Protein AF-A0A956BQH7-F1 (afdb_monomer)

Sequence (378 aa):
ASNEVIARFVVPGQPRWLALHPDGGTLYVANGRGEGVVTVVGTGHTTLPDGEAGEQGVLDVIPLPITNRDADNGFFELTPRVTGDMAVDPTGETLVVPALYVDNHSQEDVQPSQDPTFQYYMNPEPGIGRFNAAVVQIPIVRDGGLTPEAATPIFVASFAQSDFGTSTMRSYPNAVTVSPDGEYYAVSMEASDAVVMVGRLGYNSGVTSSSWIRPSPEVDPVQHGFANHPHAAIQTTAGPRGVLFVDKGDRPEAWVHGFLGLNVQPLDARSGMELVRNRGMQGLDDIESSVARFSESIEVTESVLPPDVRAGRRLFYQANDPALVASGSGVSCSTCHYDGRDDGLTWQLGPAVRQTPSLAGRVSDTHPVTWTNDIVSV

Nearest PDB structures (foldseek):
  7r5j-assembly1_40  TM=3.809E-01  e=2.764E-07  Homo sapiens
  7seu-assembly1_A  TM=4.398E-01  e=2.961E-05  Escherichia coli
  7seu-assembly4_D  TM=4.464E-01  e=9.790E-05  Escherichia coli
  7riz-assembly1_A  TM=5.072E-01  e=1.565E-03  Rhodopseudomonas palustris CGA009
  6nau-assembly3_C  TM=2.882E-01  e=8.317E-05  Klebsiella pneumoniae subsp. pneumoniae

Mean predicted aligned error: 8.63 Å

Structure (mmCIF, N/CA/C/O backbone):
data_AF-A0A956BQH7-F1
#
_entry.id   AF-A0A956BQH7-F1
#
loop_
_atom_site.group_PDB
_atom_site.id
_atom_site.type_symbol
_atom_site.label_atom_id
_atom_site.label_alt_id
_atom_site.label_comp_id
_atom_site.label_asym_id
_atom_site.label_entity_id
_atom_site.label_seq_id
_atom_site.pdbx_PDB_ins_code
_atom_site.Cartn_x
_atom_site.Cartn_y
_atom_site.Cartn_z
_atom_site.occupancy
_atom_site.B_iso_or_equiv
_atom_site.auth_seq_id
_atom_site.auth_comp_id
_atom_site.auth_asym_id
_atom_site.auth_atom_id
_atom_site.pdbx_PDB_model_num
ATOM 1 N N . ALA A 1 1 ? -22.579 -23.127 11.935 1.00 66.38 1 ALA A N 1
ATOM 2 C CA . ALA A 1 1 ? -22.952 -22.090 10.953 1.00 66.38 1 ALA A CA 1
ATOM 3 C C . ALA A 1 1 ? -23.394 -22.780 9.663 1.00 66.38 1 ALA A C 1
ATOM 5 O O . ALA A 1 1 ? -22.783 -23.783 9.318 1.00 66.38 1 ALA A O 1
ATOM 6 N N . SER A 1 2 ? -24.462 -22.316 9.003 1.00 71.31 2 SER A N 1
ATOM 7 C CA . SER A 1 2 ? -25.047 -22.942 7.798 1.00 71.31 2 SER A CA 1
ATOM 8 C C . SER A 1 2 ? -24.315 -22.611 6.487 1.00 71.31 2 SER A C 1
ATOM 10 O O . SER A 1 2 ? -24.704 -23.131 5.448 1.00 71.31 2 SER A O 1
ATOM 12 N N . ASN A 1 3 ? -23.262 -21.778 6.516 1.00 84.25 3 ASN A N 1
ATOM 13 C CA . ASN A 1 3 ? -22.550 -21.261 5.332 1.00 84.25 3 ASN A CA 1
ATOM 14 C C . ASN A 1 3 ? -23.492 -20.705 4.241 1.00 84.25 3 ASN A C 1
ATOM 16 O O . ASN A 1 3 ? -23.176 -20.741 3.053 1.00 84.25 3 ASN A O 1
ATOM 20 N N . GLU A 1 4 ? -24.663 -20.211 4.644 1.00 90.44 4 GLU A N 1
ATOM 21 C CA . GLU A 1 4 ? -25.670 -19.661 3.744 1.00 90.44 4 GLU A CA 1
ATOM 22 C C . GLU A 1 4 ? -25.313 -18.223 3.352 1.00 90.44 4 GLU A C 1
ATOM 24 O O . GLU A 1 4 ? -24.898 -17.420 4.189 1.00 90.44 4 GLU A O 1
ATOM 29 N N . VAL A 1 5 ? -25.470 -17.892 2.068 1.00 88.38 5 VAL A N 1
ATOM 30 C CA . VAL A 1 5 ? -25.265 -16.526 1.572 1.00 88.38 5 VAL A CA 1
ATOM 31 C C . VAL A 1 5 ? -26.486 -15.682 1.923 1.00 88.38 5 VAL A C 1
ATOM 33 O O . VAL A 1 5 ? -27.541 -15.857 1.319 1.00 88.38 5 VAL A O 1
ATOM 36 N N . ILE A 1 6 ? -26.317 -14.743 2.854 1.00 82.44 6 ILE A N 1
ATOM 37 C CA . ILE A 1 6 ? -27.398 -13.878 3.354 1.00 82.44 6 ILE A CA 1
ATOM 38 C C . ILE A 1 6 ? -27.567 -12.570 2.564 1.00 82.44 6 ILE A C 1
ATOM 40 O O . ILE A 1 6 ? -28.633 -11.966 2.612 1.00 82.44 6 ILE A O 1
ATOM 44 N N . ALA A 1 7 ? -26.540 -12.135 1.823 1.00 85.19 7 ALA A N 1
ATOM 45 C CA . ALA A 1 7 ? -26.563 -10.897 1.043 1.00 85.19 7 ALA A CA 1
ATOM 46 C C . ALA A 1 7 ? -25.571 -10.934 -0.132 1.00 85.19 7 ALA A C 1
ATOM 48 O O . ALA A 1 7 ? -24.582 -11.670 -0.103 1.00 85.19 7 ALA A O 1
ATOM 49 N N . ARG A 1 8 ? -25.835 -10.138 -1.178 1.00 89.62 8 ARG A N 1
ATOM 50 C CA . ARG A 1 8 ? -24.928 -9.902 -2.315 1.00 89.62 8 ARG A CA 1
ATOM 51 C C . ARG A 1 8 ? -25.021 -8.443 -2.745 1.00 89.62 8 ARG A C 1
ATOM 53 O O . ARG A 1 8 ? -26.123 -7.942 -2.945 1.00 89.62 8 ARG A O 1
ATOM 60 N N . PHE A 1 9 ? -23.873 -7.812 -2.958 1.00 86.56 9 PHE A N 1
ATOM 61 C CA . PHE A 1 9 ? -23.774 -6.409 -3.352 1.00 86.56 9 PHE A CA 1
ATOM 62 C C . PHE A 1 9 ? -22.923 -6.278 -4.614 1.00 86.56 9 PHE A C 1
ATOM 64 O O . PHE A 1 9 ? -21.957 -7.022 -4.795 1.00 86.56 9 PHE A O 1
ATOM 71 N N . VAL A 1 10 ? -23.287 -5.346 -5.495 1.00 88.12 10 VAL A N 1
ATOM 72 C CA . VAL A 1 10 ? -22.482 -5.004 -6.672 1.00 88.12 10 VAL A CA 1
ATOM 73 C C . VAL A 1 10 ? -21.554 -3.864 -6.282 1.00 88.12 10 VAL A C 1
ATOM 75 O O . VAL A 1 10 ? -22.024 -2.768 -5.998 1.00 88.12 10 VAL A O 1
ATOM 78 N N . VAL A 1 11 ? -20.249 -4.127 -6.278 1.00 88.31 11 VAL A N 1
ATOM 79 C CA . VAL A 1 11 ? -19.214 -3.127 -5.989 1.00 88.31 11 VAL A CA 1
ATOM 80 C C . VAL A 1 11 ? -18.436 -2.832 -7.280 1.00 88.31 11 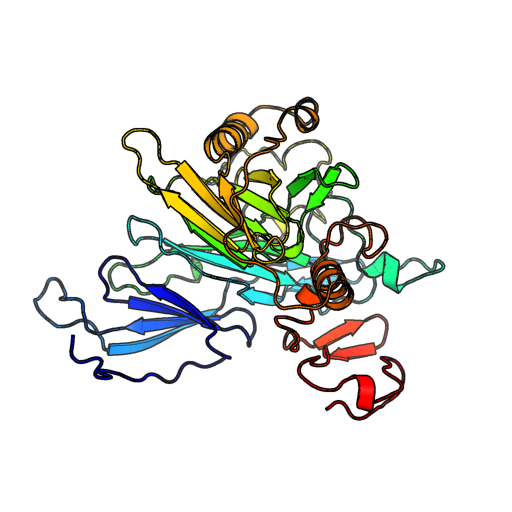VAL A C 1
ATOM 82 O O . VAL A 1 11 ? -18.036 -3.782 -7.965 1.00 88.31 11 VAL A O 1
ATOM 85 N N . PRO A 1 12 ? -18.258 -1.554 -7.667 1.00 82.38 12 PRO A N 1
ATOM 86 C CA . PRO A 1 12 ? -17.544 -1.183 -8.889 1.00 82.38 12 PRO A CA 1
ATOM 87 C C . PRO A 1 12 ? -16.024 -1.398 -8.767 1.00 82.38 12 PRO A C 1
ATOM 89 O O . PRO A 1 12 ? -15.513 -1.789 -7.728 1.00 82.38 12 PRO A O 1
ATOM 92 N N . GLY A 1 13 ? -15.276 -1.136 -9.844 1.00 82.25 13 GLY A N 1
ATOM 93 C CA . GLY A 1 13 ? -13.834 -0.863 -9.736 1.00 82.25 13 GLY A CA 1
ATOM 94 C C . GLY A 1 13 ? -12.918 -2.039 -9.364 1.00 82.25 13 GLY A C 1
ATOM 95 O O . GLY A 1 13 ? -11.798 -1.814 -8.927 1.00 82.25 13 GLY A O 1
ATOM 96 N N . GLN A 1 14 ? -13.339 -3.291 -9.572 1.00 87.12 14 GLN A N 1
ATOM 97 C CA . GLN A 1 14 ? -12.585 -4.486 -9.149 1.00 87.12 14 GLN A CA 1
ATOM 98 C C . GLN A 1 14 ? -12.366 -4.518 -7.619 1.00 87.12 14 GLN A C 1
ATOM 100 O O . GLN A 1 14 ? -11.262 -4.218 -7.156 1.00 87.12 14 GLN A O 1
ATOM 105 N N . PRO A 1 15 ? -13.387 -4.897 -6.830 1.00 91.31 15 PRO A N 1
ATOM 106 C CA . PRO A 1 15 ? -13.262 -4.998 -5.377 1.00 91.31 15 PRO A CA 1
ATOM 107 C C . PRO A 1 15 ? -12.199 -6.032 -4.997 1.00 91.31 15 PRO A C 1
ATOM 109 O O . PRO A 1 15 ? -12.211 -7.155 -5.513 1.00 91.31 15 PRO A O 1
ATOM 112 N N . ARG A 1 16 ? -11.271 -5.656 -4.111 1.00 90.12 16 ARG A N 1
ATOM 113 C CA . ARG A 1 16 ? -10.118 -6.499 -3.748 1.00 90.12 16 ARG A CA 1
ATOM 114 C C . ARG A 1 16 ? -9.863 -6.615 -2.260 1.00 90.12 16 ARG A C 1
ATOM 116 O O . ARG A 1 16 ? -9.605 -7.721 -1.794 1.00 90.12 16 ARG A O 1
ATOM 123 N N . TRP A 1 17 ? -9.936 -5.504 -1.541 1.00 93.75 17 TRP A N 1
ATOM 124 C CA . TRP A 1 17 ? -9.584 -5.459 -0.127 1.00 93.75 17 TRP A CA 1
ATOM 125 C C . TRP A 1 17 ? -10.767 -4.995 0.701 1.00 93.75 17 TRP A C 1
ATOM 127 O O . TRP A 1 17 ? -11.602 -4.219 0.234 1.00 93.75 17 TRP A O 1
ATOM 137 N N . LEU A 1 18 ? -10.847 -5.502 1.924 1.00 95.56 18 LEU A N 1
ATOM 138 C CA . LEU A 1 18 ? -11.997 -5.332 2.796 1.00 95.56 18 LEU A CA 1
ATOM 139 C C . LEU A 1 18 ? -11.527 -4.955 4.197 1.00 95.56 18 LEU A C 1
ATOM 141 O O . LEU A 1 18 ? -10.577 -5.548 4.700 1.00 95.56 18 LEU A O 1
ATOM 145 N N . ALA A 1 19 ? -12.236 -4.037 4.846 1.00 96.69 19 ALA A N 1
ATOM 146 C CA . ALA A 1 19 ? -12.108 -3.788 6.276 1.00 96.69 19 ALA A CA 1
ATOM 147 C C . ALA A 1 19 ? -13.502 -3.722 6.902 1.00 96.69 19 ALA A C 1
ATOM 149 O O . ALA A 1 19 ? -14.382 -3.034 6.391 1.00 96.69 19 ALA A O 1
ATOM 150 N N . LEU A 1 20 ? -13.717 -4.462 7.987 1.00 95.81 20 LEU A N 1
ATOM 151 C CA . LEU A 1 20 ? -14.981 -4.460 8.718 1.00 95.81 20 LEU A CA 1
ATOM 152 C C . LEU A 1 20 ? -14.853 -3.522 9.918 1.00 95.81 20 LEU A C 1
ATOM 154 O O . LEU A 1 20 ? -13.891 -3.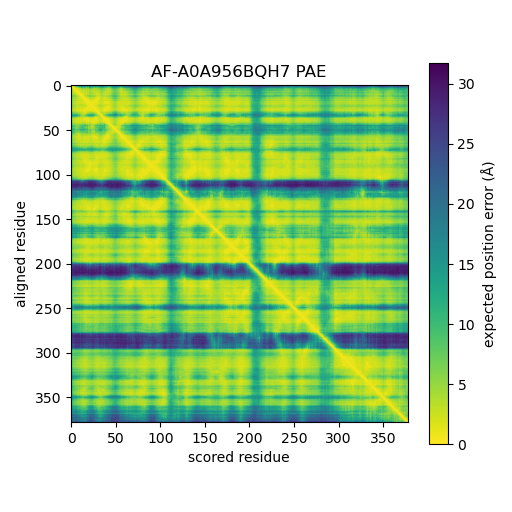629 10.680 1.00 95.81 20 LEU A O 1
ATOM 158 N N . HIS A 1 21 ? -15.816 -2.622 10.088 1.00 95.94 21 HIS A N 1
ATOM 159 C CA . HIS A 1 21 ? -15.902 -1.790 11.281 1.00 95.94 21 HIS A CA 1
ATOM 160 C C . HIS A 1 21 ? -16.110 -2.667 12.541 1.00 95.94 21 HIS A C 1
ATOM 162 O O . HIS A 1 21 ? -16.813 -3.678 12.451 1.00 95.94 21 HIS A O 1
ATOM 168 N N . PRO A 1 22 ? -15.537 -2.326 13.716 1.00 92.81 22 PRO A N 1
ATOM 169 C CA . PRO A 1 22 ? -15.606 -3.166 14.918 1.00 92.81 22 PRO A CA 1
ATOM 170 C C . PRO A 1 22 ? -17.016 -3.537 15.405 1.00 92.81 22 PRO A C 1
ATOM 172 O O . PRO A 1 22 ? -17.186 -4.584 16.027 1.00 92.81 22 PRO A O 1
ATOM 175 N N . ASP A 1 23 ? -18.032 -2.720 15.118 1.00 91.06 23 ASP A N 1
ATOM 176 C CA . ASP A 1 23 ? -19.432 -3.032 15.454 1.00 91.06 23 ASP A CA 1
ATOM 177 C C . ASP A 1 23 ? -20.104 -4.027 14.482 1.00 91.06 23 ASP A C 1
ATOM 179 O O . ASP A 1 23 ? -21.212 -4.496 14.739 1.00 91.06 23 ASP A O 1
ATOM 183 N N . GLY A 1 24 ? -19.439 -4.363 13.371 1.00 91.56 24 GLY A N 1
ATOM 184 C CA . GLY A 1 24 ? -19.926 -5.256 12.323 1.00 91.56 24 GLY A CA 1
ATOM 185 C C . GLY A 1 24 ? -20.963 -4.654 11.368 1.00 91.56 24 GLY A C 1
ATOM 186 O O . GLY A 1 24 ? -21.416 -5.361 10.467 1.00 91.56 24 GLY A O 1
ATOM 187 N N . GLY A 1 25 ? -21.346 -3.388 11.536 1.00 91.88 25 GLY A N 1
ATOM 188 C CA . GLY A 1 25 ? -22.410 -2.713 10.785 1.00 91.88 25 GLY A CA 1
ATOM 189 C C . GLY A 1 25 ? -21.999 -2.239 9.404 1.00 91.88 25 GLY A C 1
ATOM 190 O O . GLY A 1 25 ? -22.831 -2.208 8.497 1.00 91.88 25 GLY A O 1
ATOM 191 N N . THR A 1 26 ? -20.711 -1.946 9.230 1.00 95.12 26 THR A N 1
ATOM 192 C CA . THR A 1 26 ? -20.192 -1.355 7.996 1.00 95.12 26 THR A CA 1
ATOM 193 C C . THR A 1 26 ? -18.952 -2.084 7.505 1.00 95.12 26 THR A C 1
ATOM 195 O O . THR A 1 26 ? -17.997 -2.313 8.248 1.00 95.12 26 THR A O 1
ATOM 198 N N . LEU A 1 27 ? -18.972 -2.443 6.225 1.00 95.50 27 LEU A N 1
ATOM 199 C CA . LEU A 1 27 ? -17.879 -3.042 5.477 1.00 95.50 27 LEU A CA 1
ATOM 200 C C . LEU A 1 27 ? -17.342 -2.017 4.473 1.00 95.50 27 LEU A C 1
ATOM 202 O O . LEU A 1 27 ? -18.071 -1.541 3.606 1.00 95.50 27 LEU A O 1
ATOM 206 N N . TYR A 1 28 ? -16.053 -1.722 4.557 1.00 97.12 28 TYR A N 1
ATOM 207 C CA . TYR A 1 28 ? -15.345 -0.873 3.607 1.00 97.12 28 TYR A CA 1
ATOM 208 C C . TYR A 1 28 ? -14.686 -1.747 2.549 1.00 97.12 28 TYR A C 1
ATOM 210 O O . TYR A 1 28 ? -13.941 -2.670 2.882 1.00 97.12 28 TYR A O 1
ATOM 218 N N . VAL A 1 29 ? -14.944 -1.457 1.277 1.00 96.50 29 VAL A N 1
ATOM 219 C CA . VAL A 1 29 ? -14.421 -2.213 0.137 1.00 96.50 29 VAL A CA 1
ATOM 220 C C . VAL A 1 29 ? -13.530 -1.315 -0.701 1.00 96.50 29 VAL A C 1
ATOM 222 O O . VAL A 1 29 ? -14.004 -0.356 -1.303 1.00 96.50 29 VAL A O 1
ATOM 225 N N . ALA A 1 30 ? -12.241 -1.628 -0.762 1.00 93.62 30 ALA A N 1
ATOM 226 C CA . ALA A 1 30 ? -11.315 -0.937 -1.642 1.00 93.62 30 ALA A CA 1
ATOM 227 C C . ALA A 1 30 ? -11.236 -1.608 -3.010 1.00 93.62 30 ALA A C 1
ATOM 229 O O . ALA A 1 30 ? -11.200 -2.839 -3.148 1.00 93.62 30 ALA A O 1
ATOM 230 N N . ASN A 1 31 ? -11.148 -0.747 -4.015 1.00 86.12 31 ASN A N 1
ATOM 231 C CA . ASN A 1 31 ? -11.204 -1.110 -5.415 1.00 86.12 31 ASN A CA 1
ATOM 232 C C . ASN A 1 31 ? -9.819 -0.949 -6.045 1.00 86.12 31 ASN A C 1
ATOM 234 O O . ASN A 1 31 ? -9.178 0.093 -5.915 1.00 86.12 31 ASN A O 1
ATOM 238 N N . GLY A 1 32 ? -9.350 -1.993 -6.731 1.00 80.81 32 GLY A N 1
ATOM 239 C CA . GLY A 1 32 ? -8.033 -1.992 -7.375 1.00 80.81 32 GLY A CA 1
ATOM 240 C C . GLY A 1 32 ? -7.970 -1.157 -8.657 1.00 80.81 32 GLY A C 1
ATOM 241 O O . GLY A 1 32 ? -6.882 -0.902 -9.163 1.00 80.81 32 GLY A O 1
ATOM 242 N N . ARG A 1 33 ? -9.121 -0.743 -9.201 1.00 80.88 33 ARG A N 1
ATOM 243 C CA . ARG A 1 33 ? -9.241 0.047 -10.431 1.00 80.88 33 ARG A CA 1
ATOM 244 C C . ARG A 1 33 ? -10.205 1.217 -10.228 1.00 80.88 33 ARG A C 1
ATOM 246 O O . ARG A 1 33 ? -11.241 1.060 -9.590 1.00 80.88 33 ARG A O 1
ATOM 253 N N . GLY A 1 34 ? -9.904 2.355 -10.855 1.00 70.94 34 GLY A N 1
ATOM 254 C CA . GLY A 1 34 ? -10.761 3.547 -10.825 1.00 70.94 34 GLY A CA 1
ATOM 255 C C . GLY A 1 34 ? -10.292 4.624 -9.850 1.00 70.94 34 GLY A C 1
ATOM 256 O O . GLY A 1 34 ? -11.108 5.121 -9.089 1.00 70.94 34 GLY A O 1
ATOM 257 N N . GLU A 1 35 ? -8.994 4.951 -9.884 1.00 81.44 35 GLU A N 1
ATOM 258 C CA . GLU A 1 35 ? -8.427 6.161 -9.258 1.00 81.44 35 GLU A CA 1
ATOM 259 C C . GLU A 1 35 ? -8.723 6.290 -7.754 1.00 81.44 35 GLU A C 1
ATOM 261 O O . GLU A 1 35 ? -9.159 7.325 -7.267 1.00 81.44 35 GLU A O 1
ATOM 266 N N . GLY A 1 36 ? -8.484 5.208 -7.006 1.00 82.94 36 GLY A N 1
ATOM 267 C CA . GLY A 1 36 ? -8.458 5.243 -5.546 1.00 82.94 36 GLY A CA 1
ATOM 268 C C . GLY A 1 36 ? -9.821 5.517 -4.916 1.00 82.94 36 GLY A C 1
ATOM 269 O O . GLY A 1 36 ? -10.038 6.587 -4.365 1.00 82.94 36 GLY A O 1
ATOM 270 N N . VAL A 1 37 ? -10.726 4.537 -4.945 1.00 90.88 37 VAL A N 1
ATOM 271 C CA . VAL A 1 37 ? -12.059 4.654 -4.333 1.00 90.88 37 VAL A CA 1
ATOM 272 C C . VAL A 1 37 ? -12.306 3.565 -3.286 1.00 90.88 37 VAL A C 1
ATOM 274 O O . VAL A 1 37 ? -11.878 2.416 -3.443 1.00 90.88 37 VAL A O 1
ATOM 277 N N . VAL A 1 38 ? -13.051 3.924 -2.241 1.00 94.88 38 VAL A N 1
ATOM 278 C CA . VAL A 1 38 ? -13.553 3.035 -1.190 1.00 94.88 38 VAL A CA 1
ATOM 279 C C . VAL A 1 38 ? -15.078 3.028 -1.239 1.00 94.88 38 VAL A C 1
ATOM 281 O O . VAL A 1 38 ? -15.724 4.065 -1.158 1.00 94.88 38 VAL A O 1
ATOM 284 N N . THR A 1 39 ? -15.676 1.852 -1.385 1.00 95.00 39 THR A N 1
ATOM 285 C CA . THR A 1 39 ? -17.126 1.655 -1.310 1.00 95.00 39 THR A CA 1
ATOM 286 C C . THR A 1 39 ? -17.532 1.320 0.120 1.00 95.00 39 THR A C 1
ATOM 288 O O . THR A 1 39 ? -16.995 0.385 0.713 1.00 95.00 39 THR A O 1
ATOM 291 N N . VAL A 1 40 ? -18.490 2.065 0.665 1.00 95.31 40 VAL A N 1
ATOM 292 C CA . VAL A 1 40 ? -19.068 1.846 1.994 1.00 95.31 40 VAL A CA 1
ATOM 293 C C . VAL A 1 40 ? -20.291 0.948 1.842 1.00 95.31 40 VAL A C 1
ATOM 295 O O . VAL A 1 40 ? -21.198 1.252 1.066 1.00 95.31 40 VAL A O 1
ATOM 298 N N . VAL A 1 41 ? -20.315 -0.177 2.554 1.00 94.75 41 VAL A N 1
ATOM 299 C CA . VAL A 1 41 ? -21.395 -1.165 2.484 1.00 94.75 41 VAL A CA 1
ATOM 300 C C . VAL A 1 41 ? -21.974 -1.403 3.871 1.00 94.75 41 VAL A C 1
ATOM 302 O O . VAL A 1 41 ? -21.290 -1.910 4.756 1.00 94.75 41 VAL A O 1
ATOM 305 N N . GLY A 1 42 ? -23.253 -1.093 4.043 1.00 93.56 42 GLY A N 1
ATOM 306 C CA . GLY A 1 42 ? -24.017 -1.447 5.230 1.00 93.56 42 GLY A CA 1
ATOM 307 C C . GLY A 1 42 ? -24.320 -2.942 5.232 1.00 93.56 42 GLY A C 1
ATOM 308 O O . GLY A 1 42 ? -24.816 -3.497 4.244 1.00 93.56 42 GLY A O 1
ATOM 309 N N . THR A 1 43 ? -23.993 -3.623 6.327 1.00 91.06 43 THR A N 1
ATOM 310 C CA . THR A 1 43 ? -24.223 -5.067 6.474 1.00 91.06 43 THR A CA 1
ATOM 311 C C . THR A 1 43 ? -25.634 -5.368 6.975 1.00 91.06 43 THR A C 1
ATOM 313 O O . THR A 1 43 ? -26.144 -6.461 6.728 1.00 91.06 43 THR A O 1
ATOM 316 N N . GLY A 1 44 ? -26.264 -4.412 7.667 1.00 84.75 44 GLY A N 1
ATOM 317 C CA . GLY A 1 44 ? -27.513 -4.592 8.408 1.00 84.75 44 GLY A CA 1
ATOM 318 C C . GLY A 1 44 ? -27.369 -5.367 9.724 1.00 84.75 44 GLY A C 1
ATOM 319 O O . GLY A 1 44 ? -28.374 -5.756 10.315 1.00 84.75 44 GLY A O 1
ATOM 320 N N . HIS A 1 45 ? -26.139 -5.636 10.182 1.00 84.56 45 HIS A N 1
ATOM 321 C CA . HIS A 1 45 ? -25.887 -6.425 11.397 1.00 84.56 45 HIS A CA 1
ATOM 322 C C . HIS A 1 45 ? -25.884 -5.598 12.689 1.00 84.56 45 HIS A C 1
ATOM 324 O O . HIS A 1 45 ? -25.981 -6.173 13.774 1.00 84.56 45 HIS A O 1
ATOM 330 N N . THR A 1 46 ? -25.773 -4.275 12.599 1.00 80.06 46 THR A N 1
ATOM 331 C CA . THR A 1 46 ? -25.842 -3.387 13.763 1.00 80.06 46 THR A CA 1
ATOM 332 C C . THR A 1 46 ? -27.277 -3.051 14.128 1.00 80.06 46 THR A C 1
ATOM 334 O O . THR A 1 46 ? -28.166 -2.998 13.281 1.00 80.06 46 THR A O 1
ATOM 337 N N . THR A 1 47 ? -27.511 -2.822 15.418 1.00 78.44 47 THR A N 1
ATOM 338 C CA . THR A 1 47 ? -28.750 -2.222 15.919 1.00 78.44 47 THR A CA 1
ATOM 339 C C . THR A 1 47 ? -28.453 -0.780 16.293 1.00 78.44 47 THR A C 1
ATOM 341 O O . THR A 1 47 ? -27.536 -0.520 17.075 1.00 78.44 47 THR A O 1
ATOM 344 N N . LEU A 1 48 ? -29.208 0.149 15.720 1.00 77.62 48 LEU A N 1
ATOM 345 C CA . LEU A 1 48 ? -29.089 1.572 15.995 1.00 77.62 48 LEU A CA 1
ATOM 346 C C . LEU A 1 48 ? -29.630 1.898 17.405 1.00 77.62 48 LEU A C 1
ATOM 348 O O . LEU A 1 48 ? -30.374 1.102 17.985 1.00 77.62 48 LEU A O 1
ATOM 352 N N . PRO A 1 49 ? -29.274 3.054 18.002 1.00 79.00 49 PRO A N 1
ATOM 353 C CA . PRO A 1 49 ? -29.701 3.415 19.361 1.00 79.00 49 PRO A CA 1
ATOM 354 C C . PRO A 1 49 ? -31.222 3.473 19.579 1.00 79.00 49 PRO A C 1
ATOM 356 O O . PRO A 1 49 ? -31.681 3.384 20.718 1.00 79.00 49 PRO A O 1
ATOM 359 N N . ASP A 1 50 ? -31.998 3.643 18.510 1.00 81.88 50 ASP A N 1
ATOM 360 C CA . ASP A 1 50 ? -33.465 3.637 18.495 1.00 81.88 50 ASP A CA 1
ATOM 361 C C . ASP A 1 50 ? -34.080 2.229 18.363 1.00 81.88 50 ASP A C 1
ATOM 363 O O . ASP A 1 50 ? -35.295 2.074 18.487 1.00 81.88 50 ASP A O 1
ATOM 367 N N . GLY A 1 51 ? -33.250 1.196 18.193 1.00 79.25 51 GLY A N 1
ATOM 368 C CA . GLY A 1 51 ? -33.661 -0.199 18.068 1.00 79.25 51 GLY A CA 1
ATOM 369 C C . GLY A 1 51 ? -33.905 -0.665 16.631 1.00 79.25 51 GLY A C 1
ATOM 370 O O . GLY A 1 51 ? -34.269 -1.829 16.451 1.00 79.25 51 GLY A O 1
ATOM 371 N N . GLU A 1 52 ? -33.709 0.189 15.621 1.00 82.25 52 GLU A N 1
ATOM 372 C CA . GLU A 1 52 ? -33.806 -0.214 14.214 1.00 82.25 52 GLU A CA 1
ATOM 373 C C . GLU A 1 52 ? -32.550 -0.975 13.750 1.00 82.25 52 GLU A C 1
ATOM 375 O O . GLU A 1 52 ? -31.463 -0.846 14.319 1.00 82.25 52 GLU A O 1
ATOM 380 N N . ALA A 1 53 ? -32.701 -1.817 12.724 1.00 82.50 53 ALA A N 1
ATOM 381 C CA . ALA A 1 53 ? -31.560 -2.467 12.084 1.00 82.50 53 ALA A CA 1
ATOM 382 C C . ALA A 1 53 ? -30.783 -1.447 11.241 1.00 82.50 53 ALA A C 1
ATOM 384 O O . ALA A 1 53 ? -31.388 -0.583 10.607 1.00 82.50 53 ALA A O 1
ATOM 385 N N . GLY A 1 54 ? -29.456 -1.574 11.210 1.00 82.00 54 GLY A N 1
ATOM 386 C CA . GLY A 1 54 ? -28.605 -0.770 10.340 1.00 82.00 54 GLY A CA 1
ATOM 387 C C . GLY A 1 54 ? -28.977 -0.931 8.863 1.00 82.00 54 GLY A C 1
ATOM 388 O O . GLY A 1 54 ? -29.559 -1.940 8.452 1.00 82.00 54 GLY A O 1
ATOM 389 N N . GLU A 1 55 ? -28.631 0.067 8.053 1.00 85.62 55 GLU A N 1
ATOM 390 C CA . GLU A 1 55 ? -28.885 0.017 6.616 1.00 85.62 55 GLU A CA 1
ATOM 391 C C . GLU A 1 55 ? -28.118 -1.145 5.960 1.00 85.62 55 GLU A C 1
ATOM 393 O O . GLU A 1 55 ? -27.016 -1.516 6.378 1.00 85.62 55 GLU A O 1
ATOM 398 N N . GLN A 1 56 ? -28.719 -1.747 4.931 1.00 90.19 56 GLN A N 1
ATOM 399 C CA . GLN A 1 56 ? -28.128 -2.842 4.172 1.00 90.19 56 GLN A CA 1
ATOM 400 C C . GLN A 1 56 ? -27.997 -2.446 2.700 1.00 90.19 56 GLN A C 1
ATOM 402 O O . GLN A 1 56 ? -28.997 -2.166 2.042 1.00 90.19 56 GLN A O 1
ATOM 407 N N . GLY A 1 57 ? -26.782 -2.493 2.153 1.00 91.06 57 GLY A N 1
ATOM 408 C CA . GLY A 1 57 ? -26.533 -2.108 0.763 1.00 91.06 57 GLY A CA 1
ATOM 409 C C . GLY A 1 57 ? -25.258 -1.301 0.578 1.00 91.06 57 GLY A C 1
ATOM 410 O O . GLY A 1 57 ? -24.526 -1.046 1.527 1.00 91.06 57 GLY A O 1
ATOM 411 N N . VAL A 1 58 ? -24.988 -0.905 -0.668 1.00 92.19 58 VAL A N 1
ATOM 412 C CA . VAL A 1 58 ? -23.959 0.102 -0.958 1.00 92.19 58 VAL A CA 1
ATOM 413 C C . VAL A 1 58 ? -24.501 1.451 -0.506 1.00 92.19 58 VAL A C 1
ATOM 415 O O . VAL A 1 58 ? -25.509 1.903 -1.043 1.00 92.19 58 VAL A O 1
ATOM 418 N N . LEU A 1 59 ? -23.838 2.051 0.477 1.00 91.94 59 LEU A N 1
ATOM 419 C CA . LEU A 1 59 ? -24.224 3.330 1.068 1.00 91.94 59 LEU A CA 1
ATOM 420 C C . LEU A 1 59 ? -23.544 4.486 0.338 1.00 91.94 59 LEU A C 1
ATOM 422 O O . LEU A 1 59 ? -24.179 5.498 0.064 1.00 91.94 59 LEU A O 1
ATOM 426 N N . ASP A 1 60 ? -22.264 4.314 -0.010 1.00 92.44 60 ASP A N 1
ATOM 427 C CA . ASP A 1 60 ? -21.484 5.361 -0.668 1.00 92.44 60 ASP A CA 1
ATOM 428 C C . ASP A 1 60 ? -20.279 4.810 -1.450 1.00 92.44 60 ASP A C 1
ATOM 430 O O . ASP A 1 60 ? -19.838 3.675 -1.242 1.00 92.44 60 ASP A O 1
ATOM 434 N N . VAL A 1 61 ? -19.725 5.629 -2.345 1.00 92.19 61 VAL A N 1
ATOM 435 C CA . VAL A 1 61 ? -18.477 5.387 -3.078 1.00 92.19 61 VAL A CA 1
ATOM 436 C C . VAL A 1 61 ? -17.606 6.634 -2.973 1.00 92.19 61 VAL A C 1
ATOM 438 O O . VAL A 1 61 ? -17.834 7.636 -3.644 1.00 92.19 61 VAL A O 1
ATOM 441 N N . ILE A 1 62 ? -16.574 6.539 -2.145 1.00 91.75 62 ILE A N 1
ATOM 442 C CA . ILE A 1 62 ? -15.761 7.665 -1.707 1.00 91.75 62 ILE A CA 1
ATOM 443 C C . ILE A 1 62 ? -14.395 7.642 -2.404 1.00 91.75 62 ILE A C 1
ATOM 445 O O . ILE A 1 62 ? -13.671 6.654 -2.254 1.00 91.75 62 ILE A O 1
ATOM 449 N N . PRO A 1 63 ? -14.003 8.692 -3.147 1.00 93.31 63 PRO A N 1
ATOM 450 C CA . PRO A 1 63 ? -12.643 8.815 -3.658 1.00 93.31 63 PRO A CA 1
ATOM 451 C C . PRO A 1 63 ? -11.655 9.178 -2.544 1.00 93.31 63 PRO A C 1
ATOM 453 O O . PRO A 1 63 ? -12.000 9.836 -1.562 1.00 93.31 63 PRO A O 1
ATOM 456 N N . LEU A 1 64 ? -10.401 8.769 -2.717 1.00 94.88 64 LEU A N 1
ATOM 457 C CA . LEU A 1 64 ? -9.282 9.261 -1.924 1.00 94.88 64 LEU A CA 1
ATOM 458 C C . LEU A 1 64 ? -9.027 10.751 -2.228 1.00 94.88 64 LEU A C 1
ATOM 460 O O . LEU A 1 64 ? -9.295 11.206 -3.342 1.00 94.88 64 LEU A O 1
ATOM 464 N N . PRO A 1 65 ? -8.494 11.523 -1.261 1.00 94.19 65 PRO A N 1
ATOM 465 C CA . PRO A 1 65 ? -8.207 12.939 -1.462 1.00 94.19 65 PRO A CA 1
ATOM 466 C C . PRO A 1 65 ? -7.134 13.121 -2.536 1.00 94.19 65 PRO A C 1
ATOM 468 O O . PRO A 1 65 ? -6.199 12.322 -2.608 1.00 94.19 65 PRO A O 1
ATOM 471 N N . ILE A 1 66 ? -7.251 14.181 -3.335 1.00 91.50 66 ILE A N 1
ATOM 472 C CA . ILE A 1 66 ? -6.273 14.543 -4.369 1.00 91.50 66 ILE A CA 1
ATOM 473 C C . ILE A 1 66 ? -5.065 15.217 -3.710 1.00 91.50 66 ILE A C 1
ATOM 475 O O . ILE A 1 66 ? -5.209 16.043 -2.808 1.00 91.50 66 ILE A O 1
ATOM 479 N N . THR A 1 67 ? -3.873 14.885 -4.192 1.00 92.94 67 THR A N 1
ATOM 480 C CA . THR A 1 67 ? -2.613 15.567 -3.868 1.00 92.94 67 THR A CA 1
ATOM 481 C C . THR A 1 67 ? -1.919 15.961 -5.164 1.00 92.94 67 THR A C 1
ATOM 483 O O . THR A 1 67 ? -2.394 15.628 -6.249 1.00 92.94 67 THR A O 1
ATOM 486 N N . ASN A 1 68 ? -0.821 16.705 -5.077 1.00 92.19 68 ASN A N 1
ATOM 487 C CA . ASN A 1 68 ? -0.187 17.276 -6.259 1.00 92.19 68 ASN A CA 1
ATOM 488 C C . ASN A 1 68 ? 1.331 17.142 -6.222 1.00 92.19 68 ASN A C 1
ATOM 490 O O . ASN A 1 68 ? 1.905 16.632 -5.262 1.00 92.19 68 ASN A O 1
ATOM 494 N N . ARG A 1 69 ? 1.979 17.604 -7.286 1.00 87.25 69 ARG A N 1
ATOM 495 C CA . ARG A 1 69 ? 3.412 17.880 -7.315 1.00 87.25 69 ARG A CA 1
ATOM 496 C C . ARG A 1 69 ? 3.740 18.977 -8.313 1.00 87.25 69 ARG A C 1
ATOM 498 O O . ARG A 1 69 ? 3.013 19.176 -9.289 1.00 87.25 69 ARG A O 1
ATOM 505 N N . ASP A 1 70 ? 4.906 19.576 -8.127 1.00 82.31 70 ASP A N 1
ATOM 506 C CA . ASP A 1 70 ? 5.576 20.327 -9.181 1.00 82.31 70 ASP A CA 1
ATOM 507 C C . ASP A 1 70 ? 6.386 19.384 -10.093 1.00 82.31 70 ASP A C 1
ATOM 509 O O . ASP A 1 70 ? 6.904 18.336 -9.682 1.00 82.31 70 ASP A O 1
ATOM 513 N N . ALA A 1 71 ? 6.480 19.761 -11.362 1.00 75.38 71 ALA A N 1
ATOM 514 C CA . ALA A 1 71 ? 7.393 19.221 -12.361 1.00 75.38 71 ALA A CA 1
ATOM 515 C C . ALA A 1 71 ? 7.900 20.374 -13.243 1.00 75.38 71 ALA A C 1
ATOM 517 O O . ALA A 1 71 ? 7.314 21.461 -13.251 1.00 75.38 71 ALA A O 1
ATOM 518 N N . ASP A 1 72 ? 8.955 20.147 -14.028 1.00 68.75 72 ASP A N 1
ATOM 519 C CA . ASP A 1 72 ? 9.578 21.207 -14.840 1.00 68.75 72 ASP A CA 1
ATOM 520 C C . ASP A 1 72 ? 8.591 21.890 -15.805 1.00 68.75 72 ASP A C 1
ATOM 522 O O . ASP A 1 72 ? 8.738 23.063 -16.162 1.00 68.75 72 ASP A O 1
ATOM 526 N N . ASN A 1 73 ? 7.562 21.156 -16.235 1.00 71.44 73 ASN A N 1
ATOM 527 C CA . ASN A 1 73 ? 6.550 21.607 -17.181 1.00 71.44 73 ASN A CA 1
ATOM 528 C C . ASN A 1 73 ? 5.205 22.002 -16.538 1.00 71.44 73 ASN A C 1
ATOM 530 O O . ASN A 1 73 ? 4.246 22.243 -17.277 1.00 71.44 73 ASN A O 1
ATOM 534 N N . GLY A 1 74 ? 5.118 22.098 -15.206 1.00 81.44 74 GLY A N 1
ATOM 535 C CA . GLY A 1 74 ? 3.936 22.617 -14.514 1.00 81.44 74 GLY A CA 1
ATOM 536 C C . GLY A 1 74 ? 3.588 21.915 -13.203 1.00 81.44 74 GLY A C 1
ATOM 537 O O . GLY A 1 74 ? 4.370 21.157 -12.642 1.00 81.44 74 GLY A O 1
ATOM 538 N N . PHE A 1 75 ? 2.374 22.185 -12.732 1.00 85.81 75 PHE A N 1
ATOM 539 C CA . PHE A 1 75 ? 1.785 21.592 -11.535 1.00 85.81 75 PHE A CA 1
ATOM 540 C C . PHE A 1 75 ? 0.815 20.481 -11.943 1.00 85.81 75 PHE A C 1
ATOM 542 O O . PHE A 1 75 ? -0.046 20.710 -12.798 1.00 85.81 75 PHE A O 1
ATOM 549 N N . PHE A 1 76 ? 0.953 19.296 -11.349 1.00 89.56 76 PHE A N 1
ATOM 550 C CA . PHE A 1 76 ? 0.198 18.104 -11.736 1.00 89.56 76 PHE A CA 1
ATOM 551 C C . PHE A 1 76 ? -0.526 17.483 -10.545 1.00 89.56 76 PHE A C 1
ATOM 553 O O . PHE A 1 76 ? 0.078 17.249 -9.496 1.00 89.56 76 PHE A O 1
ATOM 560 N N . GLU A 1 77 ? -1.806 17.168 -10.751 1.00 93.25 77 GLU A N 1
ATOM 561 C CA . GLU A 1 77 ? -2.583 16.319 -9.850 1.00 93.25 77 GLU A CA 1
ATOM 562 C C . GLU A 1 77 ? -2.031 14.892 -9.886 1.00 93.25 77 GLU A C 1
ATOM 564 O O . GLU A 1 77 ? -1.750 14.331 -10.951 1.00 93.25 77 GLU A O 1
ATOM 569 N N . LEU A 1 78 ? -1.853 14.312 -8.702 1.00 93.69 78 LEU A N 1
ATOM 570 C CA . LEU A 1 78 ? -1.431 12.932 -8.537 1.00 93.69 78 LEU A CA 1
ATOM 571 C C . LEU A 1 78 ? -2.658 12.026 -8.536 1.00 93.69 78 LEU A C 1
ATOM 573 O O . LEU A 1 78 ? -3.594 12.234 -7.765 1.00 93.69 78 LEU A O 1
ATOM 577 N N . THR A 1 79 ? -2.605 10.961 -9.329 1.00 94.12 79 THR A N 1
ATOM 578 C CA . THR A 1 79 ? -3.646 9.937 -9.360 1.00 94.12 79 THR A CA 1
ATOM 579 C C . THR A 1 79 ? -3.504 9.013 -8.144 1.00 94.12 79 THR A C 1
ATOM 581 O O . THR A 1 79 ? -2.488 8.311 -8.037 1.00 94.12 79 THR A O 1
ATOM 584 N N . PRO A 1 80 ? -4.486 8.958 -7.223 1.00 94.25 80 PRO A N 1
ATOM 585 C CA . PRO A 1 80 ? -4.456 8.025 -6.107 1.00 94.25 80 PRO A CA 1
ATOM 586 C C . PRO A 1 80 ? -4.770 6.599 -6.562 1.00 94.25 80 PRO A C 1
ATOM 588 O O . PRO A 1 80 ? -5.603 6.347 -7.433 1.00 94.25 80 PRO A O 1
ATOM 591 N N . ARG A 1 81 ? -4.138 5.626 -5.908 1.00 92.12 81 ARG A N 1
ATOM 592 C CA . ARG A 1 81 ? -4.458 4.202 -6.045 1.00 92.12 81 ARG A CA 1
ATOM 593 C C . ARG A 1 81 ? -4.539 3.587 -4.663 1.00 92.12 81 ARG A C 1
ATOM 595 O O . ARG A 1 81 ? -3.619 3.803 -3.883 1.00 92.12 81 ARG A O 1
ATOM 602 N N . VAL A 1 82 ? -5.586 2.813 -4.373 1.00 93.25 82 VAL A N 1
ATOM 603 C CA . VAL A 1 82 ? -5.579 1.946 -3.185 1.00 93.25 82 VAL A CA 1
ATOM 604 C C . VAL A 1 82 ? -4.715 0.736 -3.494 1.00 93.25 82 VAL A C 1
ATOM 606 O O . VAL A 1 82 ? -4.808 0.169 -4.585 1.00 93.25 82 VAL A O 1
ATOM 609 N N . THR A 1 83 ? -3.853 0.374 -2.551 1.00 91.19 83 THR A N 1
ATOM 610 C CA . THR A 1 83 ? -2.763 -0.560 -2.822 1.00 91.19 83 THR A CA 1
ATOM 611 C C . THR A 1 83 ? -2.777 -1.818 -1.971 1.00 91.19 83 THR A C 1
ATOM 613 O O . THR A 1 83 ? -1.951 -2.707 -2.155 1.00 91.19 83 THR A O 1
ATOM 616 N N . GLY A 1 84 ? -3.724 -1.954 -1.050 1.00 92.62 84 GLY A N 1
ATOM 617 C CA . GLY A 1 84 ? -3.610 -3.022 -0.079 1.00 92.62 84 GLY A CA 1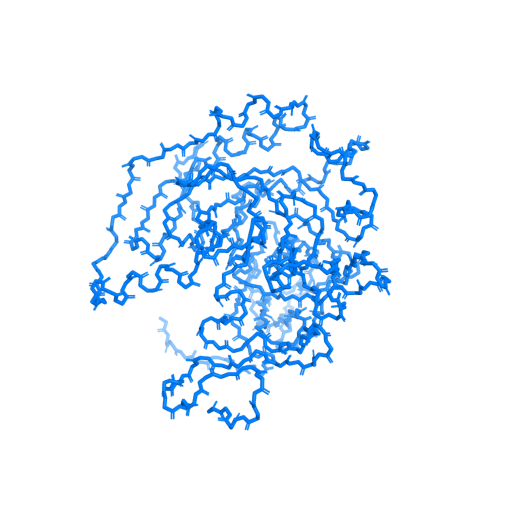
ATOM 618 C C . GLY A 1 84 ? -4.753 -3.172 0.891 1.00 92.62 84 GLY A C 1
ATOM 619 O O . GLY A 1 84 ? -5.755 -2.457 0.836 1.00 92.62 84 GLY A O 1
ATOM 620 N N . ASP A 1 85 ? -4.533 -4.101 1.817 1.00 95.50 85 ASP A N 1
ATOM 621 C CA . ASP A 1 85 ? -5.430 -4.345 2.937 1.00 95.50 85 ASP A CA 1
ATOM 622 C C . ASP A 1 85 ? -5.543 -3.087 3.804 1.00 95.50 85 ASP A C 1
ATOM 624 O O . ASP A 1 85 ? -4.546 -2.574 4.322 1.00 95.50 85 ASP A O 1
ATOM 628 N N . MET A 1 86 ? -6.773 -2.589 3.925 1.00 96.75 86 MET A N 1
ATOM 629 C CA . MET A 1 86 ? -7.137 -1.468 4.788 1.00 96.75 86 MET A CA 1
ATOM 630 C C . MET A 1 86 ? -7.341 -1.947 6.225 1.00 96.75 86 MET A C 1
ATOM 632 O O . MET A 1 86 ? -7.631 -3.120 6.464 1.00 96.75 86 MET A O 1
ATOM 636 N N . ALA A 1 87 ? -7.293 -1.020 7.177 1.00 96.88 87 ALA A N 1
ATOM 637 C CA . ALA A 1 87 ? -7.635 -1.304 8.564 1.00 96.88 87 ALA A CA 1
ATOM 638 C C . ALA A 1 87 ? -8.561 -0.231 9.132 1.00 96.88 87 ALA A C 1
ATOM 640 O O . ALA A 1 87 ? -8.380 0.953 8.867 1.00 96.88 87 ALA A O 1
ATOM 641 N N . VAL A 1 88 ? -9.530 -0.649 9.942 1.00 96.94 88 VAL A N 1
ATOM 642 C CA . VAL A 1 88 ? -10.243 0.255 10.848 1.00 96.94 88 VAL A CA 1
ATOM 643 C C . VAL A 1 88 ? -9.502 0.230 12.176 1.00 96.94 88 VAL A C 1
ATOM 645 O O . VAL A 1 88 ? -9.068 -0.833 12.627 1.00 96.94 88 VAL A O 1
ATOM 648 N N . ASP A 1 89 ? -9.301 1.394 12.777 1.00 92.88 89 ASP A N 1
ATOM 649 C CA . ASP A 1 89 ? -8.636 1.478 14.066 1.00 92.88 89 ASP A CA 1
ATOM 650 C C . ASP A 1 89 ? -9.482 0.849 15.197 1.00 92.88 89 ASP A C 1
ATOM 652 O O . ASP A 1 89 ? -10.695 0.682 15.051 1.00 92.88 89 ASP A O 1
ATOM 656 N N . PRO A 1 90 ? -8.878 0.495 16.346 1.00 91.88 90 PRO A N 1
ATOM 657 C CA . PRO A 1 90 ? -9.601 -0.188 17.419 1.00 91.88 90 PRO A CA 1
ATOM 658 C C . PRO A 1 90 ? -10.805 0.580 17.985 1.00 91.88 90 PRO A C 1
ATOM 660 O O . PRO A 1 90 ? -11.703 -0.054 18.538 1.00 91.88 90 PRO A O 1
ATOM 663 N N . THR A 1 91 ? -10.837 1.916 17.874 1.00 93.00 91 THR A N 1
ATOM 664 C CA . THR A 1 91 ? -11.981 2.719 18.342 1.00 93.00 91 THR A CA 1
ATOM 665 C C . THR A 1 91 ? -13.134 2.748 17.339 1.00 93.00 91 THR A C 1
ATOM 667 O O . THR A 1 91 ? -14.254 3.066 17.732 1.00 93.00 91 THR A O 1
ATOM 670 N N . GLY A 1 92 ? -12.892 2.382 16.074 1.00 94.06 92 GLY A N 1
ATOM 671 C CA . GLY A 1 92 ? -13.877 2.477 14.998 1.00 94.06 92 GLY A CA 1
ATOM 672 C C . GLY A 1 92 ? -13.999 3.877 14.386 1.00 94.06 92 GLY A C 1
ATOM 673 O O . GLY A 1 92 ? -14.853 4.109 13.541 1.00 94.06 92 GLY A O 1
ATOM 674 N N . GLU A 1 93 ? -13.159 4.829 14.785 1.00 94.38 93 GLU A N 1
ATOM 675 C CA . GLU A 1 93 ? -13.290 6.237 14.394 1.00 94.38 93 GLU A CA 1
ATOM 676 C C . GLU A 1 93 ? -12.472 6.595 13.148 1.00 94.38 93 GLU A C 1
ATOM 678 O O . GLU A 1 93 ? -12.586 7.703 12.619 1.00 94.38 93 GLU A O 1
ATOM 683 N N . THR A 1 94 ? -11.589 5.714 12.675 1.00 95.25 94 THR A N 1
ATOM 684 C CA . THR A 1 94 ? -10.725 5.993 11.523 1.00 95.25 94 THR A CA 1
ATOM 685 C C . THR A 1 94 ? -10.533 4.760 10.647 1.00 95.25 94 THR A C 1
ATOM 687 O O . THR A 1 94 ? -10.046 3.725 11.100 1.00 95.25 94 THR A O 1
ATOM 690 N N . LEU A 1 95 ? -10.839 4.903 9.356 1.00 97.38 95 LEU A N 1
ATOM 691 C CA . LEU A 1 95 ? -10.401 3.982 8.315 1.00 97.38 95 LEU A CA 1
ATOM 692 C C . LEU A 1 95 ? -9.012 4.408 7.835 1.00 97.38 95 LEU A C 1
ATOM 694 O O . LEU A 1 95 ? -8.763 5.580 7.561 1.00 97.38 95 LEU A O 1
ATOM 698 N N . VAL A 1 96 ? -8.111 3.448 7.709 1.00 96.94 96 VAL A N 1
ATOM 699 C CA . VAL A 1 96 ? -6.731 3.653 7.288 1.00 96.94 96 VAL A CA 1
ATOM 700 C C . VAL A 1 96 ? -6.508 2.879 5.993 1.00 96.94 96 VAL A C 1
ATOM 702 O O . VAL A 1 96 ? -6.667 1.656 5.952 1.00 96.94 96 VAL A O 1
ATOM 705 N N . VAL A 1 97 ? -6.163 3.597 4.924 1.00 97.19 97 VAL A N 1
ATOM 706 C CA . VAL A 1 97 ? -6.106 3.067 3.557 1.00 97.19 97 VAL A CA 1
ATOM 707 C C . VAL A 1 97 ? -4.680 3.180 3.014 1.00 97.19 97 VAL A C 1
ATOM 709 O O . VAL A 1 97 ? -4.193 4.299 2.848 1.00 97.19 97 VAL A O 1
ATOM 712 N N . PRO A 1 98 ? -3.981 2.071 2.719 1.00 96.12 98 PRO A N 1
ATOM 713 C CA . PRO A 1 98 ? -2.689 2.144 2.050 1.00 96.12 98 PRO A CA 1
ATOM 714 C C . PRO A 1 98 ? -2.890 2.615 0.606 1.00 96.12 98 PRO A C 1
ATOM 716 O O . PRO A 1 98 ? -3.780 2.123 -0.099 1.00 96.12 98 PRO A O 1
ATOM 719 N N . ALA A 1 99 ? -2.079 3.577 0.173 1.00 94.94 99 ALA A N 1
ATOM 720 C CA . ALA A 1 99 ? -2.220 4.186 -1.136 1.00 94.94 99 ALA A CA 1
ATOM 721 C C . ALA A 1 99 ? -0.878 4.489 -1.809 1.00 94.94 99 ALA A C 1
ATOM 723 O O . ALA A 1 99 ? 0.156 4.680 -1.170 1.00 94.94 99 ALA A O 1
ATOM 724 N N . LEU A 1 100 ? -0.914 4.595 -3.134 1.00 93.56 100 LEU A N 1
ATOM 725 C CA . LEU A 1 100 ? 0.197 5.076 -3.941 1.00 93.56 100 LEU A CA 1
ATOM 726 C C . LEU A 1 100 ? -0.313 6.154 -4.886 1.00 93.56 100 LEU A C 1
ATOM 728 O O . LEU A 1 100 ? -1.088 5.874 -5.800 1.00 93.56 100 LEU A O 1
ATOM 732 N N . TYR A 1 101 ? 0.159 7.371 -4.657 1.00 93.88 101 TYR A N 1
ATOM 733 C CA . TYR A 1 101 ? -0.138 8.539 -5.468 1.00 93.88 101 TYR A CA 1
ATOM 734 C C . TYR A 1 101 ? 0.896 8.655 -6.575 1.00 93.88 101 TYR A C 1
ATOM 736 O O . TYR A 1 101 ? 2.100 8.705 -6.296 1.00 93.88 101 TYR A O 1
ATOM 744 N N . VAL A 1 102 ? 0.440 8.670 -7.825 1.00 91.88 102 VAL A N 1
ATOM 745 C CA . VAL A 1 102 ? 1.338 8.662 -8.978 1.00 91.88 102 VAL A CA 1
ATOM 746 C C . VAL A 1 102 ? 1.122 9.828 -9.911 1.00 91.88 102 VAL A C 1
ATOM 748 O O . VAL A 1 102 ? 0.003 10.274 -10.130 1.00 91.88 102 VAL A O 1
ATOM 751 N N . ASP A 1 103 ? 2.218 10.269 -10.505 1.00 89.94 103 ASP A N 1
ATOM 752 C CA . ASP A 1 103 ? 2.180 11.184 -11.627 1.00 89.94 103 ASP A CA 1
ATOM 753 C C . ASP A 1 103 ? 2.331 10.414 -12.933 1.00 89.94 103 ASP A C 1
ATOM 755 O O . ASP A 1 103 ? 3.433 10.061 -13.366 1.00 89.94 103 ASP A O 1
ATOM 759 N N . ASN A 1 104 ? 1.184 10.173 -13.551 1.00 89.31 104 ASN A N 1
ATOM 760 C CA . ASN A 1 104 ? 1.051 9.570 -14.865 1.00 89.31 104 ASN A CA 1
ATOM 761 C C . ASN A 1 104 ? 0.831 10.615 -15.978 1.00 89.31 104 ASN A C 1
ATOM 763 O O . ASN A 1 104 ? 0.569 10.228 -17.118 1.00 89.31 104 ASN A O 1
ATOM 767 N N . HIS A 1 105 ? 0.946 11.915 -15.676 1.00 88.50 105 HIS A N 1
ATOM 768 C CA . HIS A 1 105 ? 0.553 13.010 -16.568 1.00 88.50 105 HIS A CA 1
ATOM 769 C C . HIS A 1 105 ? 1.716 13.899 -17.020 1.00 88.50 105 HIS A C 1
ATOM 771 O O . HIS A 1 105 ? 1.722 14.337 -18.174 1.00 88.50 105 HIS A O 1
ATOM 777 N N . SER A 1 106 ? 2.696 14.174 -16.157 1.00 82.50 106 SER A N 1
ATOM 778 C CA . SER A 1 106 ? 3.828 15.026 -16.528 1.00 82.50 106 SER A CA 1
ATOM 779 C C . SER A 1 106 ? 4.739 14.338 -17.544 1.00 82.50 106 SER A C 1
ATOM 781 O O . SER A 1 106 ? 4.974 13.125 -17.496 1.00 82.50 106 SER A O 1
ATOM 783 N N . GLN A 1 107 ? 5.287 15.133 -18.465 1.00 74.62 107 GLN A N 1
ATOM 784 C CA . GLN A 1 107 ? 6.324 14.684 -19.393 1.00 74.62 107 GLN A CA 1
ATOM 785 C C . GLN A 1 107 ? 7.670 14.581 -18.659 1.00 74.62 107 GLN A C 1
ATOM 787 O O . GLN A 1 107 ? 7.807 15.075 -17.547 1.00 74.62 107 GLN A O 1
ATOM 792 N N . GLU A 1 108 ? 8.634 13.884 -19.259 1.00 62.91 108 GLU A N 1
ATOM 793 C CA . GLU A 1 108 ? 9.992 13.693 -18.728 1.00 62.91 108 GLU A CA 1
ATOM 794 C C . GLU A 1 108 ? 10.643 14.988 -18.195 1.00 62.91 108 GLU A C 1
ATOM 796 O O . GLU A 1 108 ? 10.671 15.992 -18.903 1.00 62.91 108 GLU A O 1
ATOM 801 N N . ASP A 1 109 ? 11.275 14.912 -17.015 1.00 54.56 109 ASP A N 1
ATOM 802 C CA . ASP A 1 109 ? 12.177 15.936 -16.446 1.00 54.56 109 ASP A CA 1
ATOM 803 C C . ASP A 1 109 ? 13.615 15.801 -17.032 1.00 54.56 109 ASP A C 1
ATOM 805 O O . ASP A 1 109 ? 14.623 15.930 -16.337 1.00 54.56 109 ASP A O 1
ATOM 809 N N . VAL A 1 110 ? 13.754 15.418 -18.312 1.00 49.72 110 VAL A N 1
ATOM 810 C CA . VAL A 1 110 ? 15.047 14.977 -18.876 1.00 49.72 110 VAL A CA 1
ATOM 811 C C . VAL A 1 110 ? 15.793 16.126 -19.560 1.00 49.72 110 VAL A C 1
ATOM 813 O O . VAL A 1 110 ? 15.473 16.547 -20.673 1.00 49.72 110 VAL A O 1
ATOM 816 N N . GLN A 1 111 ? 16.890 16.565 -18.933 1.00 44.91 111 GLN A N 1
ATOM 817 C CA . GLN A 1 111 ? 18.029 17.132 -19.662 1.00 44.91 111 GLN A CA 1
ATOM 818 C C . GLN A 1 111 ? 18.697 16.019 -20.493 1.00 44.91 111 GLN A C 1
ATOM 820 O O . GLN A 1 111 ? 18.927 14.921 -19.988 1.00 44.91 111 GLN A O 1
ATOM 825 N N . PRO A 1 112 ? 19.054 16.279 -21.762 1.00 38.34 112 PRO A N 1
ATOM 826 C CA . PRO A 1 112 ? 19.388 15.248 -22.739 1.00 38.34 112 PRO A CA 1
ATOM 827 C C . PRO A 1 112 ? 20.705 14.540 -22.386 1.00 38.34 112 PRO A C 1
ATOM 829 O O . PRO A 1 112 ? 21.791 15.000 -22.739 1.00 38.34 112 PRO A O 1
ATOM 832 N N . SER A 1 113 ? 20.637 13.393 -21.713 1.00 42.94 113 SER A N 1
ATOM 833 C CA . SER A 1 113 ? 21.778 12.485 -21.551 1.00 42.94 113 SER A CA 1
ATOM 834 C C . SER A 1 113 ? 21.342 11.012 -21.585 1.00 42.94 113 SER A C 1
ATOM 836 O O . SER A 1 113 ? 20.156 10.707 -21.608 1.00 42.94 113 SER A O 1
ATOM 838 N N . GLN A 1 114 ? 22.316 10.107 -21.735 1.00 43.41 114 GLN A N 1
ATOM 839 C CA . GLN A 1 114 ? 22.272 8.929 -22.624 1.00 43.41 114 GLN A CA 1
ATOM 840 C C . GLN A 1 114 ? 21.390 7.720 -22.233 1.00 43.41 114 GLN A C 1
ATOM 842 O O . GLN A 1 114 ? 21.549 6.659 -22.831 1.00 43.41 114 GLN A O 1
ATOM 847 N N . ASP A 1 115 ? 20.434 7.872 -21.317 1.00 48.56 115 ASP A N 1
ATOM 848 C CA . ASP A 1 115 ? 19.346 6.905 -21.104 1.00 48.56 115 ASP A CA 1
ATOM 849 C C . ASP A 1 115 ? 18.126 7.605 -20.459 1.00 48.56 115 ASP A C 1
ATOM 851 O O . ASP A 1 115 ? 18.095 7.790 -19.238 1.00 48.56 115 ASP A O 1
ATOM 855 N N . PRO A 1 116 ? 17.128 8.040 -21.253 1.00 48.22 116 PRO A N 1
ATOM 856 C CA . PRO A 1 116 ? 15.993 8.818 -20.748 1.00 48.22 116 PRO A CA 1
ATOM 857 C C . PRO A 1 116 ? 15.085 8.008 -19.808 1.00 48.22 116 PRO A C 1
ATOM 859 O O . PRO A 1 116 ? 14.506 8.565 -18.876 1.00 48.22 116 PRO A O 1
ATOM 862 N N . THR A 1 117 ? 15.017 6.679 -19.976 1.00 48.97 117 THR A N 1
ATOM 863 C CA . THR A 1 117 ? 14.156 5.821 -19.144 1.00 48.97 117 THR A CA 1
ATOM 864 C C . THR A 1 117 ? 14.688 5.655 -17.727 1.00 48.97 117 THR A C 1
ATOM 866 O O . THR A 1 117 ? 13.910 5.625 -16.776 1.00 48.97 117 THR A O 1
ATOM 869 N N . PHE A 1 118 ? 16.012 5.607 -17.562 1.00 48.84 118 PHE A N 1
ATOM 870 C CA . PHE A 1 118 ? 16.638 5.481 -16.249 1.00 48.84 118 PHE A CA 1
ATOM 871 C C . PHE A 1 118 ? 16.480 6.763 -15.416 1.00 48.84 118 PHE A C 1
ATOM 873 O O . PHE A 1 118 ? 16.281 6.683 -14.207 1.00 48.84 118 PHE A O 1
ATOM 880 N N . GLN A 1 119 ? 16.497 7.939 -16.054 1.00 51.03 119 GLN A N 1
ATOM 881 C CA . GLN A 1 119 ? 16.324 9.231 -15.376 1.00 51.03 119 GLN A CA 1
ATOM 882 C C . GLN A 1 119 ? 14.874 9.518 -14.982 1.00 51.03 119 GLN A C 1
ATOM 884 O O . GLN A 1 119 ? 14.652 10.105 -13.929 1.00 51.03 119 GLN A O 1
ATOM 889 N N . TYR A 1 120 ? 13.895 9.043 -15.762 1.00 53.12 120 TYR A N 1
ATOM 890 C CA . TYR A 1 120 ? 12.466 9.250 -15.488 1.00 53.12 120 TYR A CA 1
ATOM 891 C C . TYR A 1 120 ? 12.042 8.811 -14.079 1.00 53.12 120 TYR A C 1
ATOM 893 O O . TYR A 1 120 ? 11.177 9.432 -13.462 1.00 53.12 120 TYR A O 1
ATOM 901 N N . TYR A 1 121 ? 12.649 7.739 -13.568 1.00 57.41 121 TYR A N 1
ATOM 902 C CA . TYR A 1 121 ? 12.297 7.151 -12.279 1.00 57.41 121 TYR A CA 1
ATOM 903 C C . TYR A 1 121 ? 13.226 7.571 -11.133 1.00 57.41 121 TYR A C 1
ATOM 905 O O . TYR A 1 121 ? 12.940 7.228 -9.989 1.00 57.41 121 TYR A O 1
ATOM 913 N N . MET A 1 122 ? 14.330 8.281 -11.388 1.00 56.97 122 MET A N 1
ATOM 914 C CA . MET A 1 122 ? 15.275 8.638 -10.325 1.00 56.97 122 MET A CA 1
ATOM 915 C C . MET A 1 122 ? 14.662 9.609 -9.319 1.00 56.97 122 MET A C 1
ATOM 917 O O . MET A 1 122 ? 14.219 10.694 -9.680 1.00 56.97 122 MET A O 1
ATOM 921 N N . ASN A 1 123 ? 14.714 9.246 -8.037 1.00 64.00 123 ASN A N 1
ATOM 922 C CA . ASN A 1 123 ? 14.417 10.160 -6.938 1.00 64.00 123 ASN A CA 1
ATOM 923 C C . ASN A 1 123 ? 15.187 9.729 -5.679 1.00 64.00 123 ASN A C 1
ATOM 925 O O . ASN A 1 123 ? 14.629 9.040 -4.822 1.00 64.00 123 ASN A O 1
ATOM 929 N N . PRO A 1 124 ? 16.487 10.060 -5.577 1.00 58.44 124 PRO A N 1
ATOM 930 C CA . PRO A 1 124 ? 17.345 9.536 -4.518 1.00 58.44 124 PRO A CA 1
ATOM 931 C C . PRO A 1 124 ? 16.915 9.993 -3.120 1.00 58.44 124 PRO A C 1
ATOM 933 O O . PRO A 1 124 ? 17.243 9.312 -2.154 1.00 58.44 124 PRO A O 1
ATOM 936 N N . GLU A 1 125 ? 16.146 11.076 -3.007 1.00 63.22 125 GLU A N 1
ATOM 937 C CA . GLU A 1 125 ? 15.665 11.627 -1.741 1.00 63.22 125 GLU A CA 1
ATOM 938 C C . GLU A 1 125 ? 14.233 11.173 -1.419 1.00 63.22 125 GLU A C 1
ATOM 940 O O . GLU A 1 125 ? 13.435 10.943 -2.329 1.00 63.22 125 GLU A O 1
ATOM 945 N N . PRO A 1 126 ? 13.836 11.081 -0.137 1.00 59.41 126 PRO A N 1
ATOM 946 C CA . PRO A 1 126 ? 12.480 10.738 0.291 1.00 59.41 126 PRO A CA 1
ATOM 947 C C . PRO A 1 126 ? 11.511 11.937 0.173 1.00 59.41 126 PRO A C 1
ATOM 949 O O . PRO A 1 126 ? 10.699 12.174 1.060 1.00 59.41 126 PRO A O 1
ATOM 952 N N . GLY A 1 127 ? 11.602 12.719 -0.909 1.00 71.12 127 GLY A N 1
ATOM 953 C CA . GLY A 1 127 ? 10.675 13.814 -1.232 1.00 71.12 127 GLY A CA 1
ATOM 954 C C . GLY A 1 127 ? 9.537 13.376 -2.157 1.00 71.12 127 GLY A C 1
ATOM 955 O O . GLY A 1 127 ? 9.469 12.216 -2.576 1.00 71.12 127 GLY A O 1
ATOM 956 N N . ILE A 1 128 ? 8.645 14.292 -2.523 1.00 78.06 128 ILE A N 1
ATOM 957 C CA . ILE A 1 128 ? 7.678 14.012 -3.590 1.00 78.06 128 ILE A CA 1
ATOM 958 C C . ILE A 1 128 ? 8.398 13.701 -4.908 1.00 78.06 128 ILE A C 1
ATOM 960 O O . ILE A 1 128 ? 9.469 14.227 -5.198 1.00 78.06 128 ILE A O 1
ATOM 964 N N . GLY A 1 129 ? 7.814 12.810 -5.704 1.00 81.00 129 GLY A N 1
ATOM 965 C CA . GLY A 1 129 ? 8.235 12.532 -7.074 1.00 81.00 129 GLY A CA 1
ATOM 966 C C . GLY A 1 129 ? 7.103 11.916 -7.888 1.00 81.00 129 GLY A C 1
ATOM 967 O O . GLY A 1 129 ? 5.931 12.174 -7.627 1.00 81.00 129 GLY A O 1
ATOM 968 N N . ARG A 1 130 ? 7.434 11.054 -8.856 1.00 85.12 130 ARG A N 1
ATOM 969 C CA . ARG A 1 130 ? 6.423 10.347 -9.669 1.00 85.12 130 ARG A CA 1
ATOM 970 C C . ARG A 1 130 ? 5.637 9.283 -8.913 1.00 85.12 130 ARG A C 1
ATOM 972 O O . ARG A 1 130 ? 4.537 8.943 -9.328 1.00 85.12 130 ARG A O 1
ATOM 979 N N . PHE A 1 131 ? 6.205 8.749 -7.836 1.00 88.56 131 PHE A N 1
ATOM 980 C CA . PHE A 1 131 ? 5.627 7.679 -7.030 1.00 88.56 131 PHE A CA 1
ATOM 981 C C . PHE A 1 131 ? 5.719 8.072 -5.559 1.00 88.56 131 PHE A C 1
ATOM 983 O O . PHE A 1 131 ? 6.816 8.257 -5.020 1.00 88.56 131 PHE A O 1
ATOM 990 N N . ASN A 1 132 ? 4.560 8.224 -4.926 1.00 89.56 132 ASN A N 1
ATOM 991 C CA . ASN A 1 132 ? 4.425 8.783 -3.587 1.00 89.56 132 ASN A CA 1
ATOM 992 C C . ASN A 1 132 ? 3.609 7.820 -2.730 1.00 89.56 132 ASN A C 1
ATOM 994 O O . ASN A 1 132 ? 2.377 7.795 -2.781 1.00 89.56 132 ASN A O 1
ATOM 998 N N . ALA A 1 133 ? 4.321 6.970 -1.995 1.00 92.00 133 ALA A N 1
ATOM 999 C CA . ALA A 1 133 ? 3.717 6.039 -1.058 1.00 92.00 133 ALA A CA 1
ATOM 1000 C C . ALA A 1 133 ? 3.025 6.810 0.070 1.00 92.00 133 ALA A C 1
ATOM 1002 O O . ALA A 1 133 ? 3.619 7.716 0.666 1.00 92.00 133 ALA A O 1
ATOM 1003 N N . ALA A 1 134 ? 1.786 6.432 0.373 1.00 93.50 134 ALA A N 1
ATOM 1004 C CA . ALA A 1 134 ? 0.985 7.083 1.392 1.00 93.50 134 ALA A CA 1
ATOM 1005 C C . ALA A 1 134 ? 0.122 6.102 2.189 1.00 93.50 134 ALA A C 1
ATOM 1007 O O . ALA A 1 134 ? -0.149 4.971 1.782 1.00 93.50 134 ALA A O 1
ATOM 1008 N N . VAL A 1 135 ? -0.357 6.585 3.326 1.00 94.88 135 VAL A N 1
ATOM 1009 C CA . VAL A 1 135 ? -1.467 5.999 4.069 1.00 94.88 135 VAL A CA 1
ATOM 1010 C C . VAL A 1 135 ? -2.505 7.087 4.287 1.00 94.88 135 VAL A C 1
ATOM 1012 O O . VAL A 1 135 ? -2.194 8.129 4.852 1.00 94.88 135 VAL A O 1
ATOM 1015 N N . VAL A 1 136 ? -3.737 6.865 3.842 1.00 96.19 136 VAL A N 1
ATOM 1016 C CA . VAL A 1 136 ? -4.830 7.828 3.993 1.00 96.19 136 VAL A CA 1
ATOM 1017 C C . VAL A 1 136 ? -5.629 7.496 5.245 1.00 96.19 136 VAL A C 1
ATOM 1019 O O . VAL A 1 136 ? -6.190 6.408 5.352 1.00 96.19 136 VAL A O 1
ATOM 1022 N N . GLN A 1 137 ? -5.690 8.434 6.185 1.00 95.50 137 GLN A N 1
ATOM 1023 C CA . GLN A 1 137 ? -6.637 8.392 7.297 1.00 95.50 137 GLN A CA 1
ATOM 1024 C C . GLN A 1 137 ? -7.950 9.024 6.846 1.00 95.50 137 GLN A C 1
ATOM 1026 O O . GLN A 1 137 ? -7.949 10.164 6.391 1.00 95.50 137 GLN A O 1
ATOM 1031 N N . ILE A 1 138 ? -9.064 8.315 6.992 1.00 95.94 138 ILE A N 1
ATOM 1032 C CA . ILE A 1 138 ? -10.402 8.823 6.691 1.00 95.94 138 ILE A CA 1
ATOM 1033 C C . ILE A 1 138 ? -11.242 8.683 7.961 1.00 95.94 138 ILE A C 1
ATOM 1035 O O . ILE A 1 138 ? -11.427 7.554 8.430 1.00 95.94 138 ILE A O 1
ATOM 1039 N N . PRO A 1 139 ? -11.727 9.785 8.558 1.00 95.75 139 PRO A N 1
ATOM 1040 C CA . PRO A 1 139 ? -12.566 9.682 9.740 1.00 95.75 139 PRO A CA 1
ATOM 1041 C C . PRO A 1 139 ? -13.887 8.978 9.423 1.00 95.75 139 PRO A C 1
ATOM 1043 O O . PRO A 1 139 ? -14.473 9.155 8.351 1.00 95.75 139 PRO A O 1
ATOM 1046 N N . ILE A 1 140 ? -14.340 8.182 10.385 1.00 95.19 140 ILE A N 1
ATOM 1047 C CA . ILE A 1 140 ? -15.601 7.448 10.339 1.00 95.19 140 ILE A CA 1
ATOM 1048 C C . ILE A 1 140 ? -16.607 8.194 11.221 1.00 95.19 140 ILE A C 1
ATOM 1050 O O . ILE A 1 140 ? -16.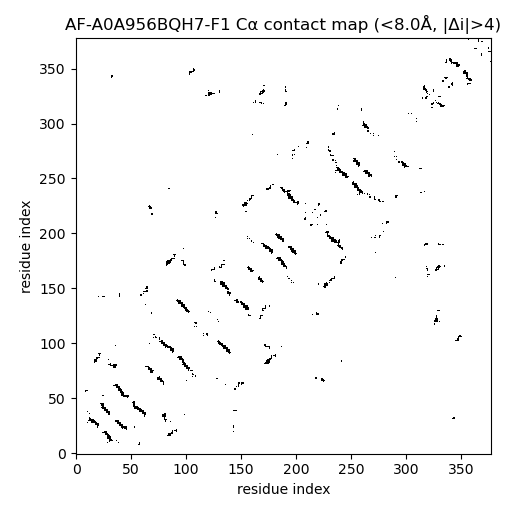330 8.505 12.382 1.00 95.19 140 ILE A O 1
ATOM 1054 N N . VAL A 1 141 ? -17.777 8.513 10.671 1.00 90.00 141 VAL A N 1
ATOM 1055 C CA . VAL A 1 141 ? -18.898 9.077 11.437 1.00 90.00 141 VAL A CA 1
ATOM 1056 C C . VAL A 1 141 ? -19.705 7.968 12.115 1.00 90.00 141 VAL A C 1
ATOM 1058 O O . VAL A 1 141 ? -19.539 6.787 11.836 1.00 90.00 141 VAL A O 1
ATOM 1061 N N . ARG A 1 142 ? -20.580 8.339 13.058 1.00 80.38 142 ARG A N 1
ATOM 1062 C CA . ARG A 1 142 ? -21.249 7.395 13.976 1.00 80.38 142 ARG A CA 1
ATOM 1063 C C . ARG A 1 142 ? -22.045 6.264 13.312 1.00 80.38 142 ARG A C 1
ATOM 1065 O O . ARG A 1 142 ? -22.289 5.267 13.976 1.00 80.38 142 ARG A O 1
ATOM 1072 N N . ASP A 1 143 ? -22.491 6.434 12.074 1.00 80.94 143 ASP A N 1
ATOM 1073 C CA . ASP A 1 143 ? -23.242 5.443 11.292 1.00 80.94 143 ASP A CA 1
ATOM 1074 C C . ASP A 1 143 ? -22.345 4.591 10.370 1.00 80.94 143 ASP A C 1
ATOM 1076 O O . ASP A 1 143 ? -22.841 3.798 9.572 1.00 80.94 143 ASP A O 1
ATOM 1080 N N . GLY A 1 144 ? -21.021 4.735 10.473 1.00 86.69 144 GLY A N 1
ATOM 1081 C CA . GLY A 1 144 ? -20.054 4.068 9.605 1.00 86.69 144 GLY A CA 1
ATOM 1082 C C . GLY A 1 144 ? -19.840 4.768 8.259 1.00 86.69 144 GLY A C 1
ATOM 1083 O O . GLY A 1 144 ? -19.088 4.264 7.427 1.00 86.69 144 GLY A O 1
ATOM 1084 N N . GLY A 1 145 ? -20.469 5.923 8.020 1.00 91.69 145 GLY A N 1
ATOM 1085 C CA . GLY A 1 145 ? -20.121 6.779 6.890 1.00 91.69 145 GLY A CA 1
ATOM 1086 C C . GLY A 1 145 ? -18.680 7.296 6.984 1.00 91.69 145 GLY A C 1
ATOM 1087 O O . GLY A 1 145 ? -18.092 7.370 8.065 1.00 91.69 145 GLY A O 1
ATOM 1088 N N . LEU A 1 146 ? -18.107 7.684 5.847 1.00 94.44 146 LEU A N 1
ATOM 1089 C CA . LEU A 1 146 ? -16.774 8.287 5.768 1.00 94.44 146 LEU A CA 1
ATOM 1090 C C . LEU A 1 146 ? -16.881 9.795 5.520 1.00 94.44 146 LEU A C 1
ATOM 1092 O O . LEU A 1 146 ? -17.800 10.241 4.840 1.00 94.44 146 LEU A O 1
ATOM 1096 N N . THR A 1 147 ? -15.918 10.576 6.015 1.00 92.62 147 THR A N 1
ATOM 1097 C CA . THR A 1 147 ? -15.806 12.020 5.726 1.00 92.62 147 THR A CA 1
ATOM 1098 C C . THR A 1 147 ? -14.610 12.310 4.809 1.00 92.62 147 THR A C 1
ATOM 1100 O O . THR A 1 147 ? -13.521 12.637 5.293 1.00 92.62 147 THR A O 1
ATOM 1103 N N . PRO A 1 148 ? -14.760 12.189 3.474 1.00 88.88 148 PRO A N 1
ATOM 1104 C CA . PRO A 1 148 ? -13.652 12.400 2.537 1.00 88.88 148 PRO A CA 1
ATOM 1105 C C . PRO A 1 148 ? -13.021 13.788 2.621 1.00 88.88 148 PRO A C 1
ATOM 1107 O O . PRO A 1 148 ? -11.825 13.931 2.391 1.00 88.88 148 PRO A O 1
ATOM 1110 N N . GLU A 1 149 ? -13.783 14.814 2.994 1.00 90.44 149 GLU A N 1
ATOM 1111 C CA . GLU A 1 149 ? -13.279 16.184 3.135 1.00 90.44 149 GLU A CA 1
ATOM 1112 C C . GLU A 1 149 ? -12.304 16.332 4.311 1.00 90.44 149 GLU A C 1
ATOM 1114 O O . GLU A 1 149 ? -11.533 17.289 4.359 1.00 90.44 149 GLU A O 1
ATOM 1119 N N . ALA A 1 150 ? -12.339 15.395 5.261 1.00 91.00 150 ALA A N 1
ATOM 1120 C CA . ALA A 1 150 ? -11.410 15.310 6.382 1.00 91.00 150 ALA A CA 1
ATOM 1121 C C . ALA A 1 150 ? -10.338 14.222 6.174 1.00 91.00 150 ALA A C 1
ATOM 1123 O O . ALA A 1 150 ? -9.538 13.966 7.080 1.00 91.00 150 ALA A O 1
ATOM 1124 N N . ALA A 1 151 ? -10.310 13.576 5.002 1.00 94.19 151 ALA A N 1
ATOM 1125 C CA . ALA A 1 151 ? -9.314 12.568 4.685 1.00 94.19 151 ALA A CA 1
ATOM 1126 C C . ALA A 1 151 ? -7.913 13.188 4.613 1.00 94.19 151 ALA A C 1
ATOM 1128 O O . ALA A 1 151 ? -7.693 14.217 3.978 1.00 94.19 151 ALA A O 1
ATOM 1129 N N . THR A 1 152 ? -6.950 12.536 5.257 1.00 93.75 152 THR A N 1
ATOM 1130 C CA . THR A 1 152 ? -5.576 13.021 5.386 1.00 93.75 152 THR A CA 1
ATOM 1131 C C . THR A 1 152 ? -4.608 12.006 4.772 1.00 93.75 152 THR A C 1
ATOM 1133 O O . THR A 1 152 ? -4.400 10.940 5.360 1.00 93.75 152 THR A O 1
ATOM 1136 N N . PRO A 1 153 ? -4.007 12.291 3.601 1.00 93.94 153 PRO A N 1
ATOM 1137 C CA . PRO A 1 153 ? -2.999 11.426 3.001 1.00 93.94 153 PRO A CA 1
ATOM 1138 C C . PRO A 1 153 ? -1.642 11.658 3.675 1.00 93.94 153 PRO A C 1
ATOM 1140 O O . PRO A 1 153 ? -1.015 12.698 3.506 1.00 93.94 153 PRO A O 1
ATOM 1143 N N . ILE A 1 154 ? -1.172 10.687 4.451 1.00 90.56 154 ILE A N 1
ATOM 1144 C CA . ILE A 1 154 ? 0.120 10.733 5.142 1.00 90.56 154 ILE A CA 1
ATOM 1145 C C . ILE A 1 154 ? 1.192 10.172 4.216 1.00 90.56 154 ILE A C 1
ATOM 1147 O O . ILE A 1 154 ? 1.083 9.030 3.780 1.00 90.56 154 ILE A O 1
ATOM 1151 N N . PHE A 1 155 ? 2.240 10.942 3.940 1.00 87.94 155 PHE A N 1
ATOM 1152 C CA . PHE A 1 155 ? 3.378 10.488 3.141 1.00 87.94 155 PHE A CA 1
ATOM 1153 C C . PHE A 1 155 ? 4.259 9.509 3.941 1.00 87.94 155 PHE A C 1
ATOM 1155 O O . PHE A 1 155 ? 4.607 9.797 5.087 1.00 87.94 155 PHE A O 1
ATOM 1162 N N . VAL A 1 156 ? 4.621 8.357 3.357 1.00 85.19 156 VAL A N 1
ATOM 1163 C CA . VAL A 1 156 ? 5.317 7.261 4.076 1.00 85.19 156 VAL A CA 1
ATOM 1164 C C . VAL A 1 156 ? 6.602 6.762 3.404 1.00 85.19 156 VAL A C 1
ATOM 1166 O O . VAL A 1 156 ? 7.088 5.679 3.737 1.00 85.19 156 VAL A O 1
ATOM 1169 N N . ALA A 1 157 ? 7.181 7.520 2.467 1.00 80.62 157 ALA A N 1
ATOM 1170 C CA . ALA A 1 157 ? 8.512 7.185 1.961 1.00 80.62 157 ALA A CA 1
ATOM 1171 C C . ALA A 1 157 ? 9.591 7.497 3.008 1.00 80.62 157 ALA A C 1
ATOM 1173 O O . ALA A 1 157 ? 9.581 8.554 3.629 1.00 80.62 157 ALA A O 1
ATOM 1174 N N . SER A 1 158 ? 10.553 6.590 3.165 1.00 72.88 158 SER A N 1
ATOM 1175 C CA . SER A 1 158 ? 11.611 6.661 4.179 1.00 72.88 158 SER A CA 1
ATOM 1176 C C . SER A 1 158 ? 12.933 6.170 3.600 1.00 72.88 158 SER A C 1
ATOM 1178 O O . SER A 1 158 ? 12.988 5.623 2.505 1.00 72.88 158 SER A O 1
ATOM 1180 N N . PHE A 1 159 ? 14.014 6.286 4.362 1.00 71.50 159 PHE A N 1
ATOM 1181 C CA . PHE A 1 159 ? 15.197 5.460 4.143 1.00 71.50 159 PHE A CA 1
ATOM 1182 C C . PHE A 1 159 ? 15.018 4.088 4.794 1.00 71.50 159 PHE A C 1
ATOM 1184 O O . PHE A 1 159 ? 14.442 3.990 5.883 1.00 71.50 159 PHE A O 1
ATOM 1191 N N . ALA A 1 160 ? 15.534 3.050 4.142 1.00 67.06 160 ALA A N 1
ATOM 1192 C CA . ALA A 1 160 ? 15.657 1.709 4.697 1.00 67.06 160 ALA A CA 1
ATOM 1193 C C . ALA A 1 160 ? 17.030 1.116 4.360 1.00 67.06 160 ALA A C 1
ATOM 1195 O O . ALA A 1 160 ? 17.573 1.335 3.273 1.00 67.06 160 ALA A O 1
ATOM 1196 N N . GLN A 1 161 ? 17.577 0.335 5.291 1.00 68.44 161 GLN A N 1
ATOM 1197 C CA . GLN A 1 161 ? 18.716 -0.523 5.000 1.00 68.44 161 GLN A CA 1
ATOM 1198 C C . GLN A 1 161 ? 18.248 -1.675 4.110 1.00 68.44 161 GLN A C 1
ATOM 1200 O O . GLN A 1 161 ? 17.237 -2.320 4.385 1.00 68.44 161 GLN A O 1
ATOM 1205 N N . SER A 1 162 ? 19.008 -1.937 3.057 1.00 68.00 162 SER A N 1
ATOM 1206 C CA . SER A 1 162 ? 18.867 -3.118 2.214 1.00 68.00 162 SER A CA 1
ATOM 1207 C C . SER A 1 162 ? 20.188 -3.884 2.170 1.00 68.00 162 SER A C 1
ATOM 1209 O O . SER A 1 162 ? 21.220 -3.408 2.668 1.00 68.00 162 SER A O 1
ATOM 1211 N N . ASP A 1 163 ? 20.171 -5.040 1.512 1.00 69.88 163 ASP A N 1
ATOM 1212 C CA . ASP A 1 163 ? 21.379 -5.810 1.199 1.00 69.88 163 ASP A CA 1
ATOM 1213 C C . ASP A 1 163 ? 22.373 -5.015 0.325 1.00 69.88 163 ASP A C 1
ATOM 1215 O O . ASP A 1 163 ?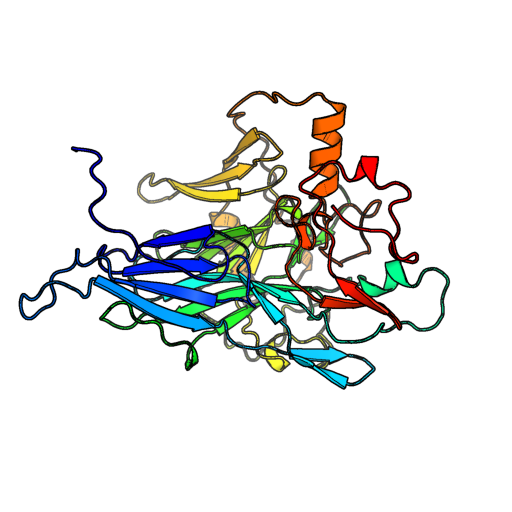 23.563 -5.326 0.301 1.00 69.88 163 ASP A O 1
ATOM 1219 N N . PHE A 1 164 ? 21.909 -3.950 -0.340 1.00 73.12 164 PHE A N 1
ATOM 1220 C CA . PHE A 1 164 ? 22.698 -3.085 -1.222 1.00 73.12 164 PHE A CA 1
ATOM 1221 C C . PHE A 1 164 ? 23.133 -1.764 -0.569 1.00 73.12 164 PHE A C 1
ATOM 1223 O O . PHE A 1 164 ? 23.706 -0.907 -1.238 1.00 73.12 164 PHE A O 1
ATOM 1230 N N . GLY A 1 165 ? 22.871 -1.586 0.729 1.00 71.56 165 GLY A N 1
ATOM 1231 C CA . GLY A 1 165 ? 23.119 -0.334 1.448 1.00 71.56 165 GLY A CA 1
ATOM 1232 C C . GLY A 1 165 ? 21.834 0.402 1.828 1.00 71.56 165 GLY A C 1
ATOM 1233 O O . GLY A 1 165 ? 20.721 -0.100 1.637 1.00 71.56 165 GLY A O 1
ATOM 1234 N N . THR A 1 166 ? 21.988 1.594 2.398 1.00 71.81 166 THR A N 1
ATOM 1235 C CA . THR A 1 166 ? 20.866 2.492 2.697 1.00 71.81 166 THR A CA 1
ATOM 1236 C C . THR A 1 166 ? 20.303 3.049 1.396 1.00 71.81 166 THR A C 1
ATOM 1238 O O . THR A 1 166 ? 21.039 3.619 0.595 1.00 71.81 166 THR A O 1
ATOM 1241 N N . SER A 1 167 ? 18.999 2.889 1.184 1.00 68.88 167 SER A N 1
ATOM 1242 C CA . SER A 1 167 ? 18.311 3.375 -0.014 1.00 68.88 167 SER A CA 1
ATOM 1243 C C . SER A 1 167 ? 16.968 4.008 0.333 1.00 68.88 167 SER A C 1
ATOM 1245 O O . SER A 1 167 ? 16.389 3.741 1.392 1.00 68.88 167 SER A O 1
ATOM 1247 N N . THR A 1 168 ? 16.477 4.858 -0.566 1.00 72.75 168 THR A N 1
ATOM 1248 C CA . THR A 1 168 ? 15.127 5.412 -0.473 1.00 72.75 168 THR A CA 1
ATOM 1249 C C . THR A 1 168 ? 14.107 4.318 -0.750 1.00 72.75 168 THR A C 1
ATOM 1251 O O . THR A 1 168 ? 14.070 3.714 -1.821 1.00 72.75 168 THR A O 1
ATOM 1254 N N . MET A 1 169 ? 13.262 4.080 0.242 1.00 77.12 169 MET A N 1
ATOM 1255 C CA . MET A 1 169 ? 12.131 3.177 0.207 1.00 77.12 169 MET A CA 1
ATOM 1256 C C . MET A 1 169 ? 10.864 4.000 -0.018 1.00 77.12 169 MET A C 1
ATOM 1258 O O . MET A 1 169 ? 10.455 4.800 0.821 1.00 77.12 169 MET A O 1
ATOM 1262 N N . ARG A 1 170 ? 10.255 3.803 -1.186 1.00 79.25 170 ARG A N 1
ATOM 1263 C CA . ARG A 1 170 ? 9.010 4.471 -1.603 1.00 79.25 170 ARG A CA 1
ATOM 1264 C C . ARG A 1 170 ? 8.101 3.563 -2.429 1.00 79.25 170 ARG A C 1
ATOM 1266 O O . ARG A 1 170 ? 7.337 4.035 -3.267 1.00 79.25 170 ARG A O 1
ATOM 1273 N N . SER A 1 171 ? 8.250 2.254 -2.240 1.00 77.69 171 SER A N 1
ATOM 1274 C CA . SER A 1 171 ? 7.506 1.265 -3.009 1.00 77.69 171 SER A CA 1
ATOM 1275 C C . SER A 1 171 ? 6.056 1.122 -2.550 1.00 77.69 171 SER A C 1
ATOM 1277 O O . SER A 1 171 ? 5.572 1.879 -1.716 1.00 77.69 171 SER A O 1
ATOM 1279 N N . TYR A 1 172 ? 5.337 0.190 -3.163 1.00 83.12 172 TYR A N 1
ATOM 1280 C CA . TYR A 1 172 ? 3.904 -0.014 -2.997 1.00 83.12 172 TYR A CA 1
ATOM 1281 C C . TYR A 1 172 ? 3.535 -0.432 -1.555 1.00 83.12 172 TYR A C 1
ATOM 1283 O O . TYR A 1 172 ? 3.943 -1.520 -1.130 1.00 83.12 172 TYR A O 1
ATOM 1291 N N . PRO A 1 173 ? 2.748 0.369 -0.804 1.00 92.88 173 PRO A N 1
ATOM 1292 C CA . PRO A 1 173 ? 2.220 -0.042 0.496 1.00 92.88 173 PRO A CA 1
ATOM 1293 C C . PRO A 1 173 ? 1.135 -1.101 0.297 1.00 92.88 173 PRO A C 1
ATOM 1295 O O . PRO A 1 173 ? 0.058 -0.795 -0.201 1.00 92.88 173 PRO A O 1
ATOM 1298 N N . ASN A 1 174 ? 1.377 -2.359 0.642 1.00 93.31 174 ASN A N 1
ATOM 1299 C CA . ASN A 1 174 ? 0.451 -3.440 0.277 1.00 93.31 174 ASN A CA 1
ATOM 1300 C C . ASN A 1 174 ? -0.537 -3.822 1.396 1.00 93.31 174 ASN A C 1
ATOM 1302 O O . ASN A 1 174 ? -1.419 -4.649 1.168 1.00 93.31 174 ASN A O 1
ATOM 1306 N N . ALA A 1 175 ? -0.346 -3.311 2.611 1.00 95.75 175 ALA A N 1
ATOM 1307 C CA . ALA A 1 175 ? -1.254 -3.491 3.740 1.00 95.75 175 ALA A CA 1
ATOM 1308 C C . ALA A 1 175 ? -0.920 -2.483 4.841 1.00 95.75 175 ALA A C 1
ATOM 1310 O O . ALA A 1 175 ? 0.241 -2.099 5.010 1.00 95.75 175 ALA A O 1
ATOM 1311 N N . VAL A 1 176 ? -1.928 -2.113 5.625 1.00 96.62 176 VAL A N 1
ATOM 1312 C CA . VAL A 1 176 ? -1.755 -1.376 6.876 1.00 96.62 176 VAL A CA 1
ATOM 1313 C C . VAL A 1 176 ? -2.387 -2.144 8.031 1.00 96.62 176 VAL A C 1
ATOM 1315 O O . VAL A 1 176 ? -3.447 -2.748 7.899 1.00 96.62 176 VAL A O 1
ATOM 1318 N N . THR A 1 177 ? -1.729 -2.133 9.185 1.00 95.44 177 THR A N 1
ATOM 1319 C CA . THR A 1 177 ? -2.256 -2.691 10.432 1.00 95.44 177 THR A CA 1
ATOM 1320 C C . THR A 1 177 ? -2.137 -1.646 11.526 1.00 95.44 177 THR A C 1
ATOM 1322 O O . THR A 1 177 ? -1.066 -1.074 11.722 1.00 95.44 177 THR A O 1
ATOM 1325 N N . VAL A 1 178 ? -3.227 -1.393 12.247 1.00 93.38 178 VAL A N 1
ATOM 1326 C CA . VAL A 1 178 ? -3.220 -0.480 13.394 1.00 93.38 178 VAL A CA 1
ATOM 1327 C C . VAL A 1 178 ? -2.764 -1.238 14.638 1.00 93.38 178 VAL A C 1
ATOM 1329 O O . VAL A 1 178 ? -3.170 -2.382 14.855 1.00 93.38 178 VAL A O 1
ATOM 1332 N N . SER A 1 179 ? -1.896 -0.625 15.442 1.00 90.12 179 SER A N 1
ATOM 1333 C CA . SER A 1 179 ? -1.473 -1.201 16.716 1.00 90.12 179 SER A CA 1
ATOM 1334 C C . SER A 1 179 ? -2.671 -1.373 17.666 1.00 90.12 179 SER A C 1
ATOM 1336 O O . SER A 1 179 ? -3.630 -0.603 17.587 1.00 90.12 179 SER A O 1
ATOM 1338 N N . PRO A 1 180 ? -2.648 -2.356 18.588 1.00 89.06 180 PRO A N 1
ATOM 1339 C CA . PRO A 1 180 ? -3.777 -2.60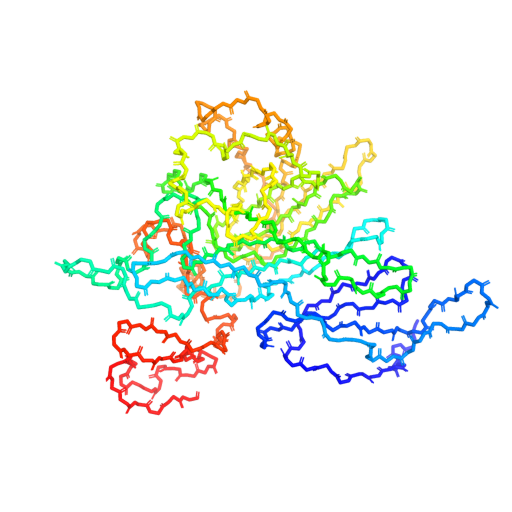7 19.490 1.00 89.06 180 PRO A CA 1
ATOM 1340 C C . PRO A 1 180 ? -4.162 -1.414 20.375 1.00 89.06 180 PRO A C 1
ATOM 1342 O O . PRO A 1 180 ? -5.322 -1.277 20.747 1.00 89.06 180 PRO A O 1
ATOM 1345 N N . ASP A 1 181 ? -3.197 -0.554 20.705 1.00 86.12 181 ASP A N 1
ATOM 1346 C CA . ASP A 1 181 ? -3.402 0.690 21.454 1.00 86.12 181 ASP A CA 1
ATOM 1347 C C . ASP A 1 181 ? -3.860 1.868 20.574 1.00 86.12 181 ASP A C 1
ATOM 1349 O O . ASP A 1 181 ? -4.199 2.925 21.096 1.00 86.12 181 ASP A O 1
ATOM 1353 N N . GLY A 1 182 ? -3.894 1.695 19.250 1.00 87.88 182 GLY A N 1
ATOM 1354 C CA . GLY A 1 182 ? -4.308 2.718 18.297 1.00 87.88 182 GLY A CA 1
ATOM 1355 C C . GLY A 1 182 ? -3.267 3.804 18.019 1.00 87.88 182 GLY A C 1
ATOM 1356 O O . GLY A 1 182 ? -3.587 4.735 17.286 1.00 87.88 182 GLY A O 1
ATOM 1357 N N . GLU A 1 183 ? -2.050 3.714 18.561 1.00 84.31 183 GLU A N 1
ATOM 1358 C CA . GLU A 1 183 ? -1.048 4.792 18.512 1.00 84.31 183 GLU A CA 1
ATOM 1359 C C . GLU A 1 183 ? -0.205 4.814 17.223 1.00 84.31 183 GLU A C 1
ATOM 1361 O O . GLU A 1 183 ? 0.323 5.866 16.843 1.00 84.31 183 GLU A O 1
ATOM 1366 N N . TYR A 1 184 ? -0.067 3.674 16.537 1.00 86.06 184 TYR A N 1
ATOM 1367 C CA . TYR A 1 184 ? 0.789 3.528 15.358 1.00 86.06 184 TYR A CA 1
ATOM 1368 C C . TYR A 1 184 ? 0.153 2.676 14.266 1.00 86.06 184 TYR A C 1
ATOM 1370 O O . TYR A 1 184 ? -0.686 1.810 14.511 1.00 86.06 184 TYR A O 1
ATOM 1378 N N . TYR A 1 185 ? 0.640 2.876 13.048 1.00 91.75 185 TYR A N 1
ATOM 1379 C CA . TYR A 1 185 ? 0.376 2.022 11.903 1.00 91.75 185 TYR A CA 1
ATOM 1380 C C . TYR A 1 185 ? 1.640 1.265 11.524 1.00 91.75 185 TYR A C 1
ATOM 1382 O O . TYR A 1 185 ? 2.716 1.853 11.450 1.00 91.75 185 TYR A O 1
ATOM 1390 N N . ALA A 1 186 ? 1.504 -0.027 11.261 1.00 93.00 186 ALA A N 1
ATOM 1391 C CA . ALA A 1 186 ? 2.518 -0.839 10.612 1.00 93.00 186 ALA A CA 1
ATOM 1392 C C . ALA A 1 186 ? 2.121 -1.016 9.143 1.00 93.00 186 ALA A C 1
ATOM 1394 O O . ALA A 1 186 ? 1.082 -1.603 8.842 1.00 93.00 186 ALA A O 1
ATOM 1395 N N . VAL A 1 187 ? 2.930 -0.479 8.234 1.00 94.50 187 VAL A N 1
ATOM 1396 C CA . VAL A 1 187 ? 2.656 -0.436 6.794 1.00 94.50 187 VAL A CA 1
ATOM 1397 C C . VAL A 1 187 ? 3.640 -1.351 6.085 1.00 94.50 187 VAL A C 1
ATOM 1399 O O . VAL A 1 187 ? 4.837 -1.071 6.081 1.00 94.50 187 VAL A O 1
ATOM 1402 N N . SER A 1 188 ? 3.181 -2.455 5.500 1.00 94.38 188 SER A N 1
ATOM 1403 C CA . SER A 1 188 ? 4.087 -3.342 4.764 1.00 94.38 188 SER A CA 1
ATOM 1404 C C . SER A 1 188 ? 4.377 -2.786 3.368 1.00 94.38 188 SER A C 1
ATOM 1406 O O . SER A 1 188 ? 3.464 -2.387 2.645 1.00 94.38 188 SER A O 1
ATOM 1408 N N . MET A 1 189 ? 5.659 -2.764 3.004 1.00 91.25 189 MET A N 1
ATOM 1409 C CA . MET A 1 189 ? 6.183 -2.244 1.740 1.00 91.25 189 MET A CA 1
ATOM 1410 C C . MET A 1 189 ? 6.753 -3.411 0.943 1.00 91.25 189 MET A C 1
ATOM 1412 O O . MET A 1 189 ? 7.958 -3.679 0.973 1.00 91.25 189 MET A O 1
ATOM 1416 N N . GLU A 1 190 ? 5.858 -4.138 0.275 1.00 90.19 190 GLU A N 1
ATOM 1417 C CA . GLU A 1 190 ? 6.116 -5.434 -0.361 1.00 90.19 190 GLU A CA 1
ATOM 1418 C C . GLU A 1 190 ? 7.415 -5.466 -1.174 1.00 90.19 190 GLU A C 1
ATOM 1420 O O . GLU A 1 190 ? 8.216 -6.391 -1.055 1.00 90.19 190 GLU A O 1
ATOM 1425 N N . ALA A 1 191 ? 7.632 -4.436 -1.988 1.00 89.06 191 ALA A N 1
ATOM 1426 C CA . ALA A 1 191 ? 8.736 -4.386 -2.932 1.00 89.06 191 ALA A CA 1
ATOM 1427 C C . ALA A 1 191 ? 10.047 -3.831 -2.343 1.00 89.06 191 ALA A C 1
ATOM 1429 O O . ALA A 1 191 ? 11.092 -3.858 -2.993 1.00 89.06 191 ALA A O 1
ATOM 1430 N N . SER A 1 192 ? 10.011 -3.334 -1.105 1.00 87.19 192 SER A N 1
ATOM 1431 C CA . SER A 1 192 ? 11.178 -2.787 -0.401 1.00 87.19 192 SER A CA 1
ATOM 1432 C C . SER A 1 192 ? 11.652 -3.645 0.768 1.00 87.19 192 SER A C 1
ATOM 1434 O O . SER A 1 192 ? 12.593 -3.244 1.449 1.00 87.19 192 SER A O 1
ATOM 1436 N N . ASP A 1 193 ? 11.019 -4.795 1.007 1.00 88.81 193 ASP A N 1
ATOM 1437 C CA . ASP A 1 193 ? 11.344 -5.705 2.113 1.00 88.81 193 ASP A CA 1
ATOM 1438 C C . ASP A 1 193 ? 11.340 -5.020 3.474 1.00 88.81 193 ASP A C 1
ATOM 1440 O O . ASP A 1 193 ? 12.168 -5.304 4.339 1.00 88.81 193 ASP A O 1
ATOM 1444 N N . ALA A 1 194 ? 10.409 -4.095 3.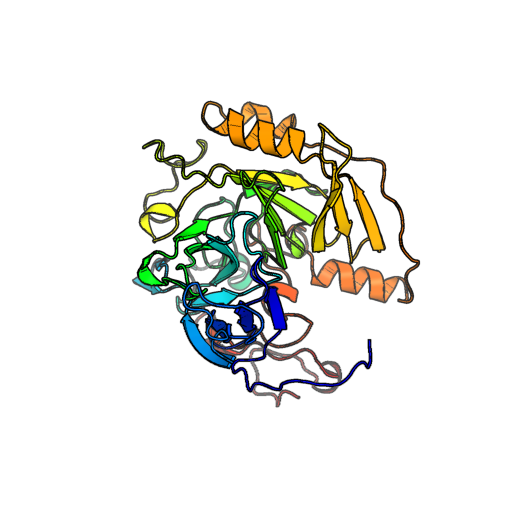670 1.00 87.88 194 ALA A N 1
ATOM 1445 C CA . ALA A 1 194 ? 10.340 -3.301 4.880 1.00 87.88 194 ALA A CA 1
ATOM 1446 C C . ALA A 1 194 ? 8.907 -3.151 5.385 1.00 87.88 194 ALA A C 1
ATOM 1448 O O . ALA A 1 194 ? 7.940 -3.214 4.625 1.00 87.88 194 ALA A O 1
ATOM 1449 N N . VAL A 1 195 ? 8.791 -2.892 6.682 1.00 90.56 195 VAL A N 1
ATOM 1450 C CA . VAL A 1 195 ? 7.577 -2.371 7.308 1.00 90.56 195 VAL A CA 1
ATOM 1451 C C . VAL A 1 195 ? 7.866 -0.960 7.802 1.00 90.56 195 VAL A C 1
ATOM 1453 O O . VAL A 1 195 ? 8.851 -0.741 8.505 1.00 90.56 195 VAL A O 1
ATOM 1456 N N . VAL A 1 196 ? 7.017 0.001 7.447 1.00 88.38 196 VAL A N 1
ATOM 1457 C CA . VAL A 1 196 ? 7.084 1.371 7.964 1.00 88.38 196 VAL A CA 1
ATOM 1458 C C . VAL A 1 196 ? 6.184 1.484 9.179 1.00 88.38 196 VAL A C 1
ATOM 1460 O O . VAL A 1 196 ? 4.979 1.261 9.089 1.00 88.38 196 VAL A O 1
ATOM 1463 N N . MET A 1 197 ? 6.765 1.850 10.313 1.00 86.69 197 MET A N 1
ATOM 1464 C CA . MET A 1 197 ? 6.018 2.249 11.497 1.00 86.69 197 MET A CA 1
ATOM 1465 C C . MET A 1 197 ? 5.704 3.738 11.383 1.00 86.69 197 MET A C 1
ATOM 1467 O O . MET A 1 197 ? 6.630 4.536 11.261 1.00 86.69 197 MET A O 1
ATOM 1471 N N . VAL A 1 198 ? 4.428 4.112 11.421 1.00 86.19 198 VAL A N 1
ATOM 1472 C CA . VAL A 1 198 ? 3.943 5.494 11.273 1.00 86.19 198 VAL A CA 1
ATOM 1473 C C . VAL A 1 198 ? 3.175 5.888 12.533 1.00 86.19 198 VAL A C 1
ATOM 1475 O O . VAL A 1 198 ? 2.302 5.147 12.974 1.00 86.19 198 VAL A O 1
ATOM 1478 N N . GLY A 1 199 ? 3.488 7.032 13.138 1.00 81.06 199 GLY A N 1
ATOM 1479 C CA . GLY A 1 199 ? 2.737 7.560 14.284 1.00 81.06 199 GLY A CA 1
ATOM 1480 C C . GLY A 1 199 ? 1.351 8.068 13.889 1.00 81.06 199 GLY A C 1
ATOM 1481 O O . GLY A 1 199 ? 1.210 8.722 12.860 1.00 81.06 199 GLY A O 1
ATOM 1482 N N . ARG A 1 200 ? 0.322 7.822 14.711 1.00 76.81 200 ARG A N 1
ATOM 1483 C CA . ARG A 1 200 ? -1.043 8.309 14.440 1.00 76.81 200 ARG A CA 1
ATOM 1484 C C . ARG A 1 200 ? -1.213 9.808 14.677 1.00 76.81 200 ARG A C 1
ATOM 1486 O O . ARG A 1 200 ? -1.976 10.443 13.957 1.00 76.81 200 ARG A O 1
ATOM 1493 N N . LEU A 1 201 ? -0.518 10.379 15.661 1.00 64.69 201 LEU A N 1
ATOM 1494 C CA . LEU A 1 201 ? -0.567 11.816 15.932 1.00 64.69 201 LEU A CA 1
ATOM 1495 C C . LEU A 1 201 ? 0.317 12.570 14.936 1.00 64.69 201 LEU A C 1
ATOM 1497 O O . LEU A 1 201 ? 1.525 12.338 14.861 1.00 64.69 201 LEU A O 1
ATOM 1501 N N . GLY A 1 202 ? -0.294 13.501 14.203 1.00 53.38 202 GLY A N 1
ATOM 1502 C CA . GLY A 1 202 ? 0.435 14.452 13.378 1.00 53.38 202 GLY A CA 1
ATOM 1503 C C . GLY A 1 202 ? 1.315 15.312 14.274 1.00 53.38 202 GLY A C 1
ATOM 1504 O O . GLY A 1 202 ? 0.829 16.013 15.164 1.00 53.38 202 GLY A O 1
ATOM 1505 N N . TYR A 1 203 ? 2.623 15.258 14.064 1.00 41.91 203 TYR A N 1
ATOM 1506 C CA . TYR A 1 203 ? 3.528 16.174 14.735 1.00 41.91 203 TYR A CA 1
ATOM 1507 C C . TYR A 1 203 ? 3.499 17.485 13.946 1.00 41.91 203 TYR A C 1
ATOM 1509 O O . TYR A 1 203 ? 4.183 17.633 12.939 1.00 41.91 203 TYR A O 1
ATOM 1517 N N . ASN A 1 204 ? 2.687 18.446 14.388 1.00 39.09 204 ASN A N 1
ATOM 1518 C CA . ASN A 1 204 ? 2.692 19.798 13.833 1.00 39.09 204 ASN A CA 1
ATOM 1519 C C . ASN A 1 204 ? 3.898 20.562 14.403 1.00 39.09 204 ASN A C 1
ATOM 1521 O O . ASN A 1 204 ? 3.765 21.451 15.239 1.00 39.09 204 ASN A O 1
ATOM 1525 N N . SER A 1 205 ? 5.109 20.129 14.061 1.00 38.72 205 SER A N 1
ATOM 1526 C CA . SER A 1 205 ? 6.331 20.671 14.658 1.00 38.72 205 SER A CA 1
ATOM 1527 C C . SER A 1 205 ? 6.671 22.071 14.157 1.00 38.72 205 SER A C 1
ATOM 1529 O O . SER A 1 205 ? 7.552 22.703 14.734 1.00 38.72 205 SER A O 1
ATOM 1531 N N . GLY A 1 206 ? 6.114 22.538 13.031 1.00 36.09 206 GLY A N 1
ATOM 1532 C CA . GLY A 1 206 ? 6.772 23.620 12.284 1.00 36.09 206 GLY A CA 1
ATOM 1533 C C . GLY A 1 206 ? 8.245 23.295 11.960 1.00 36.09 206 GLY A C 1
ATOM 1534 O O . GLY A 1 206 ? 9.003 24.171 11.548 1.00 36.09 206 GLY A O 1
ATOM 1535 N N . VAL A 1 207 ? 8.658 22.036 12.156 1.00 35.91 207 VAL A N 1
ATOM 1536 C CA . VAL A 1 207 ? 9.937 21.478 11.756 1.00 35.91 207 VAL A CA 1
ATOM 1537 C C . VAL A 1 207 ? 9.634 20.870 10.404 1.00 35.91 207 VAL A C 1
ATOM 1539 O O . VAL A 1 207 ? 9.049 19.795 10.298 1.00 35.91 207 VAL A O 1
ATOM 1542 N N . THR A 1 208 ? 9.990 21.630 9.371 1.00 34.34 208 THR A N 1
ATOM 1543 C CA . THR A 1 208 ? 10.241 21.107 8.029 1.00 34.34 208 THR A CA 1
ATOM 1544 C C . THR A 1 208 ? 10.942 19.765 8.184 1.00 34.34 208 THR A C 1
ATOM 1546 O O . THR A 1 208 ? 11.960 19.753 8.873 1.00 34.34 208 THR A O 1
ATOM 1549 N N . SER A 1 209 ? 10.390 18.694 7.603 1.00 36.94 209 SER A N 1
ATOM 1550 C CA . SER A 1 209 ? 11.104 17.476 7.184 1.00 36.94 209 SER A CA 1
ATOM 1551 C C . SER A 1 209 ? 12.283 17.033 8.071 1.00 36.94 209 SER A C 1
ATOM 1553 O O . SER A 1 209 ? 13.320 17.698 8.123 1.00 36.94 209 SER A O 1
ATOM 1555 N N . SER A 1 210 ? 12.183 15.852 8.683 1.00 36.53 210 SER A N 1
ATOM 1556 C CA . SER A 1 210 ? 13.333 15.122 9.242 1.00 36.53 210 SER A CA 1
ATOM 1557 C C . SER A 1 210 ? 14.626 15.385 8.451 1.00 36.53 210 SER A C 1
ATOM 1559 O O . SER A 1 210 ? 14.683 15.253 7.231 1.00 36.53 210 SER A O 1
ATOM 1561 N N . SER A 1 211 ? 15.636 15.854 9.164 1.00 38.03 211 SER A N 1
ATOM 1562 C CA . SER A 1 211 ? 16.473 16.976 8.765 1.00 38.03 211 SER A CA 1
ATOM 1563 C C . SER A 1 211 ? 17.790 16.603 8.086 1.00 38.03 211 SER A C 1
ATOM 1565 O O . SER A 1 211 ? 18.783 16.608 8.790 1.00 38.03 211 SER A O 1
ATOM 1567 N N . TRP A 1 212 ? 17.866 16.370 6.767 1.00 34.88 212 TRP A N 1
ATOM 1568 C CA . TRP A 1 212 ? 19.176 16.170 6.068 1.00 34.88 212 TRP A CA 1
ATOM 1569 C C . TRP A 1 212 ? 19.269 16.914 4.758 1.00 34.88 212 TRP A C 1
ATOM 1571 O O . TRP A 1 212 ? 20.278 17.537 4.445 1.00 34.88 212 TRP A O 1
ATOM 1581 N N . ILE A 1 213 ? 18.150 16.941 4.061 1.00 37.12 213 ILE A N 1
ATOM 1582 C CA . ILE A 1 213 ? 17.867 17.871 2.995 1.00 37.12 213 ILE A CA 1
ATOM 1583 C C . ILE A 1 213 ? 16.606 18.544 3.487 1.00 37.12 213 ILE A C 1
ATOM 1585 O O . ILE A 1 213 ? 15.623 17.864 3.757 1.00 37.12 213 ILE A O 1
ATOM 1589 N N . ARG A 1 214 ? 16.627 19.866 3.691 1.00 43.53 214 ARG A N 1
ATOM 1590 C CA . ARG A 1 214 ? 15.364 20.591 3.548 1.00 43.53 214 ARG A CA 1
ATOM 1591 C C . ARG A 1 214 ? 14.951 20.249 2.126 1.00 43.53 214 ARG A C 1
ATOM 1593 O O . ARG A 1 214 ? 15.704 20.677 1.243 1.00 43.53 214 ARG A O 1
ATOM 1600 N N . PRO A 1 215 ? 13.887 19.456 1.888 1.00 49.16 215 PRO A N 1
ATOM 1601 C CA . PRO A 1 215 ? 13.384 19.329 0.538 1.00 49.16 215 PRO A CA 1
ATOM 1602 C C . PRO A 1 215 ? 13.296 20.767 0.035 1.00 49.16 215 PRO A C 1
ATOM 1604 O O . PRO A 1 215 ? 12.881 21.658 0.798 1.00 49.16 215 PRO A O 1
ATOM 1607 N N . SER A 1 216 ? 13.780 21.043 -1.180 1.00 52.28 216 SER A N 1
ATOM 1608 C CA . SER A 1 216 ? 13.398 22.325 -1.760 1.00 52.28 216 SER A CA 1
ATOM 1609 C C . SER A 1 216 ? 11.870 22.398 -1.646 1.00 52.28 216 SER A C 1
ATOM 1611 O O . SER A 1 216 ? 11.213 21.352 -1.666 1.00 52.28 216 SER A O 1
ATOM 1613 N N . PRO A 1 217 ? 11.287 23.585 -1.435 1.00 58.69 217 PRO A N 1
ATOM 1614 C CA . PRO A 1 217 ? 9.833 23.731 -1.371 1.00 58.69 217 PRO A CA 1
ATOM 1615 C C . PRO A 1 217 ? 9.096 22.906 -2.451 1.00 58.69 217 PRO A C 1
ATOM 1617 O O . PRO A 1 217 ? 8.076 22.290 -2.171 1.00 58.69 217 PRO A O 1
ATOM 1620 N N . GLU A 1 218 ? 9.713 22.779 -3.630 1.00 61.12 218 GLU A N 1
ATOM 1621 C CA . GLU A 1 218 ? 9.279 21.986 -4.790 1.00 61.12 218 GLU A CA 1
ATOM 1622 C C . GLU A 1 218 ? 9.046 20.485 -4.509 1.00 61.12 218 GLU A C 1
ATOM 1624 O O . GLU A 1 218 ? 8.183 19.885 -5.141 1.00 61.12 218 GLU A O 1
ATOM 1629 N N . VAL A 1 219 ? 9.769 19.861 -3.570 1.00 69.12 219 VAL A N 1
ATOM 1630 C CA . VAL A 1 219 ? 9.680 18.414 -3.266 1.00 69.12 219 VAL A CA 1
ATOM 1631 C C . VAL A 1 219 ? 9.190 18.103 -1.843 1.00 69.12 219 VAL A C 1
ATOM 1633 O O . VAL A 1 219 ? 9.203 16.940 -1.432 1.00 69.12 219 VAL A O 1
ATOM 1636 N N . ASP A 1 220 ? 8.753 19.110 -1.077 1.00 75.06 220 ASP A N 1
ATOM 1637 C CA . ASP A 1 220 ? 8.205 18.936 0.277 1.00 75.06 220 ASP A CA 1
ATOM 1638 C C . ASP A 1 220 ? 6.775 18.362 0.226 1.00 75.06 220 ASP A C 1
ATOM 1640 O O . ASP A 1 220 ? 5.864 19.050 -0.243 1.00 75.06 220 ASP A O 1
ATOM 1644 N N . PRO A 1 221 ? 6.524 17.146 0.757 1.00 80.75 221 PRO A N 1
ATOM 1645 C CA . PRO A 1 221 ? 5.196 16.544 0.718 1.00 80.75 221 PRO A CA 1
ATOM 1646 C C . PRO A 1 221 ? 4.083 17.407 1.317 1.00 80.75 221 PRO A C 1
ATOM 1648 O O . PRO A 1 221 ? 2.950 17.383 0.831 1.00 80.75 221 PRO A O 1
ATOM 1651 N N . VAL A 1 222 ? 4.402 18.206 2.339 1.00 81.75 222 VAL A N 1
ATOM 1652 C CA . VAL A 1 222 ? 3.409 19.027 3.042 1.00 81.75 222 VAL A CA 1
ATOM 1653 C C . VAL A 1 222 ? 2.888 20.169 2.174 1.00 81.75 222 VAL A C 1
ATOM 1655 O O . VAL A 1 222 ? 1.711 20.517 2.249 1.00 81.75 222 VAL A O 1
ATOM 1658 N N . GLN A 1 223 ? 3.732 20.728 1.304 1.00 82.12 223 GLN A N 1
ATOM 1659 C CA . GLN A 1 223 ? 3.332 21.813 0.398 1.00 82.12 223 GLN A CA 1
ATOM 1660 C C . GLN A 1 223 ? 2.397 21.339 -0.719 1.00 82.12 223 GLN A C 1
ATOM 1662 O O . GLN A 1 223 ? 1.712 22.141 -1.348 1.00 82.12 223 GLN A O 1
ATOM 1667 N N . HIS A 1 224 ? 2.325 20.026 -0.903 1.00 86.06 224 HIS A N 1
ATOM 1668 C CA . HIS A 1 224 ? 1.686 19.354 -2.026 1.00 86.06 224 HIS A CA 1
ATOM 1669 C C . HIS A 1 224 ? 0.488 18.493 -1.608 1.00 86.06 224 HIS A C 1
ATOM 1671 O O . HIS A 1 224 ? 0.024 17.627 -2.351 1.00 86.06 224 HIS A O 1
ATOM 1677 N N . GLY A 1 225 ? -0.046 18.757 -0.414 1.00 87.62 225 GLY A N 1
ATOM 1678 C CA . GLY A 1 225 ? -1.297 18.172 0.066 1.00 87.62 225 GLY A CA 1
ATOM 1679 C C . GLY A 1 225 ? -1.143 16.893 0.885 1.00 87.62 225 GLY A C 1
ATOM 1680 O O . GLY A 1 225 ? -2.160 16.315 1.255 1.00 87.62 225 GLY A O 1
ATOM 1681 N N . PHE A 1 226 ? 0.079 16.460 1.210 1.00 87.94 226 PHE A N 1
ATOM 1682 C CA . PHE A 1 226 ? 0.287 15.367 2.161 1.00 87.94 226 PHE A CA 1
ATOM 1683 C C . PHE A 1 226 ? 0.425 15.879 3.596 1.00 87.94 226 PHE A C 1
ATOM 1685 O O . PHE A 1 226 ? 0.919 16.972 3.857 1.00 87.94 226 PHE A O 1
ATOM 1692 N N . ALA A 1 227 ? 0.060 15.046 4.561 1.00 85.31 227 ALA A N 1
ATOM 1693 C CA . ALA A 1 227 ? 0.516 15.188 5.933 1.00 85.31 227 ALA A CA 1
ATOM 1694 C C . ALA A 1 227 ? 1.858 14.472 6.120 1.00 85.31 227 ALA A C 1
ATOM 1696 O O . ALA A 1 227 ? 2.156 13.472 5.461 1.00 85.31 227 ALA A O 1
ATOM 1697 N N . ASN A 1 228 ? 2.652 14.958 7.072 1.00 74.44 228 ASN A N 1
ATOM 1698 C CA . ASN A 1 228 ? 3.864 14.280 7.506 1.00 74.44 228 ASN A CA 1
ATOM 1699 C C . ASN A 1 228 ? 3.703 13.832 8.957 1.00 74.44 228 ASN A C 1
ATOM 1701 O O . ASN A 1 228 ? 3.484 14.647 9.855 1.00 74.44 228 ASN A O 1
ATOM 1705 N N . HIS A 1 229 ? 3.785 12.526 9.174 1.00 77.69 229 HIS A N 1
ATOM 1706 C CA . HIS A 1 229 ? 3.771 11.926 10.500 1.00 77.69 229 HIS A CA 1
ATOM 1707 C C . HIS A 1 229 ? 5.141 11.309 10.771 1.00 77.69 229 HIS A C 1
ATOM 1709 O O . HIS A 1 229 ? 5.762 10.798 9.836 1.00 77.69 229 HIS A O 1
ATOM 1715 N N . PRO A 1 230 ? 5.624 11.309 12.026 1.00 74.38 230 PRO A N 1
ATOM 1716 C CA . PRO A 1 230 ? 6.864 10.627 12.358 1.00 74.38 230 PRO A CA 1
ATOM 1717 C C . PRO A 1 230 ? 6.779 9.160 11.931 1.00 74.38 230 PRO A C 1
ATOM 1719 O O . PRO A 1 230 ? 5.810 8.468 12.255 1.00 74.38 230 PRO A O 1
ATOM 1722 N N . HIS A 1 231 ? 7.776 8.695 11.183 1.00 78.06 231 HIS A N 1
ATOM 1723 C CA . HIS A 1 231 ? 7.812 7.323 10.701 1.00 78.06 231 HIS A CA 1
ATOM 1724 C C . HIS A 1 231 ? 9.241 6.770 10.606 1.00 78.06 231 HIS A C 1
ATOM 1726 O O . HIS A 1 231 ? 10.225 7.514 10.513 1.00 78.06 231 HIS A O 1
ATOM 1732 N N . ALA A 1 232 ? 9.356 5.444 10.678 1.00 76.75 232 ALA A N 1
ATOM 1733 C CA . ALA A 1 232 ? 10.619 4.719 10.601 1.00 76.75 232 ALA A CA 1
ATOM 1734 C C . ALA A 1 232 ? 10.439 3.365 9.907 1.00 76.75 232 ALA A C 1
ATOM 1736 O O . ALA A 1 232 ? 9.454 2.665 10.132 1.00 76.75 232 ALA A O 1
ATOM 1737 N N . ALA A 1 233 ? 11.413 2.988 9.082 1.00 80.19 233 ALA A N 1
ATOM 1738 C CA . ALA A 1 233 ? 11.444 1.701 8.402 1.00 80.19 233 ALA A CA 1
ATOM 1739 C C . ALA A 1 233 ? 12.114 0.626 9.263 1.00 80.19 233 ALA A C 1
ATOM 1741 O O . ALA A 1 233 ? 13.183 0.859 9.823 1.00 80.19 233 ALA A O 1
ATOM 1742 N N . ILE A 1 234 ? 11.533 -0.569 9.289 1.00 81.44 234 ILE A N 1
ATOM 1743 C CA . ILE A 1 234 ? 12.145 -1.786 9.819 1.00 81.44 234 ILE A CA 1
ATOM 1744 C C . ILE A 1 234 ? 12.351 -2.741 8.644 1.00 81.44 234 ILE A C 1
ATOM 1746 O O . ILE A 1 234 ? 11.398 -3.048 7.927 1.00 81.44 234 ILE A O 1
ATOM 1750 N N . GLN A 1 235 ? 13.583 -3.208 8.440 1.00 83.62 235 GLN A N 1
ATOM 1751 C CA . GLN A 1 235 ? 13.887 -4.207 7.416 1.00 83.62 235 GLN A CA 1
ATOM 1752 C C . GLN A 1 235 ? 13.289 -5.567 7.802 1.00 83.62 235 GLN A C 1
ATOM 1754 O O . GLN A 1 235 ? 13.256 -5.951 8.971 1.00 83.62 235 GLN A O 1
ATOM 1759 N N . THR A 1 236 ? 12.822 -6.305 6.805 1.00 85.81 236 THR A N 1
ATOM 1760 C CA . THR A 1 236 ? 12.156 -7.595 6.962 1.00 85.81 236 THR A CA 1
ATOM 1761 C C . THR A 1 236 ? 12.665 -8.620 5.953 1.00 85.81 236 THR A C 1
ATOM 1763 O O . THR A 1 236 ? 13.504 -8.316 5.105 1.00 85.81 236 THR A O 1
ATOM 1766 N N . THR A 1 237 ? 12.173 -9.855 6.050 1.00 85.81 237 THR A N 1
ATOM 1767 C CA . THR A 1 237 ? 12.325 -10.855 4.992 1.00 85.81 237 THR A CA 1
ATOM 1768 C C . THR A 1 237 ? 11.624 -10.422 3.702 1.00 85.81 237 THR A C 1
ATOM 1770 O O . THR A 1 237 ? 10.829 -9.485 3.665 1.00 85.81 237 THR A O 1
ATOM 1773 N N . ALA A 1 238 ? 11.931 -11.130 2.613 1.00 89.06 238 ALA A N 1
ATOM 1774 C CA . ALA A 1 238 ? 11.452 -10.780 1.286 1.00 89.06 238 ALA A CA 1
ATOM 1775 C C . ALA A 1 238 ? 9.916 -10.738 1.186 1.00 89.06 238 ALA A C 1
ATOM 1777 O O . ALA A 1 238 ? 9.236 -11.731 1.480 1.00 89.06 238 ALA A O 1
ATOM 1778 N N . GLY A 1 239 ? 9.394 -9.625 0.666 1.00 90.75 239 GLY A N 1
ATOM 1779 C CA . GLY A 1 239 ? 7.967 -9.448 0.399 1.00 90.75 239 GLY A CA 1
ATOM 1780 C C . GLY A 1 239 ? 7.106 -9.471 1.663 1.00 90.75 239 GLY A C 1
ATOM 1781 O O . GLY A 1 239 ? 6.310 -10.399 1.814 1.00 90.75 239 GLY A O 1
ATOM 1782 N N . PRO A 1 240 ? 7.233 -8.508 2.587 1.00 92.94 240 PRO A N 1
ATOM 1783 C CA . PRO A 1 240 ? 6.339 -8.425 3.732 1.00 92.94 240 PRO A CA 1
ATOM 1784 C C . PRO A 1 240 ? 4.903 -8.176 3.258 1.00 92.94 240 PRO A C 1
ATOM 1786 O O . PRO A 1 240 ? 4.649 -7.290 2.446 1.00 92.94 240 PRO A O 1
ATOM 1789 N N . ARG A 1 241 ? 3.954 -8.953 3.778 1.00 91.94 241 ARG A N 1
ATOM 1790 C CA . ARG A 1 241 ? 2.515 -8.797 3.569 1.00 91.94 241 ARG A CA 1
ATOM 1791 C C . ARG A 1 241 ? 1.782 -8.918 4.895 1.00 91.94 241 ARG A C 1
ATOM 1793 O O . ARG A 1 241 ? 1.596 -10.024 5.397 1.00 91.94 241 ARG A O 1
ATOM 1800 N N . GLY A 1 242 ? 1.327 -7.777 5.405 1.00 90.94 242 GLY A N 1
ATOM 1801 C CA . GLY A 1 242 ? 0.545 -7.705 6.633 1.00 90.94 242 GLY A CA 1
ATOM 1802 C C . GLY A 1 242 ? 1.385 -7.904 7.893 1.00 90.94 242 GLY A C 1
ATOM 1803 O O . GLY A 1 242 ? 2.421 -8.576 7.896 1.00 90.94 242 GLY A O 1
ATOM 1804 N N . VAL A 1 243 ? 0.920 -7.297 8.978 1.00 94.44 243 VAL A N 1
ATOM 1805 C CA . VAL A 1 243 ? 1.499 -7.433 10.312 1.00 94.44 243 VAL A CA 1
ATOM 1806 C C . VAL A 1 243 ? 0.408 -7.939 11.243 1.00 94.44 243 VAL A C 1
ATOM 1808 O O . VAL A 1 243 ? -0.744 -7.531 11.151 1.00 94.44 243 VAL A O 1
ATOM 1811 N N . LEU A 1 244 ? 0.762 -8.850 12.138 1.00 92.56 244 LEU A N 1
ATOM 1812 C CA . LEU A 1 244 ? -0.114 -9.344 13.186 1.00 92.56 244 LEU A CA 1
ATOM 1813 C C . LEU A 1 244 ? 0.462 -8.945 14.538 1.00 92.56 244 LEU A C 1
ATOM 1815 O O . LEU A 1 244 ? 1.624 -9.227 14.821 1.00 92.56 244 LEU A O 1
ATOM 1819 N N . PHE A 1 245 ? -0.369 -8.351 15.388 1.00 90.06 245 PHE A N 1
ATOM 1820 C CA . PHE A 1 245 ? -0.050 -8.167 16.797 1.00 90.06 245 PHE A CA 1
ATOM 1821 C C . PHE A 1 245 ? -0.604 -9.342 17.603 1.00 90.06 245 PHE A C 1
ATOM 1823 O O . PHE A 1 245 ? -1.796 -9.643 17.554 1.00 90.06 245 PHE A O 1
ATOM 1830 N N . VAL A 1 246 ? 0.273 -10.012 18.341 1.00 88.12 246 VAL A N 1
ATOM 1831 C CA . VAL A 1 246 ? -0.050 -11.106 19.252 1.00 88.12 246 VAL A CA 1
ATOM 1832 C C . VAL A 1 246 ? -0.026 -10.558 20.669 1.00 88.12 246 VAL A C 1
ATOM 1834 O O . VAL A 1 246 ? 1.007 -10.084 21.145 1.00 88.12 246 VAL A O 1
ATOM 1837 N N . ASP A 1 247 ? -1.165 -10.639 21.348 1.00 82.31 247 ASP A N 1
ATOM 1838 C CA . ASP A 1 247 ? -1.253 -10.303 22.763 1.00 82.31 247 ASP A CA 1
ATOM 1839 C C . ASP A 1 247 ? -0.450 -11.317 23.598 1.00 82.31 247 ASP A C 1
ATOM 1841 O O . ASP A 1 247 ? -0.694 -12.526 23.556 1.00 82.31 247 ASP A O 1
ATOM 1845 N N . LYS A 1 248 ? 0.531 -10.814 24.352 1.00 77.94 248 LYS A N 1
ATOM 1846 C CA . LYS A 1 248 ? 1.288 -11.570 25.362 1.00 77.94 248 LYS A CA 1
ATOM 1847 C C . LYS A 1 248 ? 1.205 -10.902 26.741 1.00 77.94 248 LYS A C 1
ATOM 1849 O O . LYS A 1 248 ? 2.145 -10.987 27.534 1.00 77.94 248 LYS A O 1
ATOM 1854 N N . GLY A 1 249 ? 0.092 -10.227 27.025 1.00 76.44 249 GLY A N 1
ATOM 1855 C CA . GLY A 1 249 ? -0.108 -9.383 28.199 1.00 76.44 249 GLY A CA 1
ATOM 1856 C C . GLY A 1 249 ? 0.470 -7.987 27.973 1.00 76.44 249 GLY A C 1
ATOM 1857 O O . GLY A 1 249 ? 0.254 -7.373 26.935 1.00 76.44 249 GLY A O 1
ATOM 1858 N N . ASP A 1 250 ? 1.279 -7.495 28.913 1.00 69.31 250 ASP A N 1
ATOM 1859 C CA . ASP A 1 250 ? 1.783 -6.107 28.922 1.00 69.31 250 ASP A CA 1
ATOM 1860 C C . ASP A 1 250 ? 2.720 -5.739 27.749 1.00 69.31 250 ASP A C 1
ATOM 1862 O O . ASP A 1 250 ? 3.234 -4.620 27.675 1.00 69.31 250 ASP A O 1
ATOM 1866 N N . ARG A 1 251 ? 3.031 -6.689 26.857 1.00 65.75 251 ARG A N 1
ATOM 1867 C CA . ARG A 1 251 ? 3.946 -6.504 25.724 1.00 65.75 251 ARG A CA 1
ATOM 1868 C C . ARG A 1 251 ? 3.416 -7.236 24.489 1.00 65.75 251 ARG A C 1
ATOM 1870 O O . ARG A 1 251 ? 3.777 -8.399 24.306 1.00 65.75 251 ARG A O 1
ATOM 1877 N N . PRO A 1 252 ? 2.589 -6.592 23.647 1.00 73.94 252 PRO A N 1
ATOM 1878 C CA . PRO A 1 252 ? 2.190 -7.189 22.382 1.00 73.94 252 PRO A CA 1
ATOM 1879 C C . PRO A 1 252 ? 3.424 -7.404 21.498 1.00 73.94 252 PRO A C 1
ATOM 1881 O O . PRO A 1 252 ? 4.290 -6.532 21.389 1.00 73.94 252 PRO A O 1
ATOM 1884 N N . GLU A 1 253 ? 3.509 -8.576 20.878 1.00 85.75 253 GLU A N 1
ATOM 1885 C CA . GLU A 1 253 ? 4.540 -8.894 19.891 1.00 85.75 253 GLU A CA 1
ATOM 1886 C C . GLU A 1 253 ? 3.989 -8.691 18.487 1.00 85.75 253 GLU A C 1
ATOM 1888 O O . GLU A 1 253 ? 2.893 -9.151 18.183 1.00 85.75 253 GLU A O 1
ATOM 1893 N N . ALA A 1 254 ? 4.754 -8.044 17.613 1.00 89.75 254 ALA A N 1
ATOM 1894 C CA . ALA A 1 254 ? 4.398 -7.932 16.207 1.00 89.75 254 ALA A CA 1
ATOM 1895 C C . ALA A 1 254 ? 5.097 -9.027 15.396 1.00 89.75 254 ALA A C 1
ATOM 1897 O O . ALA A 1 254 ? 6.262 -9.340 15.636 1.00 89.75 254 ALA A O 1
ATOM 1898 N N . TRP A 1 255 ? 4.391 -9.584 14.420 1.00 92.81 255 TRP A N 1
ATOM 1899 C CA . TRP A 1 255 ? 4.893 -10.580 13.480 1.00 92.81 255 TRP A CA 1
ATOM 1900 C C . TRP A 1 255 ? 4.530 -10.156 12.063 1.00 92.81 255 TRP A C 1
ATOM 1902 O O . TRP A 1 255 ? 3.411 -9.714 11.818 1.00 92.81 255 TRP A O 1
ATOM 1912 N N . VAL A 1 256 ? 5.458 -10.297 11.124 1.00 94.06 256 VAL A N 1
ATOM 1913 C CA . VAL A 1 256 ? 5.242 -9.991 9.704 1.00 94.06 256 VAL A CA 1
ATOM 1914 C C . VAL A 1 256 ? 5.368 -11.269 8.885 1.00 94.06 256 VAL A C 1
ATOM 1916 O O . VAL A 1 256 ? 6.243 -12.099 9.136 1.00 94.06 256 VAL A O 1
ATOM 1919 N N . HIS A 1 257 ? 4.473 -11.437 7.916 1.00 94.88 257 HIS A N 1
ATOM 1920 C CA . HIS A 1 257 ? 4.501 -12.555 6.979 1.00 94.88 257 HIS A CA 1
ATOM 1921 C C . HIS A 1 257 ? 5.250 -12.150 5.706 1.00 94.88 257 HIS A C 1
ATOM 1923 O O . HIS A 1 257 ? 4.847 -11.215 5.024 1.00 94.88 257 HIS A O 1
ATOM 1929 N N . GLY A 1 258 ? 6.335 -12.845 5.373 1.00 93.50 258 GLY A N 1
ATOM 1930 C CA . GLY A 1 258 ? 7.101 -12.648 4.144 1.00 93.50 258 GLY A CA 1
ATOM 1931 C C . GLY A 1 258 ? 6.655 -13.628 3.063 1.00 93.50 258 GLY A C 1
ATOM 1932 O O . GLY A 1 258 ? 7.077 -14.784 3.075 1.00 93.50 258 GLY A O 1
ATOM 1933 N N . PHE A 1 259 ? 5.828 -13.202 2.103 1.00 91.38 259 PHE A N 1
ATOM 1934 C CA . PHE A 1 259 ? 5.261 -14.126 1.107 1.00 91.38 259 PHE A CA 1
ATOM 1935 C C . PHE A 1 259 ? 6.282 -14.585 0.052 1.00 91.38 259 PHE A C 1
ATOM 1937 O O . PHE A 1 259 ? 6.130 -15.672 -0.503 1.00 91.38 259 PHE A O 1
ATOM 1944 N N . LEU A 1 260 ? 7.314 -13.781 -0.247 1.00 91.94 260 LEU A N 1
ATOM 1945 C CA . LEU A 1 260 ? 8.411 -14.204 -1.135 1.00 91.94 260 LEU A CA 1
ATOM 1946 C C . LEU A 1 260 ? 9.420 -15.068 -0.380 1.00 91.94 260 LEU A C 1
ATOM 1948 O O . LEU A 1 260 ? 10.033 -15.954 -0.974 1.00 91.94 260 LEU A O 1
ATOM 1952 N N . GLY A 1 261 ? 9.576 -14.811 0.920 1.00 89.44 261 GLY A N 1
ATOM 1953 C CA . GLY A 1 261 ? 10.406 -15.602 1.823 1.00 89.44 261 GLY A CA 1
ATOM 1954 C C . GLY A 1 261 ? 9.748 -16.882 2.352 1.00 89.44 261 GLY A C 1
ATOM 1955 O O . GLY A 1 261 ? 10.452 -17.691 2.948 1.00 89.44 261 GLY A O 1
ATOM 1956 N N . LEU A 1 262 ? 8.436 -17.061 2.144 1.00 92.88 262 LEU A N 1
ATOM 1957 C CA . LEU A 1 262 ? 7.610 -18.159 2.674 1.00 92.88 262 LEU A CA 1
ATOM 1958 C C . LEU A 1 262 ? 7.743 -18.350 4.193 1.00 92.88 262 LEU A C 1
ATOM 1960 O O . LEU A 1 262 ? 7.739 -19.470 4.706 1.00 92.88 262 LEU A O 1
ATOM 1964 N N . ASN A 1 263 ? 7.870 -17.245 4.921 1.00 93.50 263 ASN A N 1
ATOM 1965 C CA . ASN A 1 263 ? 8.145 -17.259 6.351 1.00 93.50 263 ASN A CA 1
ATOM 1966 C C . ASN A 1 263 ? 7.284 -16.256 7.119 1.00 93.50 263 ASN A C 1
ATOM 1968 O O . ASN A 1 263 ? 6.664 -15.360 6.550 1.00 93.50 263 ASN A O 1
ATOM 1972 N N . VAL A 1 264 ? 7.263 -16.418 8.435 1.00 94.06 264 VAL A N 1
ATOM 1973 C CA . VAL A 1 264 ? 6.898 -15.363 9.376 1.00 94.06 264 VAL A CA 1
ATOM 1974 C C . VAL A 1 264 ? 8.118 -15.014 10.207 1.00 94.06 264 VAL A C 1
ATOM 1976 O O . VAL A 1 264 ? 8.940 -15.876 10.517 1.00 94.06 264 VAL A O 1
ATOM 1979 N N . GLN A 1 265 ? 8.237 -13.754 10.589 1.00 91.38 265 GLN A N 1
ATOM 1980 C CA . GLN A 1 265 ? 9.309 -13.299 11.464 1.00 91.38 265 GLN A CA 1
ATOM 1981 C C . GLN A 1 265 ? 8.762 -12.306 12.496 1.00 91.38 265 GLN A C 1
ATOM 1983 O O . GLN A 1 265 ? 7.812 -11.574 12.191 1.00 91.38 265 GLN A O 1
ATOM 1988 N N . PRO A 1 266 ? 9.338 -12.259 13.707 1.00 89.88 266 PRO A N 1
ATOM 1989 C CA . PRO A 1 266 ? 9.047 -11.191 14.642 1.00 89.88 266 PRO A CA 1
ATOM 1990 C C . PRO A 1 266 ? 9.459 -9.848 14.029 1.00 89.88 266 PRO A C 1
ATOM 1992 O O . PRO A 1 266 ? 10.450 -9.737 13.305 1.00 89.88 266 PRO A O 1
ATOM 1995 N N . LEU A 1 267 ? 8.673 -8.822 14.320 1.00 86.69 267 LEU A N 1
ATOM 1996 C CA . LEU A 1 267 ? 8.931 -7.438 13.960 1.00 86.69 267 LEU A CA 1
ATOM 1997 C C . LEU A 1 267 ? 9.242 -6.672 15.247 1.00 86.69 267 LEU A C 1
ATOM 1999 O O . LEU A 1 267 ? 8.453 -6.720 16.194 1.00 86.69 267 LEU A O 1
ATOM 2003 N N . ASP A 1 268 ? 10.354 -5.930 15.282 1.00 78.88 268 ASP A N 1
ATOM 2004 C CA . ASP A 1 268 ? 10.690 -5.063 16.421 1.00 78.88 268 ASP A CA 1
ATOM 2005 C C . ASP A 1 268 ? 9.813 -3.808 16.436 1.00 78.88 268 ASP A C 1
ATOM 2007 O O . ASP A 1 268 ? 10.279 -2.679 16.260 1.00 78.88 268 ASP A O 1
ATOM 2011 N N . ALA A 1 269 ? 8.509 -3.989 16.621 1.00 77.81 269 ALA A N 1
ATOM 2012 C CA . ALA A 1 269 ? 7.586 -2.870 16.680 1.00 77.81 269 ALA A CA 1
ATOM 2013 C C . ALA A 1 269 ? 7.985 -1.896 17.796 1.00 77.81 269 ALA A C 1
ATOM 2015 O O . ALA A 1 269 ? 7.795 -0.699 17.632 1.00 77.81 269 ALA A O 1
ATOM 2016 N N . ARG A 1 270 ? 8.593 -2.370 18.896 1.00 74.88 270 ARG A N 1
ATOM 2017 C CA . ARG A 1 270 ? 9.068 -1.504 19.980 1.00 74.88 270 ARG A CA 1
ATOM 2018 C C . ARG A 1 270 ? 10.173 -0.572 19.512 1.00 74.88 270 ARG A C 1
ATOM 2020 O O . ARG A 1 270 ? 9.999 0.632 19.652 1.00 74.88 270 ARG A O 1
ATOM 2027 N N . SER A 1 271 ? 11.259 -1.098 18.951 1.00 73.25 271 SER A N 1
ATOM 2028 C CA . SER A 1 271 ? 12.340 -0.250 18.439 1.00 73.25 271 SER A CA 1
ATOM 2029 C C . SER A 1 271 ? 11.827 0.671 17.337 1.00 73.25 271 SER A C 1
ATOM 2031 O O . SER A 1 271 ? 12.138 1.857 17.338 1.00 73.25 271 SER A O 1
ATOM 2033 N N . GLY A 1 272 ? 10.949 0.180 16.456 1.00 70.69 272 GLY A N 1
ATOM 2034 C CA . GLY A 1 272 ? 10.260 1.023 15.477 1.00 70.69 272 GLY A CA 1
ATOM 2035 C C . GLY A 1 272 ? 9.493 2.181 16.116 1.00 70.69 272 GLY A C 1
ATOM 2036 O O . GLY A 1 272 ? 9.644 3.325 15.701 1.00 70.69 272 GLY A O 1
ATOM 2037 N N . MET A 1 273 ? 8.711 1.915 17.161 1.00 72.06 273 MET A N 1
ATOM 2038 C CA . MET A 1 273 ? 7.961 2.934 17.899 1.00 72.06 273 MET A CA 1
ATOM 2039 C C . MET A 1 273 ? 8.873 3.889 18.671 1.00 72.06 273 MET A C 1
ATOM 2041 O O . MET A 1 273 ? 8.599 5.084 18.709 1.00 72.06 273 MET A O 1
ATOM 2045 N N . GLU A 1 274 ? 9.955 3.402 19.278 1.00 70.44 274 GLU A N 1
ATOM 2046 C CA . GLU A 1 274 ? 10.957 4.244 19.936 1.00 70.44 274 GLU A CA 1
ATOM 2047 C C . GLU A 1 274 ? 11.618 5.181 18.924 1.00 70.44 274 GLU A C 1
ATOM 2049 O O . GLU A 1 274 ? 11.754 6.369 19.203 1.00 70.44 274 GLU A O 1
ATOM 2054 N N . LEU A 1 275 ? 11.925 4.703 17.714 1.00 67.00 275 LEU A N 1
ATOM 2055 C CA . LEU A 1 275 ? 12.404 5.552 16.622 1.00 67.00 275 LEU A CA 1
ATOM 2056 C C . LEU A 1 275 ? 11.358 6.593 16.231 1.00 67.00 275 LEU A C 1
ATOM 2058 O O . LEU A 1 275 ? 11.692 7.766 16.112 1.00 67.00 275 LEU A O 1
ATOM 2062 N N . VAL A 1 276 ? 10.093 6.200 16.080 1.00 67.38 276 VAL A N 1
ATOM 2063 C CA . VAL A 1 276 ? 8.999 7.130 15.765 1.00 67.38 276 VAL A CA 1
ATOM 2064 C C . VAL A 1 276 ? 8.846 8.202 16.858 1.00 67.38 276 VAL A C 1
ATOM 2066 O O . VAL A 1 276 ? 8.711 9.382 16.538 1.00 67.38 276 VAL A O 1
ATOM 2069 N N . ARG A 1 277 ? 8.922 7.825 18.144 1.00 67.25 277 ARG A N 1
ATOM 2070 C CA . ARG A 1 277 ? 8.825 8.741 19.299 1.00 67.25 277 ARG A CA 1
ATOM 2071 C C . ARG A 1 277 ? 10.042 9.664 19.419 1.00 67.25 277 ARG A C 1
ATOM 2073 O O . ARG A 1 277 ? 9.881 10.854 19.678 1.00 67.25 277 ARG A O 1
ATOM 2080 N N . ASN A 1 278 ? 11.249 9.136 19.221 1.00 58.44 278 ASN A N 1
ATOM 2081 C CA . ASN A 1 278 ? 12.505 9.866 19.421 1.00 58.44 278 ASN A CA 1
ATOM 2082 C C . ASN A 1 278 ? 12.897 10.733 18.209 1.00 58.44 278 ASN A C 1
ATOM 2084 O O . ASN A 1 278 ? 13.565 11.755 18.380 1.00 58.44 278 ASN A O 1
ATOM 2088 N N . ARG A 1 279 ? 12.434 10.400 16.992 1.00 56.91 279 ARG A N 1
ATOM 2089 C CA . ARG A 1 279 ? 12.644 11.205 15.768 1.00 56.91 279 ARG A CA 1
ATOM 2090 C C . ARG A 1 279 ? 11.965 12.578 15.798 1.00 56.91 279 ARG A C 1
ATOM 2092 O O . ARG A 1 279 ? 12.258 13.406 14.944 1.00 56.91 279 ARG A O 1
ATOM 2099 N N . GLY A 1 280 ? 11.145 12.866 16.812 1.00 46.62 280 GLY A N 1
ATOM 2100 C CA . GLY A 1 280 ? 10.708 14.228 17.129 1.00 46.62 280 GLY A CA 1
ATOM 2101 C C . GLY A 1 280 ? 11.836 15.170 17.590 1.00 46.62 280 GLY A C 1
ATOM 2102 O O . GLY A 1 280 ? 11.569 16.359 17.755 1.00 46.62 280 GLY A O 1
ATOM 2103 N N . MET A 1 281 ? 13.073 14.682 17.811 1.00 38.94 281 MET A N 1
ATOM 2104 C CA . MET A 1 281 ? 14.164 15.490 18.384 1.00 38.94 281 MET A CA 1
ATOM 2105 C C . MET A 1 281 ? 15.589 15.319 17.805 1.00 38.94 281 MET A C 1
ATOM 2107 O O . MET A 1 281 ? 16.439 16.122 18.188 1.00 38.94 281 MET A O 1
ATOM 2111 N N . GLN A 1 282 ? 15.920 14.339 16.946 1.00 37.16 282 GLN A N 1
ATOM 2112 C CA . GLN A 1 282 ? 17.335 14.050 16.601 1.00 37.16 282 GLN A CA 1
ATOM 2113 C C . GLN A 1 282 ? 17.597 13.617 15.147 1.00 37.16 282 GLN A C 1
ATOM 2115 O O . GLN A 1 282 ? 16.684 13.234 14.418 1.00 37.16 282 GLN A O 1
ATOM 2120 N N . GLY A 1 283 ? 18.865 13.733 14.731 1.00 37.41 283 GLY A N 1
ATOM 2121 C CA . GLY A 1 283 ? 19.342 13.564 13.360 1.00 37.41 283 GLY A CA 1
ATOM 2122 C C . GLY A 1 283 ? 19.937 12.202 12.938 1.00 37.41 283 GLY A C 1
ATOM 2123 O O . GLY A 1 283 ? 20.143 11.344 13.778 1.00 37.41 283 GLY A O 1
ATOM 2124 N N . LEU A 1 284 ? 20.204 12.013 11.630 1.00 40.19 284 LEU A N 1
ATOM 2125 C CA . LEU A 1 284 ? 20.649 10.820 10.878 1.00 40.19 284 LEU A CA 1
ATOM 2126 C C . LEU A 1 284 ? 21.953 10.167 11.321 1.00 40.19 284 LEU A C 1
ATOM 2128 O O . LEU A 1 284 ? 22.229 9.085 10.802 1.00 40.19 284 LEU A O 1
ATOM 2132 N N . ASP A 1 285 ? 22.736 10.745 12.229 1.00 35.66 285 ASP A N 1
ATOM 2133 C CA . ASP A 1 285 ? 23.938 10.057 12.724 1.00 35.66 285 ASP A CA 1
ATOM 2134 C C . ASP A 1 285 ? 23.579 8.692 13.374 1.00 35.66 285 ASP A C 1
ATOM 2136 O O . ASP A 1 285 ? 24.435 7.820 13.495 1.00 35.66 285 ASP A O 1
ATOM 2140 N N . ASP A 1 286 ? 22.291 8.452 13.674 1.00 40.16 286 ASP A N 1
ATOM 2141 C CA . ASP A 1 286 ? 21.739 7.195 14.196 1.00 40.16 286 ASP A CA 1
ATOM 2142 C C . ASP A 1 286 ? 21.054 6.262 13.158 1.00 40.16 286 ASP A C 1
ATOM 2144 O O . ASP A 1 286 ? 20.480 5.235 13.537 1.00 40.16 286 ASP A O 1
ATOM 2148 N N . ILE A 1 287 ? 21.094 6.547 11.842 1.00 41.62 287 ILE A N 1
ATOM 2149 C CA . ILE A 1 287 ? 20.572 5.596 10.825 1.00 41.62 287 ILE A CA 1
ATOM 2150 C C . ILE A 1 287 ? 21.380 4.297 10.799 1.00 41.62 287 ILE A C 1
ATOM 2152 O O . ILE A 1 287 ? 20.805 3.224 10.611 1.00 41.62 287 ILE A O 1
ATOM 2156 N N . GLU A 1 288 ? 22.692 4.364 11.028 1.00 39.09 288 GLU A N 1
ATOM 2157 C CA . GLU A 1 288 ? 23.538 3.166 11.041 1.00 39.09 288 GLU A CA 1
ATOM 2158 C C . GLU A 1 288 ? 23.240 2.239 12.235 1.00 39.09 288 GLU A C 1
ATOM 2160 O O . GLU A 1 288 ? 23.533 1.045 12.169 1.00 39.09 288 GLU A O 1
ATOM 2165 N N . SER A 1 289 ? 22.634 2.752 13.315 1.00 37.72 289 SER A N 1
ATOM 2166 C CA . SER A 1 289 ? 22.494 2.030 14.589 1.00 37.72 289 SER A CA 1
ATOM 2167 C C . SER A 1 289 ? 21.119 1.391 14.824 1.00 37.72 289 SER A C 1
ATOM 2169 O O . SER A 1 289 ? 20.973 0.589 15.746 1.00 37.72 289 SER A O 1
ATOM 2171 N N . SER A 1 290 ? 20.117 1.686 13.990 1.00 41.31 290 SER A N 1
ATOM 2172 C CA . SER A 1 290 ? 18.711 1.328 14.244 1.00 41.31 290 SER A CA 1
ATOM 2173 C C . SER A 1 290 ? 18.120 0.294 13.275 1.00 41.31 290 SER A C 1
ATOM 2175 O O . SER A 1 290 ? 16.907 0.200 13.087 1.00 41.31 290 SER A O 1
ATOM 2177 N N . VAL A 1 291 ? 18.977 -0.551 12.699 1.00 46.47 291 VAL A N 1
ATOM 2178 C CA . VAL A 1 291 ? 18.557 -1.749 11.961 1.00 46.47 291 VAL A CA 1
ATOM 2179 C C . VAL A 1 291 ? 18.393 -2.897 12.955 1.00 46.47 291 VAL A C 1
ATOM 2181 O O . VAL A 1 291 ? 19.359 -3.584 13.293 1.00 46.47 291 VAL A O 1
ATOM 2184 N N . ALA A 1 292 ? 17.166 -3.134 13.420 1.00 44.97 292 ALA A N 1
ATOM 2185 C CA . ALA A 1 292 ? 16.838 -4.376 14.112 1.00 44.97 292 ALA A CA 1
ATOM 2186 C C . ALA A 1 292 ? 16.960 -5.541 13.112 1.00 44.97 292 ALA A C 1
ATOM 2188 O O . ALA A 1 292 ? 16.028 -5.861 12.378 1.00 44.97 292 ALA A O 1
ATOM 2189 N N . ARG A 1 293 ? 18.154 -6.140 13.022 1.00 50.31 293 ARG A N 1
ATOM 2190 C CA . ARG A 1 293 ? 18.395 -7.355 12.237 1.00 50.31 293 ARG A CA 1
ATOM 2191 C C . ARG A 1 293 ? 17.909 -8.551 13.041 1.00 50.31 293 ARG A C 1
ATOM 2193 O O . ARG A 1 293 ? 18.510 -8.894 14.057 1.00 50.31 293 ARG A O 1
ATOM 2200 N N . PHE A 1 294 ? 16.856 -9.205 12.570 1.00 53.81 294 PHE A N 1
ATOM 2201 C CA . PHE A 1 294 ? 16.415 -10.474 13.136 1.00 53.81 294 PHE A CA 1
ATOM 2202 C C . PHE A 1 294 ? 17.076 -11.644 12.418 1.00 53.81 294 PHE A C 1
ATOM 2204 O O . PHE A 1 294 ? 17.123 -11.691 11.192 1.00 53.81 294 PHE A O 1
ATOM 2211 N N . SER A 1 295 ? 17.581 -12.600 13.196 1.00 53.44 295 SER A N 1
ATOM 2212 C CA . SER A 1 295 ? 18.090 -13.879 12.689 1.00 53.44 295 SER A CA 1
ATOM 2213 C C . SER A 1 295 ? 17.083 -15.022 12.825 1.00 53.44 295 SER A C 1
ATOM 2215 O O . SER A 1 295 ? 17.382 -16.137 12.409 1.00 53.44 295 SER A O 1
ATOM 2217 N N . GLU A 1 296 ? 15.918 -14.781 13.429 1.00 73.50 296 GLU A N 1
ATOM 2218 C CA . GLU A 1 296 ? 14.908 -15.811 13.660 1.00 73.50 296 GLU A CA 1
ATOM 2219 C C . GLU A 1 296 ? 13.713 -15.560 12.739 1.00 73.50 296 GLU A C 1
ATOM 2221 O O . GLU A 1 296 ? 12.972 -14.598 12.901 1.00 73.50 296 GLU A O 1
ATOM 2226 N N . SER A 1 297 ? 13.559 -16.413 11.731 1.00 85.88 297 SER A N 1
ATOM 2227 C CA . SER A 1 297 ? 12.351 -16.500 10.914 1.00 85.88 297 SER A CA 1
ATOM 2228 C C . SER A 1 297 ? 11.870 -17.943 10.948 1.00 85.88 297 SER A C 1
ATOM 2230 O O . SER A 1 297 ? 12.673 -18.874 11.048 1.00 85.88 297 SER A O 1
ATOM 2232 N N . ILE A 1 298 ? 10.558 -18.125 10.908 1.00 92.00 298 ILE A N 1
ATOM 2233 C CA . ILE A 1 298 ? 9.913 -19.431 10.898 1.00 92.00 298 ILE A CA 1
ATOM 2234 C C . ILE A 1 298 ? 9.400 -19.651 9.482 1.00 92.00 298 ILE A C 1
ATOM 2236 O O . ILE A 1 298 ? 8.488 -18.954 9.033 1.00 92.00 298 ILE A O 1
ATOM 2240 N N . GLU A 1 299 ? 9.989 -20.608 8.771 1.00 93.38 299 GLU A N 1
ATOM 2241 C CA . GLU A 1 299 ? 9.460 -21.063 7.487 1.00 93.38 299 GLU A CA 1
ATOM 2242 C C . GLU A 1 299 ? 8.061 -21.654 7.701 1.00 93.38 299 GLU A C 1
ATOM 2244 O O . GLU A 1 299 ? 7.855 -22.518 8.554 1.00 93.38 299 GLU A O 1
ATOM 2249 N N . VAL A 1 300 ? 7.083 -21.150 6.951 1.00 93.12 300 VAL A N 1
ATOM 2250 C CA . VAL A 1 300 ? 5.681 -21.580 7.058 1.00 93.12 300 VAL A CA 1
ATOM 2251 C C . VAL A 1 300 ? 5.388 -22.688 6.052 1.00 93.12 300 VAL A C 1
ATOM 2253 O O . VAL A 1 300 ? 4.517 -23.529 6.280 1.00 93.12 300 VAL A O 1
ATOM 2256 N N . THR A 1 301 ? 6.092 -22.691 4.919 1.00 92.88 301 THR A N 1
ATOM 2257 C CA . THR A 1 301 ? 5.906 -23.673 3.852 1.00 92.88 301 THR A CA 1
ATOM 2258 C C . THR A 1 301 ? 7.101 -23.706 2.903 1.00 92.88 301 THR A C 1
ATOM 2260 O O . THR A 1 301 ? 7.823 -22.721 2.775 1.00 92.88 301 THR A O 1
ATOM 2263 N N . GLU A 1 302 ? 7.258 -24.817 2.186 1.00 91.62 302 GLU A N 1
ATOM 2264 C CA . GLU A 1 302 ? 8.269 -24.965 1.142 1.00 91.62 302 GLU A CA 1
ATOM 2265 C C . GLU A 1 302 ? 7.789 -24.367 -0.195 1.00 91.62 302 GLU A C 1
ATOM 2267 O O . GLU A 1 302 ? 6.597 -24.321 -0.513 1.00 91.62 302 GLU A O 1
ATOM 2272 N N . SER A 1 303 ? 8.733 -23.938 -1.037 1.00 91.38 303 SER A N 1
ATOM 2273 C CA . SER A 1 303 ? 8.413 -23.434 -2.378 1.00 91.38 303 SER A CA 1
ATOM 2274 C C . SER A 1 303 ? 7.986 -24.559 -3.318 1.00 91.38 303 SER A C 1
ATOM 2276 O O . SER A 1 303 ? 8.767 -25.457 -3.613 1.00 91.38 303 SER A O 1
ATOM 2278 N N . VAL A 1 304 ? 6.799 -24.425 -3.914 1.00 94.19 304 VAL A N 1
ATOM 2279 C CA . VAL A 1 304 ? 6.341 -25.282 -5.027 1.00 94.19 304 VAL A CA 1
ATOM 2280 C C . VAL A 1 304 ? 6.869 -24.836 -6.398 1.00 94.19 304 VAL A C 1
ATOM 2282 O O . VAL A 1 304 ? 6.660 -25.522 -7.397 1.00 94.19 304 VAL A O 1
ATOM 2285 N N . LEU A 1 305 ? 7.520 -23.670 -6.472 1.00 94.50 305 LEU A N 1
ATOM 2286 C CA . LEU A 1 305 ? 8.085 -23.128 -7.710 1.00 94.50 305 LEU A CA 1
ATOM 2287 C C . LEU A 1 305 ? 9.501 -23.672 -7.959 1.00 94.50 305 LEU A C 1
ATOM 2289 O O . LEU A 1 305 ? 10.286 -23.734 -7.004 1.00 94.50 305 LEU A O 1
ATOM 2293 N N . PRO A 1 306 ? 9.862 -23.976 -9.224 1.00 97.06 306 PRO A N 1
ATOM 2294 C CA . PRO A 1 306 ? 11.247 -24.217 -9.617 1.00 97.06 306 PRO A CA 1
ATOM 2295 C C . PRO A 1 306 ? 12.183 -23.073 -9.177 1.00 97.06 306 PRO A C 1
ATOM 2297 O O . PRO A 1 306 ? 11.740 -21.921 -9.110 1.00 97.06 306 PRO A O 1
ATOM 2300 N N . PRO A 1 307 ? 13.468 -23.347 -8.877 1.00 94.75 307 PRO A N 1
ATOM 2301 C CA . PRO A 1 307 ? 14.375 -22.343 -8.311 1.00 94.75 307 PRO A CA 1
ATOM 2302 C C . PRO A 1 307 ? 14.545 -21.075 -9.159 1.00 94.75 307 PRO A C 1
ATOM 2304 O O . PRO A 1 307 ? 14.584 -19.972 -8.618 1.00 94.75 307 PRO A O 1
ATOM 2307 N N . ASP A 1 308 ? 14.612 -21.223 -10.479 1.00 96.00 308 ASP A N 1
ATOM 2308 C CA . ASP A 1 308 ? 14.706 -20.131 -11.450 1.00 96.00 308 ASP A CA 1
ATOM 2309 C C . ASP A 1 308 ? 13.428 -19.283 -11.487 1.00 96.00 308 ASP A C 1
ATOM 2311 O O . ASP A 1 308 ? 13.496 -18.056 -11.442 1.00 96.00 308 ASP A O 1
ATOM 2315 N N . VAL A 1 309 ? 12.254 -19.920 -11.462 1.00 94.62 309 VAL A N 1
ATOM 2316 C CA . VAL A 1 309 ? 10.959 -19.227 -11.378 1.00 94.62 309 VAL A CA 1
ATOM 2317 C C . VAL A 1 309 ? 10.821 -18.481 -10.048 1.00 94.62 309 VAL A C 1
ATOM 2319 O O . VAL A 1 309 ? 10.336 -17.349 -10.020 1.00 94.62 309 VAL A O 1
ATOM 2322 N N . ARG A 1 310 ? 11.281 -19.073 -8.939 1.00 93.81 310 ARG A N 1
ATOM 2323 C CA . ARG A 1 310 ? 11.297 -18.415 -7.623 1.00 93.81 310 ARG A CA 1
ATOM 2324 C C . ARG A 1 310 ? 12.205 -17.185 -7.625 1.00 93.81 310 ARG A C 1
ATOM 2326 O O . ARG A 1 310 ? 11.807 -16.143 -7.109 1.00 93.81 310 ARG A O 1
ATOM 2333 N N . ALA A 1 311 ? 13.390 -17.290 -8.227 1.00 92.88 311 ALA A N 1
ATOM 2334 C CA . ALA A 1 311 ? 14.306 -16.165 -8.386 1.00 92.88 311 ALA A CA 1
ATOM 2335 C C . ALA A 1 311 ? 13.700 -15.063 -9.271 1.00 92.88 311 ALA A C 1
ATOM 2337 O O . ALA A 1 311 ? 13.691 -13.903 -8.875 1.00 92.88 311 ALA A O 1
ATOM 2338 N N . GLY A 1 312 ? 13.097 -15.417 -10.410 1.00 93.31 312 GLY A N 1
ATOM 2339 C CA . GLY A 1 312 ? 12.397 -14.462 -11.275 1.00 93.31 312 GLY A CA 1
ATOM 2340 C C . GLY A 1 312 ? 11.248 -13.745 -10.559 1.00 93.31 312 GLY A C 1
ATOM 2341 O O . GLY A 1 312 ? 11.126 -12.526 -10.654 1.00 93.31 312 GLY A O 1
ATOM 2342 N N . ARG A 1 313 ? 10.454 -14.475 -9.760 1.00 92.75 313 ARG A N 1
ATOM 2343 C CA . ARG A 1 313 ? 9.402 -13.880 -8.921 1.00 92.75 313 ARG A CA 1
ATOM 2344 C C . ARG A 1 313 ? 9.980 -12.897 -7.909 1.00 92.75 313 ARG A C 1
ATOM 2346 O O . ARG A 1 313 ? 9.367 -11.870 -7.666 1.00 92.75 313 ARG A O 1
ATOM 2353 N N . ARG A 1 314 ? 11.148 -13.179 -7.329 1.00 91.56 314 ARG A N 1
ATOM 2354 C CA . ARG A 1 314 ? 11.814 -12.247 -6.415 1.00 91.56 314 ARG A CA 1
ATOM 2355 C C . ARG A 1 314 ? 12.216 -10.949 -7.123 1.00 91.56 314 ARG A C 1
ATOM 2357 O O . AR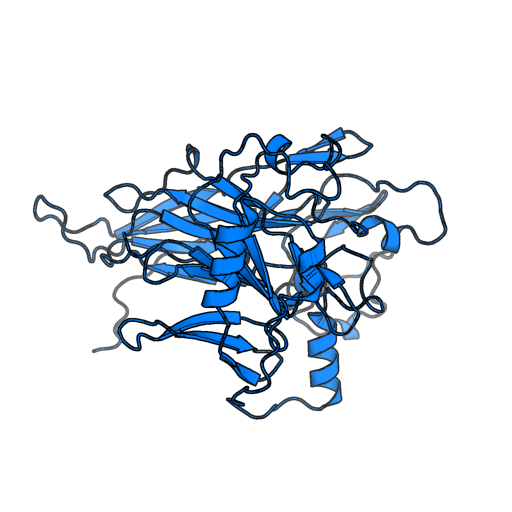G A 1 314 ? 11.875 -9.884 -6.622 1.00 91.56 314 ARG A O 1
ATOM 2364 N N . LEU A 1 315 ? 12.862 -11.047 -8.287 1.00 92.38 315 LEU A N 1
ATOM 2365 C CA . LEU A 1 315 ? 13.288 -9.885 -9.079 1.00 92.38 315 LEU A CA 1
ATOM 2366 C C . LEU A 1 315 ? 12.093 -9.016 -9.506 1.00 92.38 315 LEU A C 1
ATOM 2368 O O . LEU A 1 315 ? 12.171 -7.794 -9.465 1.00 92.38 315 LEU A O 1
ATOM 2372 N N . PHE A 1 316 ? 10.960 -9.636 -9.852 1.00 92.06 316 PHE A N 1
ATOM 2373 C CA . PHE A 1 316 ? 9.746 -8.928 -10.278 1.00 92.06 316 PHE A CA 1
ATOM 2374 C C . PHE A 1 316 ? 9.212 -7.928 -9.236 1.00 92.06 316 PHE A C 1
ATOM 2376 O O . PHE A 1 316 ? 8.633 -6.905 -9.599 1.00 92.06 316 PHE A O 1
ATOM 2383 N N . TYR A 1 317 ? 9.406 -8.217 -7.948 1.00 91.75 317 TYR A N 1
ATOM 2384 C CA . TYR A 1 317 ? 8.957 -7.370 -6.841 1.00 91.75 317 TYR A CA 1
ATOM 2385 C C . TYR A 1 317 ? 10.069 -6.480 -6.282 1.00 91.75 317 TYR A C 1
ATOM 2387 O O . TYR A 1 317 ? 9.839 -5.784 -5.309 1.00 91.75 317 TYR A O 1
ATOM 2395 N N . GLN A 1 318 ? 11.287 -6.496 -6.812 1.00 89.00 318 GLN A N 1
ATOM 2396 C CA . GLN A 1 318 ? 12.407 -5.843 -6.140 1.00 89.00 318 GLN A CA 1
ATOM 2397 C C . GLN A 1 318 ? 12.502 -4.359 -6.524 1.00 89.00 318 GLN A C 1
ATOM 2399 O O . GLN A 1 318 ? 12.775 -4.030 -7.674 1.00 89.00 318 GLN A O 1
ATOM 2404 N N . ALA A 1 319 ? 12.275 -3.462 -5.559 1.00 88.69 319 ALA A N 1
ATOM 2405 C CA . ALA A 1 319 ? 12.327 -2.005 -5.738 1.00 88.69 319 ALA A CA 1
ATOM 2406 C C . ALA A 1 319 ? 13.565 -1.343 -5.099 1.00 88.69 319 ALA A C 1
ATOM 2408 O O . ALA A 1 319 ? 13.635 -0.118 -5.008 1.00 88.69 319 ALA A O 1
ATOM 2409 N N . ASN A 1 320 ? 14.511 -2.144 -4.606 1.00 80.81 320 ASN A N 1
ATOM 2410 C CA . ASN A 1 320 ? 15.701 -1.698 -3.874 1.00 80.81 320 ASN A CA 1
ATOM 2411 C C . ASN A 1 320 ? 17.022 -2.253 -4.446 1.00 80.81 320 ASN A C 1
ATOM 2413 O O . ASN A 1 320 ? 18.079 -1.968 -3.889 1.00 80.81 320 ASN A O 1
ATOM 2417 N N . ASP A 1 321 ? 16.983 -3.023 -5.540 1.00 85.00 321 ASP A N 1
ATOM 2418 C CA . ASP A 1 321 ? 18.186 -3.547 -6.197 1.00 85.00 321 ASP A CA 1
ATOM 2419 C C . ASP A 1 321 ? 18.688 -2.573 -7.271 1.00 85.00 321 ASP A C 1
ATOM 2421 O O . ASP A 1 321 ? 18.025 -2.406 -8.300 1.00 85.00 321 ASP A O 1
ATOM 2425 N N . PRO A 1 322 ? 19.863 -1.945 -7.086 1.00 80.38 322 PRO A N 1
ATOM 2426 C CA . PRO A 1 322 ? 20.397 -0.979 -8.040 1.00 80.38 322 PRO A CA 1
ATOM 2427 C C . PRO A 1 322 ? 20.750 -1.592 -9.406 1.00 80.38 322 PRO A C 1
ATOM 2429 O O . PRO A 1 322 ? 20.974 -0.846 -10.357 1.00 80.38 322 PRO A O 1
ATOM 2432 N N . ALA A 1 323 ? 20.808 -2.923 -9.534 1.00 84.06 323 ALA A N 1
ATOM 2433 C CA . ALA A 1 323 ? 20.948 -3.595 -10.825 1.00 84.06 323 ALA A CA 1
ATOM 2434 C C . ALA A 1 323 ? 19.629 -3.660 -11.617 1.00 84.06 323 ALA A C 1
ATOM 2436 O O . ALA A 1 323 ? 19.661 -3.897 -12.825 1.00 84.06 323 ALA A O 1
ATOM 2437 N N . LEU A 1 324 ? 18.482 -3.470 -10.956 1.00 83.31 324 LEU A N 1
ATOM 2438 C CA . LEU A 1 324 ? 17.148 -3.555 -11.559 1.00 83.31 324 LEU A CA 1
ATOM 2439 C C . LEU A 1 324 ? 16.448 -2.203 -11.648 1.00 83.31 324 LEU A C 1
ATOM 2441 O O . LEU A 1 324 ? 15.670 -1.983 -12.576 1.00 83.31 324 LEU A O 1
ATOM 2445 N N . VAL A 1 325 ? 16.685 -1.319 -10.677 1.00 80.69 325 VAL A N 1
ATOM 2446 C CA . VAL A 1 325 ? 15.900 -0.095 -10.514 1.00 80.69 325 VAL A CA 1
ATOM 2447 C C . VAL A 1 325 ? 16.771 1.149 -10.457 1.00 80.69 325 VAL A C 1
ATOM 2449 O O . VAL A 1 325 ? 17.879 1.148 -9.919 1.00 80.69 325 VAL A O 1
ATOM 2452 N N . ALA A 1 326 ? 16.238 2.247 -10.992 1.00 77.06 326 ALA A N 1
ATOM 2453 C CA . ALA A 1 326 ? 16.852 3.557 -10.843 1.00 77.06 326 ALA A CA 1
ATOM 2454 C C . ALA A 1 326 ? 16.883 3.966 -9.365 1.00 77.06 326 ALA A C 1
ATOM 2456 O O . ALA A 1 326 ? 15.931 3.711 -8.615 1.00 77.06 326 ALA A O 1
ATOM 2457 N N . SER A 1 327 ? 17.974 4.618 -8.958 1.00 71.88 327 SER A N 1
ATOM 2458 C CA . SER A 1 327 ? 18.204 5.002 -7.563 1.00 71.88 327 SER A CA 1
ATOM 2459 C C . SER A 1 327 ? 17.036 5.815 -7.001 1.00 71.88 327 SER A C 1
ATOM 2461 O O . SER A 1 327 ? 16.631 6.833 -7.567 1.00 71.88 327 SER A O 1
ATOM 2463 N N . GLY A 1 328 ? 16.479 5.326 -5.892 1.00 67.88 328 GLY A N 1
ATOM 2464 C CA . GLY A 1 328 ? 15.391 5.962 -5.153 1.00 67.88 328 GLY A CA 1
ATOM 2465 C C . GLY A 1 328 ? 14.032 6.010 -5.859 1.00 67.88 328 GLY A C 1
ATOM 2466 O O . GLY A 1 328 ? 13.095 6.582 -5.312 1.00 67.88 328 GLY A O 1
ATOM 2467 N N . SER A 1 329 ? 13.880 5.352 -7.015 1.00 75.81 329 SER A N 1
ATOM 2468 C CA . SER A 1 329 ? 12.583 5.214 -7.693 1.00 75.81 329 SER A CA 1
ATOM 2469 C C . SER A 1 329 ? 11.526 4.527 -6.832 1.00 75.81 329 SER A C 1
ATOM 2471 O O . SER A 1 329 ? 10.352 4.885 -6.884 1.00 75.81 329 SER A O 1
ATOM 2473 N N . GLY A 1 330 ? 11.938 3.517 -6.056 1.00 78.88 330 GLY A N 1
ATOM 2474 C CA . GLY A 1 330 ? 11.045 2.606 -5.341 1.00 78.88 330 GLY A CA 1
ATOM 2475 C C . GLY A 1 330 ? 10.009 1.925 -6.243 1.00 78.88 330 GLY A C 1
ATOM 2476 O O . GLY A 1 330 ? 8.977 1.471 -5.754 1.00 78.88 330 GLY A O 1
ATOM 2477 N N . VAL A 1 331 ? 10.268 1.832 -7.548 1.00 84.75 331 VAL A N 1
ATOM 2478 C CA . VAL A 1 331 ? 9.397 1.165 -8.520 1.00 84.75 331 VAL A CA 1
ATOM 2479 C C . VAL A 1 331 ? 9.954 -0.222 -8.805 1.00 84.75 331 VAL A C 1
ATOM 2481 O O . VAL A 1 331 ? 11.146 -0.369 -9.034 1.00 84.75 331 VAL A O 1
ATOM 2484 N N . SER A 1 332 ? 9.091 -1.233 -8.827 1.00 89.62 332 SER A N 1
ATOM 2485 C CA . SER A 1 332 ? 9.409 -2.572 -9.337 1.00 89.62 332 SER A CA 1
ATOM 2486 C C . SER A 1 332 ? 8.451 -2.932 -10.473 1.00 89.62 332 SER A C 1
ATOM 2488 O O . SER A 1 332 ? 7.506 -2.186 -10.751 1.00 89.62 332 SER A O 1
ATOM 2490 N N . CYS A 1 333 ? 8.637 -4.088 -11.119 1.00 90.75 333 CYS A N 1
ATOM 2491 C CA . CYS A 1 333 ? 7.691 -4.544 -12.137 1.00 90.75 333 CYS A CA 1
ATOM 2492 C C . CYS A 1 333 ? 6.268 -4.645 -11.567 1.00 90.75 333 CYS A C 1
ATOM 2494 O O . CYS A 1 333 ? 5.322 -4.252 -12.246 1.00 90.75 333 CYS A O 1
ATOM 2496 N N . SER A 1 334 ? 6.108 -5.089 -10.313 1.00 89.69 334 SER A N 1
ATOM 2497 C CA . SER A 1 334 ? 4.794 -5.215 -9.667 1.00 89.69 334 SER A CA 1
ATOM 2498 C C . SER A 1 334 ? 4.097 -3.879 -9.379 1.00 89.69 334 SER A C 1
ATOM 2500 O O . SER A 1 334 ? 2.880 -3.870 -9.206 1.00 89.69 334 SER A O 1
ATOM 2502 N N . THR A 1 335 ? 4.822 -2.753 -9.377 1.00 88.56 335 THR A N 1
ATOM 2503 C CA . THR A 1 335 ? 4.249 -1.415 -9.139 1.00 88.56 335 THR A CA 1
ATOM 2504 C C . THR A 1 335 ? 3.302 -0.978 -10.260 1.00 88.56 335 THR A C 1
ATOM 2506 O O . THR A 1 335 ? 2.299 -0.312 -9.992 1.00 88.56 335 THR A O 1
ATOM 2509 N N . CYS A 1 336 ? 3.618 -1.338 -11.508 1.00 87.56 336 CYS A N 1
ATOM 2510 C CA . CYS A 1 336 ? 2.746 -1.107 -12.665 1.00 87.56 336 CYS A CA 1
ATOM 2511 C C . CYS A 1 336 ? 2.008 -2.393 -13.054 1.00 87.56 336 CYS A C 1
ATOM 2513 O O . CYS A 1 336 ? 0.843 -2.349 -13.436 1.00 87.56 336 CYS A O 1
ATOM 2515 N N . HIS A 1 337 ? 2.658 -3.551 -12.909 1.00 88.88 337 HIS A N 1
ATOM 2516 C CA . HIS A 1 337 ? 2.074 -4.846 -13.239 1.00 88.88 337 HIS A CA 1
ATOM 2517 C C . HIS A 1 337 ? 1.494 -5.555 -12.013 1.00 88.88 337 HIS A C 1
ATOM 2519 O O . HIS A 1 337 ? 1.933 -6.641 -11.617 1.00 88.88 337 HIS A O 1
ATOM 2525 N N . TYR A 1 338 ? 0.519 -4.911 -11.383 1.00 81.19 338 TYR A N 1
ATOM 2526 C CA . TYR A 1 338 ? -0.059 -5.341 -10.115 1.00 81.19 338 TYR A CA 1
ATOM 2527 C C . TYR A 1 338 ? -0.725 -6.729 -10.219 1.00 81.19 338 TYR A C 1
ATOM 2529 O O . TYR A 1 338 ? -1.621 -6.949 -11.034 1.00 81.19 338 TYR A O 1
ATOM 2537 N N . ASP A 1 339 ? -0.261 -7.702 -9.419 1.00 79.19 339 ASP A N 1
ATOM 2538 C CA . ASP A 1 339 ? -0.595 -9.138 -9.543 1.00 79.19 339 ASP A CA 1
ATOM 2539 C C . ASP A 1 339 ? -0.441 -9.692 -10.976 1.00 79.19 339 ASP A C 1
ATOM 2541 O O . ASP A 1 339 ? -1.182 -10.577 -11.417 1.00 79.19 339 ASP A O 1
ATOM 2545 N N . GLY A 1 340 ? 0.505 -9.132 -11.732 1.00 85.81 340 GLY A N 1
ATOM 2546 C CA . GLY A 1 340 ? 0.713 -9.434 -13.142 1.00 85.81 340 GLY A CA 1
ATOM 2547 C C . GLY A 1 340 ? -0.350 -8.852 -14.075 1.00 85.81 340 GLY A C 1
ATOM 2548 O O . GLY A 1 340 ? -0.348 -9.195 -15.245 1.00 85.81 340 GLY A O 1
ATOM 2549 N N . ARG A 1 341 ? -1.272 -8.003 -13.620 1.00 85.75 341 ARG A N 1
ATOM 2550 C CA . ARG A 1 341 ? -2.246 -7.297 -14.477 1.00 85.75 341 ARG A CA 1
ATOM 2551 C C . ARG A 1 341 ? -1.746 -5.901 -14.835 1.00 85.75 341 ARG A C 1
ATOM 2553 O O . ARG A 1 341 ? -0.592 -5.596 -14.589 1.00 85.75 341 ARG A O 1
ATOM 2560 N N . ASP A 1 342 ? -2.579 -5.085 -15.465 1.00 87.44 342 ASP A N 1
ATOM 2561 C CA . ASP A 1 342 ? -2.336 -3.655 -15.641 1.00 87.44 342 ASP A CA 1
ATOM 2562 C C . ASP A 1 342 ? -2.709 -2.855 -14.384 1.00 87.44 342 ASP A C 1
ATOM 2564 O O . ASP A 1 342 ? -3.556 -3.273 -13.591 1.00 87.44 342 ASP A O 1
ATOM 2568 N N . ASP A 1 343 ? -2.112 -1.676 -14.227 1.00 87.50 343 ASP A N 1
ATOM 2569 C CA . ASP A 1 343 ? -2.466 -0.715 -13.180 1.00 87.50 343 ASP A CA 1
ATOM 2570 C C . ASP A 1 343 ? -3.680 0.161 -13.526 1.00 87.50 343 ASP A C 1
ATOM 2572 O O . ASP A 1 343 ? -4.061 1.033 -12.744 1.00 87.50 343 ASP A O 1
ATOM 2576 N N . GLY A 1 344 ? -4.294 -0.059 -14.692 1.00 87.62 344 GLY A N 1
ATOM 2577 C CA . GLY A 1 344 ? -5.451 0.688 -15.166 1.00 87.62 344 GLY A CA 1
ATOM 2578 C C . GLY A 1 344 ? -5.165 2.143 -15.539 1.00 87.62 344 GLY A C 1
ATOM 2579 O O . GLY A 1 344 ? -6.121 2.870 -15.810 1.00 87.62 344 GLY A O 1
ATOM 2580 N N . LEU A 1 345 ? -3.896 2.566 -15.567 1.00 88.94 345 LEU A N 1
ATOM 2581 C CA . LEU A 1 345 ? -3.509 3.943 -15.854 1.00 88.94 345 LEU A CA 1
ATOM 2582 C C . LEU A 1 345 ? -3.048 4.135 -17.296 1.00 88.94 345 LEU A C 1
ATOM 2584 O O . LEU A 1 345 ? -2.563 3.228 -17.977 1.00 88.94 345 LEU A O 1
ATOM 2588 N N . THR A 1 346 ? -3.189 5.379 -17.742 1.00 88.75 346 THR A N 1
ATOM 2589 C CA . THR A 1 346 ? -2.575 5.869 -18.971 1.00 88.75 346 THR A CA 1
ATOM 2590 C C . THR A 1 346 ? -1.446 6.818 -18.586 1.00 88.75 346 THR A C 1
ATOM 2592 O O . THR A 1 346 ? -1.676 7.788 -17.867 1.00 88.75 346 THR A O 1
ATOM 2595 N N . TRP A 1 347 ? -0.240 6.508 -19.047 1.00 87.44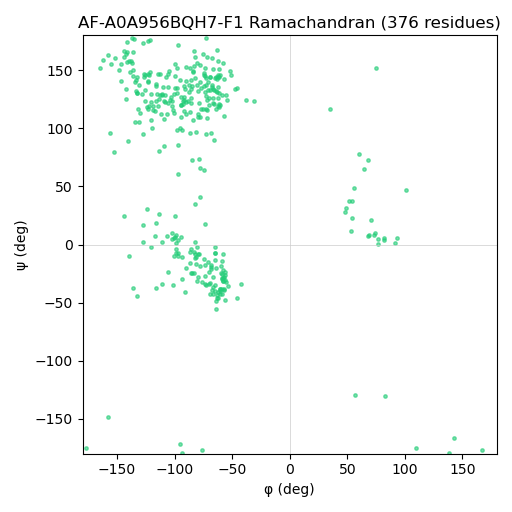 347 TRP A N 1
ATOM 2596 C CA . TRP A 1 347 ? 1.012 7.163 -18.700 1.00 87.44 347 TRP A CA 1
ATOM 2597 C C . TRP A 1 347 ? 1.509 8.053 -19.835 1.00 87.44 347 TRP A C 1
ATOM 2599 O O . TRP A 1 347 ? 1.553 7.637 -20.999 1.00 87.44 347 TRP A O 1
ATOM 2609 N N . GLN A 1 348 ? 1.952 9.253 -19.476 1.00 84.94 348 GLN A N 1
ATOM 2610 C CA . GLN A 1 348 ? 2.768 10.108 -20.325 1.00 84.94 348 GLN A CA 1
ATOM 2611 C C . GLN A 1 348 ? 4.248 9.700 -20.197 1.00 84.94 348 GLN A C 1
ATOM 2613 O O . GLN A 1 348 ? 4.891 9.954 -19.178 1.00 84.94 348 GLN A O 1
ATOM 2618 N N . LEU A 1 349 ? 4.788 9.059 -21.240 1.00 76.38 349 LEU A N 1
ATOM 2619 C CA . LEU A 1 349 ? 6.180 8.597 -21.321 1.00 76.38 349 LEU A CA 1
ATOM 2620 C C . LEU A 1 349 ? 6.871 9.285 -22.508 1.00 76.38 349 LEU A C 1
ATOM 2622 O O . LEU A 1 349 ? 6.660 8.922 -23.671 1.00 76.38 349 LEU A O 1
ATOM 2626 N N . GLY A 1 350 ? 7.657 10.327 -22.227 1.00 71.38 350 GLY A N 1
ATOM 2627 C CA . GLY A 1 350 ? 8.217 11.200 -23.262 1.00 71.38 350 GLY A CA 1
ATOM 2628 C C . GLY A 1 350 ? 7.105 11.803 -24.143 1.00 71.38 350 GLY A C 1
ATOM 2629 O O . GLY A 1 350 ? 6.131 12.328 -23.600 1.00 71.38 350 GLY A O 1
ATOM 2630 N N . PRO A 1 351 ? 7.183 11.724 -25.489 1.00 69.31 351 PRO A N 1
ATOM 2631 C CA . PRO A 1 351 ? 6.122 12.202 -26.382 1.00 69.31 351 PRO A CA 1
ATOM 2632 C C . PRO A 1 351 ? 4.937 11.229 -26.524 1.00 69.31 351 PRO A C 1
ATOM 2634 O O . PRO A 1 351 ? 3.947 11.573 -27.171 1.00 69.31 351 PRO A O 1
ATOM 2637 N N . ALA A 1 352 ? 5.028 10.009 -25.987 1.00 75.44 352 ALA A N 1
ATOM 2638 C CA . ALA A 1 352 ? 4.030 8.966 -26.188 1.00 75.44 352 ALA A CA 1
ATOM 2639 C C . ALA A 1 352 ? 3.071 8.848 -24.997 1.00 75.44 352 ALA A C 1
ATOM 2641 O O . ALA A 1 352 ? 3.462 8.963 -23.838 1.00 75.44 352 ALA A O 1
ATOM 2642 N N . VAL A 1 353 ? 1.814 8.540 -25.308 1.00 83.88 353 VAL A N 1
ATOM 2643 C CA . VAL A 1 353 ? 0.791 8.161 -24.331 1.00 83.88 353 VAL A CA 1
ATOM 2644 C C . VAL A 1 353 ? 0.625 6.648 -24.401 1.00 83.88 353 VAL A C 1
ATOM 2646 O O . VAL A 1 353 ? 0.397 6.099 -25.486 1.00 83.88 353 VAL A O 1
ATOM 2649 N N . ARG A 1 354 ? 0.798 5.962 -23.271 1.00 84.00 354 ARG A N 1
ATOM 2650 C CA . ARG A 1 354 ? 0.832 4.495 -23.212 1.00 84.00 354 ARG A CA 1
ATOM 2651 C C . ARG A 1 354 ? 0.016 3.958 -22.045 1.00 84.00 354 ARG A C 1
ATOM 2653 O O . ARG A 1 354 ? -0.087 4.598 -21.011 1.00 84.00 354 ARG A O 1
ATOM 2660 N N . GLN A 1 355 ? -0.539 2.763 -22.207 1.00 85.62 355 GLN A N 1
ATOM 2661 C CA . GLN A 1 355 ? -1.166 2.019 -21.116 1.00 85.62 355 GLN A CA 1
ATOM 2662 C C . GLN A 1 355 ? -0.254 0.876 -20.696 1.00 85.62 355 GLN A C 1
ATOM 2664 O O . GLN A 1 355 ? 0.430 0.292 -21.540 1.00 85.62 355 GLN A O 1
ATOM 2669 N N . THR A 1 356 ? -0.264 0.548 -19.408 1.00 86.38 356 THR A N 1
ATOM 2670 C CA . THR A 1 356 ? 0.426 -0.638 -18.906 1.00 86.38 356 THR A CA 1
ATOM 2671 C C . THR A 1 356 ? -0.243 -1.888 -19.480 1.00 86.38 356 THR A C 1
ATOM 2673 O O . THR A 1 356 ? -1.438 -2.080 -19.255 1.00 86.38 356 THR A O 1
ATOM 2676 N N . PRO A 1 357 ? 0.468 -2.757 -20.219 1.00 83.25 357 PRO A N 1
ATOM 2677 C CA . PRO A 1 357 ? -0.116 -4.007 -20.678 1.00 83.25 357 PRO A CA 1
ATOM 2678 C C . PRO A 1 357 ? -0.255 -4.992 -19.512 1.00 83.25 357 PRO A C 1
ATOM 2680 O O . PRO A 1 357 ? 0.600 -5.072 -18.627 1.00 83.25 357 PRO A O 1
ATOM 2683 N N . SER A 1 358 ? -1.320 -5.789 -19.536 1.00 85.56 358 SER A N 1
ATOM 2684 C CA . SER A 1 358 ? -1.466 -6.911 -18.613 1.00 85.56 358 SER A CA 1
ATOM 2685 C C . SER A 1 358 ? -0.427 -7.994 -18.923 1.00 85.56 358 SER A C 1
ATOM 2687 O O . SER A 1 358 ? -0.209 -8.350 -20.081 1.00 85.56 358 SER A O 1
ATOM 2689 N N . LEU A 1 359 ? 0.185 -8.557 -17.880 1.00 86.88 359 LEU A N 1
ATOM 2690 C CA . LEU A 1 359 ? 1.030 -9.755 -17.962 1.00 86.88 359 LEU A CA 1
ATOM 2691 C C . LEU A 1 359 ? 0.258 -11.035 -17.603 1.00 86.88 359 LEU A C 1
ATOM 2693 O O . LEU A 1 359 ? 0.835 -12.123 -17.557 1.00 86.88 359 LEU A O 1
ATOM 2697 N N . ALA A 1 360 ? -1.052 -10.927 -17.357 1.00 81.56 360 ALA A N 1
ATOM 2698 C CA . ALA A 1 360 ? -1.926 -12.043 -17.038 1.00 81.56 360 ALA A CA 1
ATOM 2699 C C . ALA A 1 360 ? -2.278 -12.791 -18.332 1.00 81.56 360 ALA A C 1
ATOM 2701 O O . ALA A 1 360 ? -3.379 -12.679 -18.863 1.00 81.56 360 ALA A O 1
ATOM 2702 N N . GLY A 1 361 ? -1.307 -13.531 -18.865 1.00 79.19 361 GLY A N 1
ATOM 2703 C CA . GLY A 1 361 ? -1.423 -14.251 -20.127 1.00 79.19 361 GLY A CA 1
ATOM 2704 C C . GLY A 1 361 ? -0.072 -14.748 -20.633 1.00 79.19 361 GLY A C 1
ATOM 2705 O O . GLY A 1 361 ? 0.960 -14.593 -19.980 1.00 79.19 361 GLY A O 1
ATOM 2706 N N . ARG A 1 362 ? -0.060 -15.357 -21.822 1.00 77.56 362 ARG A N 1
ATOM 2707 C CA . ARG A 1 362 ? 1.182 -15.775 -22.487 1.00 77.56 362 ARG A CA 1
ATOM 2708 C C . ARG A 1 362 ? 1.768 -14.613 -23.284 1.00 77.56 362 ARG A C 1
ATOM 2710 O O . ARG A 1 362 ? 1.723 -14.610 -24.506 1.00 77.56 362 ARG A O 1
ATOM 2717 N N . VAL A 1 363 ? 2.320 -13.624 -22.582 1.00 78.56 363 VAL A N 1
ATOM 2718 C CA . VAL A 1 363 ? 2.970 -12.449 -23.202 1.00 78.56 363 VAL A CA 1
ATOM 2719 C C . VAL A 1 363 ? 4.119 -12.862 -24.132 1.00 78.56 363 VAL A C 1
ATOM 2721 O O . VAL A 1 363 ? 4.381 -12.214 -25.136 1.00 78.56 363 VAL A O 1
ATOM 2724 N N . SER A 1 364 ? 4.776 -13.993 -23.857 1.00 75.69 364 SER A N 1
ATOM 2725 C CA . SER A 1 364 ? 5.773 -14.585 -24.758 1.00 75.69 364 SER A CA 1
ATOM 2726 C C . SER A 1 364 ? 5.224 -14.918 -26.149 1.00 75.69 364 SER A C 1
ATOM 2728 O O . SER A 1 364 ? 5.981 -14.974 -27.110 1.00 75.69 364 SER A O 1
ATOM 2730 N N . ASP A 1 365 ? 3.920 -15.149 -26.289 1.00 76.62 365 ASP A N 1
ATOM 2731 C CA . ASP A 1 365 ? 3.323 -15.550 -27.563 1.00 76.62 365 ASP A CA 1
ATOM 2732 C C . ASP A 1 365 ? 3.066 -14.332 -28.473 1.00 76.62 365 ASP A C 1
ATOM 2734 O O . ASP A 1 365 ? 2.818 -14.501 -29.666 1.00 76.62 365 ASP A O 1
ATOM 2738 N N . THR A 1 366 ? 3.180 -13.103 -27.947 1.00 72.69 366 THR A N 1
ATOM 2739 C CA . THR A 1 366 ? 2.990 -11.842 -28.687 1.00 72.69 366 THR A CA 1
ATOM 2740 C C . THR A 1 366 ? 4.307 -11.193 -29.118 1.00 72.69 366 THR A C 1
ATOM 2742 O O . THR A 1 366 ? 4.374 -9.983 -29.331 1.00 72.69 366 THR A O 1
ATOM 2745 N N . HIS A 1 367 ? 5.376 -11.985 -29.264 1.00 71.38 367 HIS A N 1
ATOM 2746 C CA . HIS A 1 367 ? 6.671 -11.461 -29.687 1.00 71.38 367 HIS A CA 1
ATOM 2747 C C . HIS A 1 367 ? 6.609 -10.730 -31.052 1.00 71.38 367 HIS A C 1
ATOM 2749 O O . HIS A 1 367 ? 5.960 -11.208 -31.984 1.00 71.38 367 HIS A O 1
ATOM 2755 N N . PRO A 1 368 ? 7.369 -9.627 -31.211 1.00 72.69 368 PRO A N 1
ATOM 2756 C CA . PRO A 1 368 ? 8.227 -9.021 -30.193 1.00 72.69 368 PRO A CA 1
ATOM 2757 C C . PRO A 1 368 ? 7.416 -8.264 -29.131 1.00 72.69 368 PRO A C 1
ATOM 2759 O O . PRO A 1 368 ? 6.529 -7.500 -29.465 1.00 72.69 368 PRO A O 1
ATOM 2762 N N . VAL A 1 369 ? 7.756 -8.412 -27.849 1.00 73.12 369 VAL A N 1
ATOM 2763 C CA . VAL A 1 369 ? 7.216 -7.525 -26.810 1.00 73.12 369 VAL A CA 1
ATOM 2764 C C . VAL A 1 369 ? 7.887 -6.164 -26.985 1.00 73.12 369 VAL A C 1
ATOM 2766 O O . VAL A 1 369 ? 9.109 -6.061 -26.876 1.00 73.12 369 VAL A O 1
ATOM 2769 N N . THR A 1 370 ? 7.124 -5.126 -27.320 1.00 68.00 370 THR A N 1
ATOM 2770 C CA . THR A 1 370 ? 7.663 -3.778 -27.541 1.00 68.00 370 THR A CA 1
ATOM 2771 C C . THR A 1 370 ? 6.661 -2.702 -27.152 1.00 68.00 370 THR A C 1
ATOM 2773 O O . THR A 1 370 ? 5.453 -2.885 -27.248 1.00 68.00 370 THR A O 1
ATOM 2776 N N . TRP A 1 371 ? 7.205 -1.565 -26.724 1.00 61.12 371 TRP A N 1
ATOM 2777 C CA . TRP A 1 371 ? 6.481 -0.336 -26.408 1.00 61.12 371 TRP A CA 1
ATOM 2778 C C . TRP A 1 371 ? 6.485 0.681 -27.567 1.00 61.12 371 TRP A C 1
ATOM 2780 O O . TRP A 1 371 ? 5.830 1.727 -27.493 1.00 61.12 371 TRP A O 1
ATOM 2790 N N . THR A 1 372 ? 7.240 0.406 -28.637 1.00 63.69 372 THR A N 1
ATOM 2791 C CA . THR A 1 372 ? 7.446 1.318 -29.774 1.00 63.69 372 THR A CA 1
ATOM 2792 C C . THR A 1 372 ? 6.692 0.916 -31.036 1.00 63.69 372 THR A C 1
ATOM 2794 O O . THR A 1 372 ? 6.400 1.794 -31.843 1.00 63.69 372 THR A O 1
ATOM 2797 N N . ASN A 1 373 ? 6.341 -0.363 -31.198 1.00 66.69 373 ASN A N 1
ATOM 2798 C CA . ASN A 1 373 ? 5.573 -0.836 -32.351 1.00 66.69 373 ASN A CA 1
ATOM 2799 C C . ASN A 1 373 ? 4.141 -1.187 -31.937 1.00 66.69 373 ASN A C 1
ATOM 2801 O O . ASN A 1 373 ? 3.931 -1.751 -30.865 1.00 66.69 373 ASN A O 1
ATOM 2805 N N . ASP A 1 374 ? 3.180 -0.917 -32.819 1.00 64.69 374 ASP A N 1
ATOM 2806 C CA . ASP A 1 374 ? 1.778 -1.282 -32.617 1.00 64.69 374 ASP A CA 1
ATOM 2807 C C . ASP A 1 374 ? 1.596 -2.795 -32.792 1.00 64.69 374 ASP A C 1
ATOM 2809 O O . ASP A 1 374 ? 1.444 -3.308 -33.903 1.00 64.69 374 ASP A O 1
ATOM 2813 N N . ILE A 1 375 ? 1.640 -3.521 -31.678 1.00 67.00 375 ILE A N 1
ATOM 2814 C CA . ILE A 1 375 ? 1.408 -4.965 -31.621 1.00 67.00 375 ILE A CA 1
ATOM 2815 C C . ILE A 1 375 ? 0.167 -5.209 -30.779 1.00 67.00 375 ILE A C 1
ATOM 2817 O O . ILE A 1 375 ? -0.020 -4.594 -29.732 1.00 67.00 375 ILE A O 1
ATOM 2821 N N . VAL A 1 376 ? -0.695 -6.105 -31.254 1.00 63.31 376 VAL A N 1
ATOM 2822 C CA . VAL A 1 376 ? -1.913 -6.487 -30.538 1.00 63.31 376 VAL A CA 1
ATOM 2823 C C . VAL A 1 376 ? -1.523 -7.107 -29.193 1.00 63.31 376 VAL A C 1
ATOM 2825 O O . VAL A 1 376 ? -0.836 -8.129 -29.160 1.00 63.31 376 VAL A O 1
ATOM 2828 N N . SER A 1 377 ? -1.948 -6.487 -28.090 1.00 58.91 377 SER A N 1
ATOM 2829 C CA . SER A 1 377 ? -1.850 -7.077 -26.753 1.00 58.91 377 SER A CA 1
ATOM 2830 C C . SER A 1 377 ? -2.905 -8.175 -26.576 1.00 58.91 377 SER A C 1
ATOM 2832 O O . SER A 1 377 ? -3.996 -8.074 -27.143 1.00 58.91 377 SER A O 1
ATOM 2834 N N . VAL A 1 378 ? -2.578 -9.212 -25.798 1.00 58.06 378 VAL A N 1
ATOM 2835 C CA . VAL A 1 378 ? -3.518 -10.279 -25.395 1.00 58.06 378 VAL A CA 1
ATOM 2836 C C . VAL A 1 378 ? -4.465 -9.848 -24.288 1.00 58.06 378 VAL A C 1
ATOM 2838 O O . VAL A 1 378 ? -4.047 -9.021 -23.446 1.00 58.06 378 VAL A O 1
#

Secondary structure (DSSP, 8-state):
-----------SS-EEEEEE-TTSSEEEEEESSSSSEEEEEEES--B-TTSPBPPEEEEEEEEPPPEEEEETTEEEEEBP-B-SB-EE-TTSSEEEEEEEEE--SS-----S-S-HHHHHT---SSS--SEEEEEEEEEBPTTS-B-GGG-EEEE--EEEEETTEEEEE---EEEEEE-TTSSEEEEEEGGGTEEEEEESS----S--SSSSS---GGG-GGGGT-EE--EEEEE-SSSEEEEEEEP-SSSPEEEEEETTTTEEEEE-HHHHHHHHHHTTT--GGGTTT--------EE-S---S-HHHHHHHHHHT-SS-TTTS-TT----HHHHSGGGS--S-EEEETTEEEEPPP-SS-GGGG-S--SSS-----

pLDDT: mean 79.93, std 16.2, range [34.34, 97.38]

Solvent-accessible surface area (backbone atoms only — not comparable to full-atom values): 20780 Å² total; per-residue (Å²): 133,85,86,69,86,88,78,88,82,92,70,68,42,58,67,75,27,61,28,64,37,84,77,52,28,28,37,38,36,34,14,66,36,74,63,12,33,38,33,34,27,29,62,35,68,24,69,45,98,88,69,46,67,37,62,68,42,80,75,46,77,43,59,60,67,77,34,45,42,66,52,94,91,45,76,44,74,29,49,37,31,47,46,34,37,33,28,50,35,80,87,47,49,33,39,36,37,16,18,38,31,28,52,42,70,60,59,63,82,70,75,96,56,102,54,65,75,55,57,66,43,49,33,68,58,69,45,56,64,56,50,36,18,26,39,30,41,29,40,35,47,99,86,60,48,75,40,56,92,66,37,42,39,26,51,62,41,36,64,34,68,50,101,83,44,80,42,28,35,25,23,54,23,42,11,36,29,58,38,91,86,53,55,33,34,42,30,13,19,30,26,52,20,22,34,35,31,33,42,62,65,70,60,86,67,90,64,77,56,87,75,83,55,77,54,56,74,75,27,32,46,60,81,29,59,28,43,61,37,44,58,32,50,42,60,54,57,44,27,25,55,44,61,45,78,44,83,65,70,101,54,65,44,34,34,32,32,11,71,74,56,32,23,37,29,74,42,66,54,64,62,33,48,48,46,26,63,51,57,79,75,64,63,71,92,53,63,85,74,63,70,73,79,77,90,66,66,46,74,75,57,83,81,90,56,57,71,68,59,47,50,52,56,49,58,39,35,36,18,68,44,76,92,78,25,43,57,29,29,12,50,27,58,40,69,47,26,43,96,34,25,42,54,81,52,65,33,36,57,59,96,43,82,45,63,57,69,56,54,77,64,70,59,81,79,51,66,78,83,61,93,85,58,100,65,84,78,126

Radius of gyration: 21.01 Å; Cα contacts (8 Å, |Δi|>4): 908; chains: 1; bounding box: 58×49×62 Å

Foldseek 3Di:
DPPDDPDDADDPQAWDAWEAQPQRQWIWTWHLGDQAKIWIAGCQSHQDPVRHTADGYGPDIGHADWWWADAPVGIGIWGKGFAAYWYQFPVSFKIKTWIKTFDQDDAQSDDDDDDSVLRRLADFDLFDDRIWTWIKIWTADPSRDTDNVPIATETFWDWDQDPVGIAIARAGFHYWDADNVRQWIWTFRQQAQKTKIWGPDQPPPVDQDQDDDSPDCRGGRVNTRHGYTQMDIAHHPHGWHDWDWDDPDPDTWIWTQHPLRQWIDTDPVVLRVVSSVCSSDDHDVCVVPSHPDDPDIGRNDDDPDDPVVSVVVRQQSHQPDVVNHRGNSNDGNCRQCPVQQGSNDWGRYHPDIDGRHRRPDPCVVQPPDDPPDDTDGD